Protein AF-B0LU55-F1 (afdb_monomer)

Foldseek 3Di:
DDDDDDDDDDDDDDDDDDDDDDDDDDDDDDDDDDDDDDDDDDDDDDDDDDDDDDDDDDDDDDDDDDDDDDDDDDDDDDDDDDDDDDDDDDDDDDDDDDDDDPDPPPPPPPPDAALLQVCLLVLAAAEEEAAAQDFQVLQQVLQVVVLQVLCLVVFDVSGFAKFFAPFWHDPVSLVCVQQQNGTFHPDDDTGAGSEHEDDPPVDDHDNSYHYFVDRGNLRRSVVSQEAEEEEDADQCCAVPDPSVCPNVVSGPYYDDDPCLYQVHLCNLVVSLVVQLVVLVVPPPGHYHYYYYRHNLPPPQLVLVPDPADDSVSSSSSSSSNSVSVSVNLVSVLVVDKYWYKYKHSWHFDRCVVHDTGIRDPDSRTGTMTIGIDIRD

Sequence (376 aa):
MIRRTEPNRHLRRPPVQGSHQRPALRLRGHHDGRPNRGGVPRRAARGAGGRGVAVRRRRARPHPAPRPRQRSPPGGWPRDHPRHDQQRPGAHPRQRPREGHNQALAAEEEPSVINAAEIISQGHGILFVTLDSLRYDVAQDAVDAGLTPQLAAHLPGGRWERRHTPGTFTLPAHMAFFSGFLPKLPQPVQPTRLWECRPPAFKTVPAETFLFDAPNLLAGLKQHGYGTLCVGGVTYFSRETPLGSVLPDMFDMDRWRPEFCSPHSDSTRHQVDEALTLAGAYNKQPPFLFVNVSATHVPHGHYLGSSTDTAASQRAALAYADTHLGRLLDGLKQHGTWLVIMCADHGDAYGDDGFHGRGIAHPAVFNVPYAAWVHR

Solvent-accessible surface area (backbone atoms only — not comparable to full-atom values): 22671 Å² total; per-residue (Å²): 135,90,80,91,82,86,86,89,84,91,84,86,88,89,91,86,91,85,89,88,82,86,89,78,91,81,88,80,88,88,84,90,86,86,87,84,86,85,78,87,80,88,78,89,81,82,86,87,88,82,81,89,78,87,80,81,77,79,81,80,82,84,81,85,82,86,80,86,81,88,77,83,84,83,80,82,83,87,87,84,79,85,87,82,80,86,85,86,88,86,88,81,83,92,79,81,88,81,84,88,78,92,69,81,74,72,76,76,74,71,79,76,80,70,46,34,26,59,42,58,73,70,50,43,29,33,38,40,37,30,39,29,35,30,28,27,69,42,56,47,50,31,43,77,69,61,49,22,58,44,48,33,74,69,34,72,93,44,49,67,42,72,19,35,35,86,16,29,36,67,67,57,15,49,54,37,41,46,48,45,44,66,62,37,53,90,54,92,77,66,80,84,53,56,39,40,47,68,66,66,90,87,61,88,75,60,84,37,31,28,75,26,95,32,95,25,45,55,61,24,42,44,78,70,55,31,48,39,37,36,38,34,13,52,68,57,34,54,54,82,42,82,70,10,30,59,60,39,70,66,39,82,39,68,43,60,56,78,60,20,21,23,83,32,90,58,6,39,52,52,45,35,57,47,51,53,52,54,58,73,68,46,85,86,38,31,41,36,42,36,36,38,37,14,36,37,22,81,56,21,7,61,67,68,78,35,95,60,63,37,68,68,17,33,34,43,21,45,37,60,38,18,63,36,52,32,53,43,54,62,56,50,42,78,76,42,48,28,43,40,38,42,29,26,34,11,6,46,26,69,48,59,98,74,38,67,50,57,68,47,101,41,71,50,8,29,30,10,32,33,48,70,52,78,44,110

Mean predicted aligned error: 15.24 Å

Organism: NCBI:txid405041

pLDDT: mean 78.7, std 27.49, range [27.75, 98.94]

InterPro domains:
  IPR000917 Sulfatase, N-terminal [PF00884] (126-373)
  IPR017850 Alkaline-phosphatase-like, core domain superfamily [G3DSA:3.40.720.10] (115-376)
  IPR017850 Alkaline-phosphatase-like, core domain superfamily [SSF53649] (125-373)
  IPR047838 STM4013-like hydrolase [NF038075] (118-374)

Secondary structure (DSSP, 8-state):
--------------------PPP----------------------------------PPPPPPPPPPPPP-PPPP-----------------PPPPPPP----------------HHHHHHTT-EEEEEEETT--HHHHHHHHHTTS-HHHHHHSGGGSPEEEE-S-SSHHHHHHHHHTT---B-SSS--PPPSEEE---TT----TTSEEESSSSHHHHHHHTT-EEEEE--SGGGS-SSTGGGTTGGGSSEEE--GGGSTTSTTHHHHHHHHHHHHHHH-SSS-EEEEEEE-TTSSP-GGGGT-SS--HHHHHHHHHHHHHHHHHHHHHHHTT--EEEEEE-S---EESGGG-EESSS--HHHHEEEEEEEEE-

Nearest PDB structures (foldseek):
  4tn0-assembly2_B  TM=6.572E-01  e=5.290E-09  Campylobacter jejuni subsp. jejuni HB93-13
  6hr5-assembly1_A  TM=6.172E-01  e=7.917E-08  Formosa agariphila KMM 3901
  6f30-assembly1_A  TM=5.920E-01  e=1.773E-05  Rattus norvegicus
  6f2t-assembly1_A  TM=5.831E-01  e=6.268E-05  Rattus norvegicus

Structure (mmCIF, N/CA/C/O backbone):
data_AF-B0LU55-F1
#
_entry.id   AF-B0LU55-F1
#
loop_
_atom_site.group_PDB
_atom_site.id
_atom_site.type_symbol
_atom_site.label_atom_id
_atom_site.label_alt_id
_atom_site.label_comp_id
_atom_site.label_asym_id
_atom_site.label_entity_id
_atom_site.label_seq_id
_atom_site.pdbx_PDB_ins_code
_atom_site.Cartn_x
_atom_site.Cartn_y
_atom_site.Cartn_z
_atom_site.occupancy
_atom_site.B_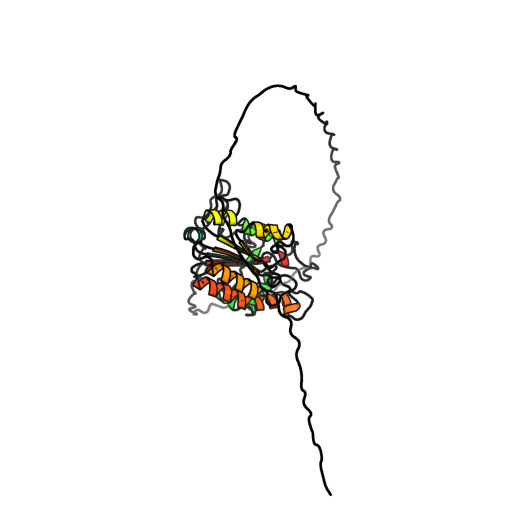iso_or_equiv
_atom_site.auth_seq_id
_atom_site.auth_comp_id
_atom_site.auth_asym_id
_atom_site.auth_atom_id
_atom_site.pdbx_PDB_model_num
ATOM 1 N N . MET A 1 1 ? 66.402 -50.126 -16.354 1.00 38.22 1 MET A N 1
ATOM 2 C CA . MET A 1 1 ? 67.212 -49.193 -15.534 1.00 38.22 1 MET A CA 1
ATOM 3 C C . MET A 1 1 ? 66.314 -48.006 -15.191 1.00 38.22 1 MET A C 1
ATOM 5 O O . MET A 1 1 ? 65.857 -47.366 -16.119 1.00 38.22 1 MET A O 1
ATOM 9 N N . ILE A 1 2 ? 65.679 -47.984 -14.007 1.00 34.25 2 ILE A N 1
ATOM 10 C CA . ILE A 1 2 ? 66.086 -47.253 -12.771 1.00 34.25 2 ILE A CA 1
ATOM 11 C C . ILE A 1 2 ? 66.075 -45.724 -12.991 1.00 34.25 2 ILE A C 1
ATOM 13 O O . ILE A 1 2 ? 66.757 -45.284 -13.898 1.00 34.25 2 ILE A O 1
ATOM 17 N N . ARG A 1 3 ? 65.442 -44.829 -12.214 1.00 32.19 3 ARG A N 1
ATOM 18 C CA . ARG A 1 3 ? 64.477 -44.805 -11.086 1.00 32.19 3 ARG A CA 1
ATOM 19 C C . ARG A 1 3 ? 64.057 -43.323 -10.909 1.00 32.19 3 ARG A C 1
ATOM 21 O O . ARG A 1 3 ? 64.795 -42.427 -11.297 1.00 32.19 3 ARG A O 1
ATOM 28 N N . ARG A 1 4 ? 62.911 -43.108 -10.251 1.00 44.59 4 ARG A N 1
ATOM 29 C CA . ARG A 1 4 ? 62.450 -41.858 -9.602 1.00 44.59 4 ARG A CA 1
ATOM 30 C C . ARG A 1 4 ? 63.509 -41.199 -8.703 1.00 44.59 4 ARG A C 1
ATOM 32 O O . ARG A 1 4 ? 64.214 -41.953 -8.042 1.00 44.59 4 ARG A O 1
ATOM 39 N N . THR A 1 5 ? 63.408 -39.878 -8.494 1.00 35.62 5 THR A N 1
ATOM 40 C CA . THR A 1 5 ? 63.634 -39.213 -7.184 1.00 35.62 5 THR A CA 1
ATOM 41 C C . THR A 1 5 ? 63.039 -37.791 -7.132 1.00 35.62 5 THR A C 1
ATOM 43 O O . THR A 1 5 ? 63.531 -36.900 -7.812 1.00 35.62 5 THR A O 1
ATOM 46 N N . GLU A 1 6 ? 62.050 -37.569 -6.261 1.00 38.44 6 GLU A N 1
ATOM 47 C CA . GLU A 1 6 ? 62.028 -36.410 -5.337 1.00 38.44 6 GLU A CA 1
ATOM 48 C C . GLU A 1 6 ? 62.606 -36.907 -3.987 1.00 38.44 6 GLU A C 1
ATOM 50 O O . GLU A 1 6 ? 62.550 -38.127 -3.765 1.00 38.44 6 GLU A O 1
ATOM 55 N N . PRO A 1 7 ? 63.176 -36.063 -3.087 1.00 50.91 7 PRO A N 1
ATOM 56 C CA . PRO A 1 7 ? 62.345 -35.426 -2.041 1.00 50.91 7 PRO A CA 1
ATOM 57 C C . PRO A 1 7 ? 62.848 -34.091 -1.410 1.00 50.91 7 PRO A C 1
ATOM 59 O O . PRO A 1 7 ? 64.032 -33.851 -1.206 1.00 50.91 7 PRO A O 1
ATOM 62 N N . ASN A 1 8 ? 61.868 -33.271 -1.017 1.00 38.16 8 ASN A N 1
ATOM 63 C CA . ASN A 1 8 ? 61.665 -32.485 0.222 1.00 38.16 8 ASN A CA 1
ATOM 64 C C . ASN A 1 8 ? 62.779 -32.393 1.315 1.00 38.16 8 ASN A C 1
ATOM 66 O O . ASN A 1 8 ? 63.243 -33.436 1.777 1.00 38.16 8 ASN A O 1
ATOM 70 N N . ARG A 1 9 ? 63.044 -31.184 1.880 1.00 36.66 9 ARG A N 1
ATOM 71 C CA . ARG A 1 9 ? 63.173 -30.932 3.353 1.00 36.66 9 ARG A CA 1
ATOM 72 C C . ARG A 1 9 ? 63.394 -29.459 3.803 1.00 36.66 9 ARG A C 1
ATOM 74 O O . ARG A 1 9 ? 64.366 -28.816 3.441 1.00 36.66 9 ARG A O 1
ATOM 81 N N . HIS A 1 10 ? 62.480 -29.028 4.684 1.00 35.16 10 HIS A N 1
ATOM 82 C CA . HIS A 1 10 ? 62.523 -28.153 5.883 1.00 35.16 10 HIS A CA 1
ATOM 83 C C . HIS A 1 10 ? 63.769 -27.347 6.317 1.00 35.16 10 HIS A C 1
ATOM 85 O O . HIS A 1 10 ? 64.859 -27.899 6.366 1.00 35.16 10 HIS A O 1
ATOM 91 N N . LEU A 1 11 ? 63.508 -26.156 6.906 1.00 34.44 11 LEU A N 1
ATOM 92 C CA . LEU A 1 11 ? 64.053 -25.613 8.187 1.00 34.44 11 LEU A CA 1
ATOM 93 C C . LEU A 1 11 ? 63.270 -24.321 8.577 1.00 34.44 11 LEU A C 1
ATOM 95 O O . LEU A 1 11 ? 63.290 -23.346 7.841 1.00 34.44 11 LEU A O 1
ATOM 99 N N . ARG A 1 12 ? 62.282 -24.360 9.491 1.00 32.38 12 ARG A N 1
ATOM 100 C CA . ARG A 1 12 ? 62.290 -24.019 10.945 1.00 32.38 12 ARG A CA 1
ATOM 101 C C . ARG A 1 12 ? 62.894 -22.648 11.359 1.00 32.38 12 ARG A C 1
ATOM 103 O O . ARG A 1 12 ? 64.091 -22.435 11.246 1.00 32.38 12 ARG A O 1
ATOM 110 N N . ARG A 1 13 ? 62.025 -21.788 11.938 1.00 37.12 13 ARG A N 1
ATOM 111 C CA . ARG A 1 13 ? 62.281 -20.592 12.801 1.00 37.12 13 ARG A CA 1
ATOM 112 C C . ARG A 1 13 ? 62.937 -20.988 14.152 1.00 37.12 13 ARG A C 1
ATOM 114 O O . ARG A 1 13 ? 62.833 -22.179 14.465 1.00 37.12 13 ARG A O 1
ATOM 121 N N . PRO A 1 14 ? 63.524 -20.084 14.993 1.00 42.94 14 PRO A N 1
ATOM 122 C CA . PRO A 1 14 ? 62.786 -19.184 15.936 1.00 42.94 14 PRO A CA 1
ATOM 123 C C . PRO A 1 14 ? 63.569 -17.868 16.333 1.00 42.94 14 PRO A C 1
ATOM 125 O O . PRO A 1 14 ? 64.364 -17.430 15.511 1.00 42.94 14 PRO A O 1
ATOM 128 N N . PRO A 1 15 ? 63.355 -17.182 17.495 1.00 52.19 15 PRO A N 1
ATOM 129 C CA . PRO A 1 15 ? 62.390 -16.078 17.723 1.00 52.19 15 PRO A CA 1
ATOM 130 C C . PRO A 1 15 ? 62.985 -14.810 18.431 1.00 52.19 15 PRO A C 1
ATOM 132 O O . PRO A 1 15 ? 64.184 -14.756 18.665 1.00 52.19 15 PRO A O 1
ATOM 135 N N . VAL A 1 16 ? 62.143 -13.817 18.807 1.00 35.19 16 VAL A N 1
ATOM 136 C CA . VAL A 1 16 ? 62.008 -13.175 20.161 1.00 35.19 16 VAL A CA 1
ATOM 137 C C . VAL A 1 16 ? 61.452 -11.720 20.124 1.00 35.19 16 VAL A C 1
ATOM 139 O O . VAL A 1 16 ? 62.048 -10.822 19.549 1.00 35.19 16 VAL A O 1
ATOM 142 N N . GLN A 1 17 ? 60.286 -11.569 20.781 1.00 33.22 17 GLN A N 1
ATOM 143 C CA . GLN A 1 17 ? 59.729 -10.541 21.703 1.00 33.22 17 GLN A CA 1
ATOM 144 C C . GLN A 1 17 ? 59.952 -9.017 21.553 1.00 33.22 17 GLN A C 1
ATOM 146 O O . GLN A 1 17 ? 61.064 -8.521 21.447 1.00 33.22 17 GLN A O 1
ATOM 151 N N . GLY A 1 18 ? 58.854 -8.279 21.796 1.00 29.41 18 GLY A N 1
ATOM 152 C CA . GLY A 1 18 ? 58.843 -6.873 22.223 1.00 29.41 18 GLY A CA 1
ATOM 153 C C . GLY A 1 18 ? 57.425 -6.286 22.299 1.00 29.41 18 GLY A C 1
ATOM 154 O O . GLY A 1 18 ? 56.837 -5.937 21.287 1.00 29.41 18 GLY A O 1
ATOM 155 N N . SER A 1 19 ? 56.864 -6.232 23.505 1.00 33.50 19 SER A N 1
ATOM 156 C CA . SER A 1 19 ? 55.515 -5.791 23.901 1.00 33.50 19 SER A CA 1
ATOM 157 C C . SER A 1 19 ? 55.252 -4.281 23.797 1.00 33.50 19 SER A C 1
ATOM 159 O O . SER A 1 19 ? 56.135 -3.523 24.172 1.00 33.50 19 SER A O 1
ATOM 161 N N . HIS A 1 20 ? 54.007 -3.852 23.518 1.00 35.28 20 HIS A N 1
ATOM 162 C CA . HIS A 1 20 ? 53.376 -2.724 24.233 1.00 35.28 20 HIS A CA 1
ATOM 163 C C . HIS A 1 20 ? 51.836 -2.761 24.207 1.00 35.28 20 HIS A C 1
ATOM 165 O O . HIS A 1 20 ? 51.202 -3.192 23.248 1.00 35.28 20 HIS A O 1
ATOM 171 N N . GLN A 1 21 ? 51.270 -2.359 25.347 1.00 33.91 21 GLN A N 1
ATOM 172 C CA . GLN A 1 21 ? 49.893 -2.525 25.805 1.00 33.91 21 GLN A CA 1
ATOM 173 C C . GLN A 1 21 ? 48.988 -1.323 25.473 1.00 33.91 21 GLN A C 1
ATOM 175 O O . GLN A 1 21 ? 49.448 -0.195 25.318 1.00 33.91 21 GLN A O 1
ATOM 180 N N . ARG A 1 22 ? 47.676 -1.594 25.460 1.00 39.53 22 ARG A N 1
ATOM 181 C CA . ARG A 1 22 ? 46.549 -0.641 25.500 1.00 39.53 22 ARG A CA 1
ATOM 182 C C . ARG A 1 22 ? 46.516 0.169 26.809 1.00 39.53 22 ARG A C 1
ATOM 184 O O . ARG A 1 22 ? 46.894 -0.387 27.839 1.00 39.53 22 ARG A O 1
ATOM 191 N N . PRO A 1 23 ? 45.877 1.353 26.844 1.00 39.25 23 PRO A N 1
ATOM 192 C CA . PRO A 1 23 ? 45.345 1.898 28.084 1.00 39.25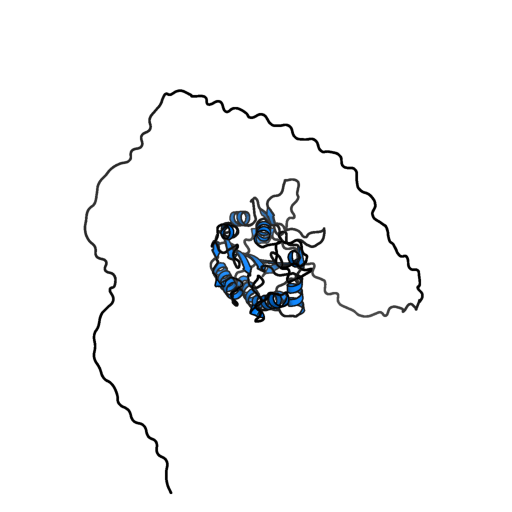 23 PRO A CA 1
ATOM 193 C C . PRO A 1 23 ? 43.822 1.714 28.188 1.00 39.25 23 PRO A C 1
ATOM 195 O O . PRO A 1 23 ? 43.066 1.958 27.248 1.00 39.25 23 PRO A O 1
ATOM 198 N N . ALA A 1 24 ? 43.399 1.288 29.378 1.00 31.77 24 ALA 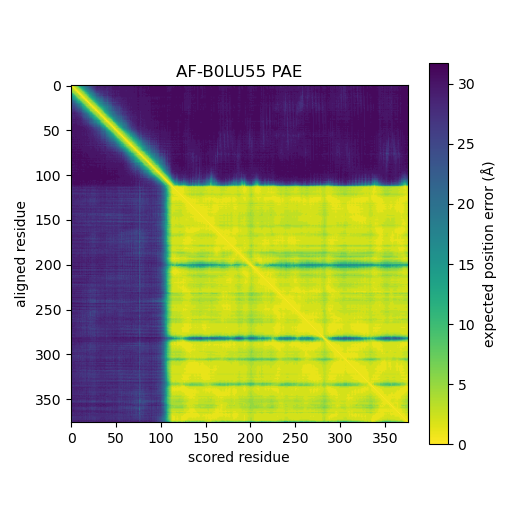A N 1
ATOM 199 C CA . ALA A 1 24 ? 42.027 1.267 29.862 1.00 31.77 24 ALA A CA 1
ATOM 200 C C . ALA A 1 24 ? 41.804 2.399 30.882 1.00 31.77 24 ALA A C 1
ATOM 202 O O . ALA A 1 24 ? 42.746 2.879 31.515 1.00 31.77 24 ALA A O 1
ATOM 203 N N . LEU A 1 25 ? 40.531 2.769 31.035 1.00 33.38 25 LEU A N 1
ATOM 204 C CA . LEU A 1 25 ? 39.937 3.646 32.048 1.00 33.38 25 LEU A CA 1
ATOM 205 C C . LEU A 1 25 ? 40.591 3.576 33.444 1.00 33.38 25 LEU A C 1
ATOM 207 O O . LEU A 1 25 ? 40.799 2.493 33.993 1.00 33.38 25 LEU A O 1
ATOM 211 N N . ARG A 1 26 ? 40.708 4.740 34.099 1.00 29.72 26 ARG A N 1
ATOM 212 C CA . ARG A 1 26 ? 40.682 4.852 35.566 1.00 29.72 26 ARG A CA 1
ATOM 213 C C . ARG A 1 26 ? 39.805 6.015 36.034 1.00 29.72 26 ARG A C 1
ATOM 215 O O . ARG A 1 26 ? 40.077 7.172 35.744 1.00 29.72 26 ARG A O 1
ATOM 222 N N . LEU A 1 27 ? 38.798 5.649 36.824 1.00 34.03 27 LEU A N 1
ATOM 223 C CA . LEU A 1 27 ? 38.133 6.447 37.856 1.00 34.03 27 LEU A CA 1
ATOM 224 C C . LEU A 1 27 ? 39.040 6.567 39.095 1.00 34.03 27 LEU A C 1
ATOM 226 O O . LEU A 1 27 ? 39.676 5.573 39.450 1.00 34.03 27 LEU A O 1
ATOM 230 N N . ARG A 1 28 ? 39.003 7.708 39.807 1.00 32.34 28 ARG A N 1
ATOM 231 C CA . ARG A 1 28 ? 39.179 7.815 41.278 1.00 32.34 28 ARG A CA 1
ATOM 232 C C . ARG A 1 28 ? 38.470 9.066 41.843 1.00 32.34 28 ARG A C 1
ATOM 234 O O . ARG A 1 28 ? 38.598 10.137 41.261 1.00 32.34 28 ARG A O 1
ATOM 241 N N . GLY A 1 29 ? 37.753 8.897 42.970 1.00 27.75 29 GLY A N 1
ATOM 242 C CA . GLY A 1 29 ? 37.314 9.948 43.926 1.00 27.75 29 GLY A CA 1
ATOM 243 C C . GLY A 1 29 ? 38.488 10.457 44.789 1.00 27.75 29 GLY A C 1
ATOM 244 O O . GLY A 1 29 ? 39.611 10.023 44.548 1.00 27.75 29 GLY A O 1
ATOM 245 N N . HIS A 1 30 ? 38.407 11.359 45.777 1.00 31.52 30 HIS A N 1
ATOM 246 C CA . HIS A 1 30 ? 37.418 11.903 46.743 1.00 31.52 30 HIS A CA 1
ATOM 247 C C . HIS A 1 30 ? 37.803 13.401 46.999 1.00 31.52 30 HIS A C 1
ATOM 249 O O . HIS A 1 30 ? 38.904 13.781 46.617 1.00 31.52 30 HIS A O 1
ATOM 255 N N . HIS A 1 31 ? 37.013 14.336 47.557 1.00 30.52 31 HIS A N 1
ATOM 256 C CA . HIS A 1 31 ? 36.540 14.447 48.954 1.00 30.52 31 HIS A CA 1
ATOM 257 C C . HIS A 1 31 ? 35.622 15.691 49.138 1.00 30.52 31 HIS A C 1
ATOM 259 O O . HIS A 1 31 ? 35.828 16.707 48.482 1.00 30.52 31 HIS A O 1
ATOM 265 N N . ASP A 1 32 ? 34.661 15.559 50.062 1.00 32.97 32 ASP A N 1
ATOM 266 C CA . ASP A 1 32 ? 34.058 16.495 51.041 1.00 32.97 32 ASP A CA 1
ATOM 267 C C . ASP A 1 32 ? 33.611 17.937 50.712 1.00 32.97 32 ASP A C 1
ATOM 269 O O . ASP A 1 32 ? 34.373 18.784 50.262 1.00 32.97 32 ASP A O 1
ATOM 273 N N . GLY A 1 33 ? 32.376 18.251 51.150 1.00 28.02 33 GLY A N 1
ATOM 274 C CA . GLY A 1 33 ? 31.941 19.613 51.499 1.00 28.02 33 GLY A CA 1
ATOM 275 C C . GLY A 1 33 ? 30.484 19.968 51.153 1.00 28.02 33 GLY A C 1
ATOM 276 O O . GLY A 1 33 ? 30.193 20.437 50.059 1.00 28.02 33 GLY A O 1
ATOM 277 N N . ARG A 1 34 ? 29.553 19.825 52.107 1.00 32.03 34 ARG A N 1
ATOM 278 C CA . ARG A 1 34 ? 28.268 20.573 52.172 1.00 32.03 34 ARG A CA 1
ATOM 279 C C . ARG A 1 34 ? 28.435 21.735 53.179 1.00 32.03 34 ARG A C 1
ATOM 281 O O . ARG A 1 34 ? 29.343 21.644 54.000 1.00 32.03 34 ARG A O 1
ATOM 288 N N . PRO A 1 35 ? 27.474 22.672 53.343 1.00 55.06 35 PRO A N 1
ATOM 289 C CA . PRO A 1 35 ? 26.557 23.327 52.389 1.00 55.06 35 PRO A CA 1
ATOM 290 C C . PRO A 1 35 ? 26.495 24.869 52.609 1.00 55.06 35 PRO A C 1
ATOM 292 O O . PRO A 1 35 ? 26.809 25.328 53.701 1.00 55.06 35 PRO A O 1
ATOM 295 N N . ASN A 1 36 ? 25.973 25.677 51.667 1.00 30.48 36 ASN A N 1
ATOM 296 C CA . ASN A 1 36 ? 25.046 26.782 52.012 1.00 30.48 36 ASN A CA 1
ATOM 297 C C . ASN A 1 36 ? 24.475 27.583 50.823 1.00 30.48 36 ASN A C 1
ATOM 299 O O . ASN A 1 36 ? 25.208 28.030 49.954 1.00 30.48 36 ASN A O 1
ATOM 303 N N . ARG A 1 37 ? 23.163 27.844 50.943 1.00 30.98 37 ARG A N 1
ATOM 304 C CA . ARG A 1 37 ? 22.413 29.110 50.759 1.00 30.98 37 ARG A CA 1
ATOM 305 C C . ARG A 1 37 ? 22.581 29.989 49.510 1.00 30.98 37 ARG A C 1
ATOM 307 O O . ARG A 1 37 ? 23.634 30.544 49.240 1.00 30.98 37 ARG A O 1
ATOM 314 N N . GLY A 1 38 ? 21.400 30.365 49.007 1.00 29.05 38 GLY A N 1
ATOM 315 C CA . GLY A 1 38 ? 21.107 31.664 48.392 1.00 29.05 38 GLY A CA 1
ATOM 316 C C . GLY A 1 38 ? 21.050 31.586 46.869 1.00 29.05 38 GLY A C 1
ATOM 317 O O . GLY A 1 38 ? 21.921 31.014 46.246 1.00 29.05 38 GLY A O 1
ATOM 318 N N . GLY A 1 39 ? 20.053 32.105 46.172 1.00 29.81 39 GLY A N 1
ATOM 319 C CA . GLY A 1 39 ? 18.894 32.883 46.559 1.00 29.81 39 GLY A CA 1
ATOM 320 C C . GLY A 1 39 ? 18.109 33.151 45.278 1.00 29.81 39 GLY A C 1
ATOM 321 O O . GLY A 1 39 ? 18.679 33.438 44.229 1.00 29.81 39 GLY A O 1
ATOM 322 N N . VAL A 1 40 ? 16.793 33.021 45.363 1.00 39.97 40 VAL A N 1
ATOM 323 C CA . VAL A 1 40 ? 15.865 33.557 44.367 1.00 39.97 40 VAL A CA 1
ATOM 324 C C . VAL A 1 40 ? 15.941 35.087 44.431 1.00 39.97 40 VAL A C 1
ATOM 326 O O . VAL A 1 40 ? 16.031 35.634 45.533 1.00 39.97 40 VAL A O 1
ATOM 329 N N . PRO A 1 41 ? 15.766 35.790 43.303 1.00 38.91 41 PRO A N 1
ATOM 330 C CA . PRO A 1 41 ? 14.882 36.940 43.389 1.00 38.91 41 PRO A CA 1
ATOM 331 C C . PRO A 1 41 ? 13.855 36.948 42.256 1.00 38.91 41 PRO A C 1
ATOM 333 O O . PRO A 1 41 ? 14.152 37.164 41.086 1.00 38.91 41 PRO A O 1
ATOM 336 N N . ARG A 1 42 ? 12.592 36.811 42.662 1.00 40.28 42 ARG A N 1
ATOM 337 C CA . ARG A 1 42 ? 11.487 37.548 42.056 1.00 40.28 42 ARG A CA 1
ATOM 338 C C . ARG A 1 42 ? 11.613 38.998 42.513 1.00 40.28 42 ARG A C 1
ATOM 340 O O . ARG A 1 42 ? 11.688 39.230 43.717 1.00 40.28 42 ARG A O 1
ATOM 347 N N . ARG A 1 43 ? 11.478 39.959 41.600 1.00 31.02 43 ARG A N 1
ATOM 348 C CA . ARG A 1 43 ? 10.759 41.205 41.898 1.00 31.02 43 ARG A CA 1
ATOM 349 C C . ARG A 1 43 ? 10.269 41.890 40.629 1.00 31.02 43 ARG A C 1
ATOM 351 O O . ARG A 1 43 ? 11.032 42.213 39.730 1.00 31.02 43 ARG A O 1
ATOM 358 N N . ALA A 1 44 ? 8.961 42.104 40.622 1.00 34.62 44 ALA A N 1
ATOM 359 C CA . ALA A 1 44 ? 8.270 43.095 39.825 1.00 34.62 44 ALA A CA 1
ATOM 360 C C . ALA A 1 44 ? 8.635 44.513 40.293 1.00 34.62 44 ALA A C 1
ATOM 362 O O . ALA A 1 44 ? 8.887 44.698 41.484 1.00 34.62 44 ALA A O 1
ATOM 363 N N . ALA A 1 45 ? 8.540 45.502 39.397 1.00 32.91 45 ALA A N 1
ATOM 364 C CA . ALA A 1 45 ? 7.765 46.728 39.623 1.00 32.91 45 ALA A CA 1
ATOM 365 C C . ALA A 1 45 ? 7.855 47.714 38.439 1.00 32.91 45 ALA A C 1
ATOM 367 O O . ALA A 1 45 ? 8.935 48.145 38.065 1.00 32.91 45 ALA A O 1
ATOM 368 N N . ARG A 1 46 ? 6.662 48.127 37.983 1.00 31.55 46 ARG A N 1
ATOM 369 C CA . ARG A 1 46 ? 6.228 49.511 37.694 1.00 31.55 46 ARG A CA 1
ATOM 370 C C . ARG A 1 46 ? 6.937 50.313 36.583 1.00 31.55 46 ARG A C 1
ATOM 372 O O . ARG A 1 46 ? 8.015 50.842 36.774 1.00 31.55 46 ARG A O 1
ATOM 379 N N . GLY A 1 47 ? 6.173 50.581 35.520 1.00 29.22 47 GLY A N 1
ATOM 380 C CA . GLY A 1 47 ? 5.422 51.841 35.421 1.00 29.22 47 GLY A CA 1
ATOM 381 C C . GLY A 1 47 ? 6.098 53.061 34.773 1.00 29.22 47 GLY A C 1
ATOM 382 O O . GLY A 1 47 ? 7.006 53.646 35.343 1.00 29.22 47 GLY A O 1
ATOM 383 N N . ALA A 1 48 ? 5.435 53.520 33.702 1.00 31.47 48 ALA A N 1
ATOM 384 C CA . ALA A 1 48 ? 5.312 54.894 33.193 1.00 31.47 48 ALA A CA 1
ATOM 385 C C . ALA A 1 48 ? 6.307 55.421 32.136 1.00 31.47 48 ALA A C 1
ATOM 387 O O . ALA A 1 48 ? 7.481 55.649 32.395 1.00 31.47 48 ALA A O 1
ATOM 388 N N . GLY A 1 49 ? 5.718 55.803 30.992 1.00 28.48 49 GLY A N 1
ATOM 389 C CA . GLY A 1 49 ? 6.034 57.051 30.291 1.00 28.48 49 GLY A CA 1
ATOM 390 C C . GLY A 1 49 ? 6.811 56.923 28.980 1.00 28.48 49 GLY A C 1
ATOM 391 O O . GLY A 1 49 ? 7.974 56.549 28.988 1.00 28.48 49 GLY A O 1
ATOM 392 N N . GLY A 1 50 ? 6.212 57.355 27.860 1.00 29.84 50 GLY A N 1
ATOM 393 C CA . GLY A 1 50 ? 7.017 57.766 26.701 1.00 29.84 50 GLY A CA 1
ATOM 394 C C . GLY A 1 50 ? 6.405 57.611 25.311 1.00 29.84 50 GLY A C 1
ATOM 395 O O . GLY A 1 50 ? 6.768 56.699 24.590 1.00 29.84 50 GLY A O 1
ATOM 396 N N . ARG A 1 51 ? 5.560 58.578 24.932 1.00 35.41 51 ARG A N 1
ATOM 397 C CA . ARG A 1 51 ? 5.460 59.215 23.598 1.00 35.41 51 ARG A CA 1
ATOM 398 C C . ARG A 1 51 ? 5.332 58.307 22.362 1.00 35.41 51 ARG A C 1
ATOM 400 O O . ARG A 1 51 ? 6.295 57.758 21.842 1.00 35.41 51 ARG A O 1
ATOM 407 N N . GLY A 1 52 ? 4.118 58.302 21.811 1.00 32.03 52 GLY A N 1
ATOM 408 C CA . GLY A 1 52 ? 3.830 57.793 20.477 1.00 32.03 52 GLY A CA 1
ATOM 409 C C . GLY A 1 52 ? 4.489 58.618 19.368 1.00 32.03 52 GLY A C 1
ATOM 410 O O . GLY A 1 52 ? 4.446 59.847 19.371 1.00 32.03 52 GLY A O 1
ATOM 411 N N . VAL A 1 53 ? 5.037 57.907 18.385 1.00 34.25 53 VAL A N 1
ATOM 412 C CA . VAL A 1 53 ? 5.361 58.422 17.054 1.00 34.25 53 VAL A CA 1
ATOM 413 C C . VAL A 1 53 ? 4.534 57.610 16.063 1.00 34.25 53 VAL A C 1
ATOM 415 O O . VAL A 1 53 ? 4.748 56.415 15.869 1.00 34.25 53 VAL A O 1
ATOM 418 N N . ALA A 1 54 ? 3.534 58.259 15.471 1.00 33.56 54 ALA A N 1
ATOM 419 C CA . ALA A 1 54 ? 2.672 57.677 14.455 1.00 33.56 54 ALA A CA 1
ATOM 420 C C . ALA A 1 54 ? 3.404 57.644 13.104 1.00 33.56 54 ALA A C 1
ATOM 422 O O . ALA A 1 54 ? 3.553 58.670 12.442 1.00 33.56 54 ALA A O 1
ATOM 423 N N . VAL A 1 55 ? 3.824 56.458 12.658 1.00 35.44 55 VAL A N 1
ATOM 424 C CA . VAL A 1 55 ? 4.285 56.250 11.278 1.00 35.44 55 VAL A CA 1
ATOM 425 C C . VAL A 1 55 ? 3.069 55.948 10.401 1.00 35.44 55 VAL A C 1
ATOM 427 O O . VAL A 1 55 ? 2.530 54.841 10.390 1.00 35.44 55 VAL A O 1
ATOM 430 N N . ARG A 1 56 ? 2.620 56.959 9.649 1.00 34.69 56 ARG A N 1
ATOM 431 C CA . ARG A 1 56 ? 1.625 56.824 8.575 1.00 34.69 56 ARG A CA 1
ATOM 432 C C . ARG A 1 56 ? 2.163 55.892 7.480 1.00 34.69 56 ARG A C 1
ATOM 434 O O . ARG A 1 56 ? 2.979 56.308 6.661 1.00 34.69 56 ARG A O 1
ATOM 441 N N . ARG A 1 57 ? 1.658 54.658 7.394 1.00 36.78 57 ARG A N 1
ATOM 442 C CA . ARG A 1 57 ? 1.799 53.832 6.182 1.00 36.78 57 ARG A CA 1
ATOM 443 C C . ARG A 1 57 ? 0.853 54.363 5.099 1.00 36.78 57 ARG A C 1
ATOM 445 O O . ARG A 1 57 ? -0.367 54.321 5.250 1.00 36.78 57 ARG A O 1
ATOM 452 N N . ARG A 1 58 ? 1.423 54.890 4.011 1.00 37.22 58 ARG A N 1
ATOM 453 C CA . ARG A 1 58 ? 0.696 55.276 2.792 1.00 37.22 58 ARG A CA 1
ATOM 454 C C . ARG A 1 58 ? 0.044 54.032 2.173 1.00 37.22 58 ARG A C 1
ATOM 456 O O . ARG A 1 58 ? 0.736 53.069 1.862 1.00 37.22 58 ARG A O 1
ATOM 463 N N . ARG A 1 59 ? -1.278 54.066 1.975 1.00 36.56 59 ARG A N 1
ATOM 464 C CA . ARG A 1 59 ? -2.006 53.098 1.139 1.00 36.56 59 ARG A CA 1
ATOM 465 C C . ARG A 1 59 ? -1.666 53.361 -0.331 1.00 36.56 59 ARG A C 1
ATOM 467 O O . ARG A 1 59 ? -1.902 54.464 -0.821 1.00 36.56 59 ARG A O 1
ATOM 474 N N . ALA A 1 60 ? -1.122 52.360 -1.017 1.00 40.78 60 ALA A N 1
ATOM 475 C CA . ALA A 1 60 ? -0.997 52.360 -2.471 1.00 40.78 60 ALA A CA 1
ATOM 476 C C . ALA A 1 60 ? -2.388 52.191 -3.110 1.00 40.78 60 ALA A C 1
ATOM 478 O O . ALA A 1 60 ? -3.202 51.398 -2.635 1.00 40.78 60 ALA A O 1
ATOM 479 N N . ARG A 1 61 ? -2.675 52.972 -4.158 1.00 46.38 61 ARG A N 1
ATOM 480 C CA . ARG A 1 61 ? -3.891 52.848 -4.979 1.00 46.38 61 ARG A CA 1
ATOM 481 C C . ARG A 1 61 ? -3.744 51.652 -5.935 1.00 46.38 61 ARG A C 1
ATOM 483 O O . ARG A 1 61 ? -2.649 51.476 -6.465 1.00 46.38 61 ARG A O 1
ATOM 490 N N . PRO A 1 62 ? -4.799 50.865 -6.205 1.00 43.78 62 PRO A N 1
ATOM 491 C CA . PRO A 1 62 ? -4.734 49.809 -7.210 1.00 43.78 62 PRO A CA 1
ATOM 492 C C . PRO A 1 62 ? -4.827 50.388 -8.634 1.00 43.78 62 PRO A C 1
ATOM 494 O O . PRO A 1 62 ? -5.620 51.294 -8.897 1.00 43.78 62 PRO A O 1
ATOM 497 N N . HIS A 1 63 ? -4.010 49.856 -9.546 1.00 46.31 63 HIS A N 1
ATOM 498 C CA . HIS A 1 63 ? -4.101 50.093 -10.991 1.00 46.31 63 HIS A CA 1
ATOM 499 C C . HIS A 1 63 ? -5.335 49.385 -11.589 1.00 46.31 63 HIS A C 1
ATOM 501 O O . HIS A 1 63 ? -5.694 48.304 -11.118 1.00 46.31 63 HIS A O 1
ATOM 507 N N . PRO A 1 64 ? -5.979 49.941 -12.633 1.00 46.56 64 PRO A N 1
ATOM 508 C CA . PRO A 1 64 ? -7.116 49.298 -13.284 1.00 46.56 64 PRO A CA 1
ATOM 509 C C . PRO A 1 64 ? -6.669 48.149 -14.205 1.00 46.56 64 PRO A C 1
ATOM 511 O O . PRO A 1 64 ? -5.687 48.266 -14.936 1.00 46.56 64 PRO A O 1
ATOM 514 N N . ALA A 1 65 ? -7.421 47.046 -14.179 1.00 47.31 65 ALA A N 1
ATOM 515 C CA . ALA A 1 65 ? -7.222 45.883 -15.042 1.00 47.31 65 ALA A CA 1
ATOM 516 C C . ALA A 1 65 ? -7.604 46.177 -16.512 1.00 47.31 65 ALA A C 1
ATOM 518 O O . ALA A 1 65 ? -8.575 46.902 -16.756 1.00 47.31 65 ALA A O 1
ATOM 519 N N . PRO A 1 66 ? -6.904 45.599 -17.508 1.00 42.62 66 PRO A N 1
ATOM 520 C CA . PRO A 1 66 ? -7.286 45.731 -18.909 1.00 42.62 66 PRO A CA 1
ATOM 521 C C . PRO A 1 66 ? -8.460 44.799 -19.266 1.00 42.62 66 PRO A C 1
ATOM 523 O O . PRO A 1 66 ? -8.530 43.653 -18.826 1.00 42.62 66 PRO A O 1
ATOM 526 N N . ARG A 1 67 ? -9.390 45.306 -20.086 1.00 47.66 67 ARG A N 1
ATOM 527 C CA . ARG A 1 67 ? -10.568 44.579 -20.599 1.00 47.66 67 ARG A CA 1
ATOM 528 C C . ARG A 1 67 ? -10.169 43.456 -21.575 1.00 47.66 67 ARG A C 1
ATOM 530 O O . ARG A 1 67 ? -9.252 43.668 -22.372 1.00 47.66 67 ARG A O 1
ATOM 537 N N . PRO A 1 68 ? -10.891 42.320 -21.619 1.00 41.38 68 PRO A N 1
ATOM 538 C CA . PRO A 1 68 ? -10.648 41.291 -22.622 1.00 41.38 68 PRO A CA 1
ATOM 539 C C . PRO A 1 68 ? -11.192 41.718 -23.995 1.00 41.38 68 PRO A C 1
ATOM 541 O O . PRO A 1 68 ? -12.322 42.192 -24.122 1.00 41.38 68 PRO A O 1
ATOM 544 N N . ARG A 1 69 ? -10.371 41.540 -25.036 1.00 39.53 69 ARG A N 1
ATOM 545 C CA . ARG A 1 69 ? -10.776 41.666 -26.442 1.00 39.53 69 ARG A CA 1
ATOM 546 C C . ARG A 1 69 ? -11.523 40.401 -26.868 1.00 39.53 69 ARG A C 1
ATOM 548 O O . ARG A 1 69 ? -10.999 39.301 -26.719 1.00 39.53 69 ARG A O 1
ATOM 555 N N . GLN A 1 70 ? -12.718 40.580 -27.427 1.00 42.16 70 GLN A N 1
ATOM 556 C CA . GLN A 1 70 ? -13.463 39.538 -28.132 1.00 42.16 70 GLN A CA 1
ATOM 557 C C . GLN A 1 70 ? -12.626 39.010 -29.307 1.00 42.16 70 GLN A C 1
ATOM 559 O O . GLN A 1 70 ? -12.131 39.790 -30.121 1.00 42.16 70 GLN A O 1
ATOM 564 N N . ARG A 1 71 ? -12.472 37.687 -29.393 1.00 39.31 71 ARG A N 1
ATOM 565 C CA . ARG A 1 71 ? -12.017 36.992 -30.599 1.00 39.31 71 ARG A CA 1
ATOM 566 C C . ARG A 1 71 ? -13.155 36.105 -31.092 1.00 39.31 71 ARG A C 1
ATOM 568 O O . ARG A 1 71 ? -13.642 35.261 -30.347 1.00 39.31 71 ARG A O 1
ATOM 575 N N . SER A 1 72 ? -13.564 36.336 -32.333 1.00 43.66 72 SER A N 1
ATOM 576 C CA . SER A 1 72 ? -14.467 35.482 -33.107 1.00 43.66 72 SER A CA 1
ATOM 577 C C . SER A 1 72 ? -13.848 34.091 -33.337 1.00 43.66 72 SER A C 1
ATOM 579 O O . SER A 1 72 ? -12.617 33.982 -33.373 1.00 43.66 72 SER A O 1
ATOM 581 N N . PRO A 1 73 ? -14.660 33.030 -33.500 1.00 43.03 73 PRO A N 1
ATOM 582 C CA . PRO A 1 73 ? -14.160 31.666 -33.649 1.00 43.03 73 PRO A CA 1
ATOM 583 C C . PRO A 1 73 ? -13.627 31.423 -35.073 1.00 43.03 73 PRO A C 1
ATOM 585 O O . PRO A 1 73 ? -14.244 31.895 -36.031 1.00 43.03 73 PRO A O 1
ATOM 588 N N . PRO A 1 74 ? -12.523 30.677 -35.259 1.00 43.19 74 PRO A N 1
ATOM 589 C CA . PRO A 1 74 ? -12.175 30.147 -36.568 1.00 43.19 74 PRO A CA 1
ATOM 590 C C . PRO A 1 74 ? -12.995 28.885 -36.879 1.00 43.19 74 PRO A C 1
ATOM 592 O O . PRO A 1 74 ? -13.386 28.128 -35.990 1.00 43.19 74 PRO A O 1
ATOM 595 N N . GLY A 1 75 ? -13.294 28.734 -38.168 1.00 33.84 75 GLY A N 1
ATOM 596 C CA . GLY A 1 75 ? -14.271 27.811 -38.728 1.00 33.84 75 GLY A CA 1
ATOM 597 C C . GLY A 1 75 ? -13.899 26.326 -38.695 1.00 33.84 75 GLY A C 1
ATOM 598 O O . GLY A 1 75 ? -12.734 25.953 -38.656 1.00 33.84 75 GLY A O 1
ATOM 599 N N . GLY A 1 76 ? -14.954 25.512 -38.792 1.00 33.41 76 GLY A N 1
ATOM 600 C CA . GLY A 1 76 ? -15.060 24.402 -39.744 1.00 33.41 76 GLY A CA 1
ATOM 601 C C . GLY A 1 76 ? -14.114 23.216 -39.570 1.00 33.41 76 GLY A C 1
ATOM 602 O O . GLY A 1 76 ? -13.029 23.192 -40.137 1.00 33.41 76 GLY A O 1
ATOM 603 N N . TRP A 1 77 ? -14.600 22.168 -38.907 1.00 36.62 77 TRP A N 1
ATOM 604 C CA . TRP A 1 77 ? -14.066 20.813 -39.058 1.00 36.62 77 TRP A CA 1
ATOM 605 C C . TRP A 1 77 ? -14.602 20.191 -40.360 1.00 36.62 77 TRP A C 1
ATOM 607 O O . TRP A 1 77 ? -15.824 20.205 -40.551 1.00 36.62 77 TRP A O 1
ATOM 617 N N . PRO A 1 78 ? -13.763 19.619 -41.243 1.00 40.47 78 PRO A N 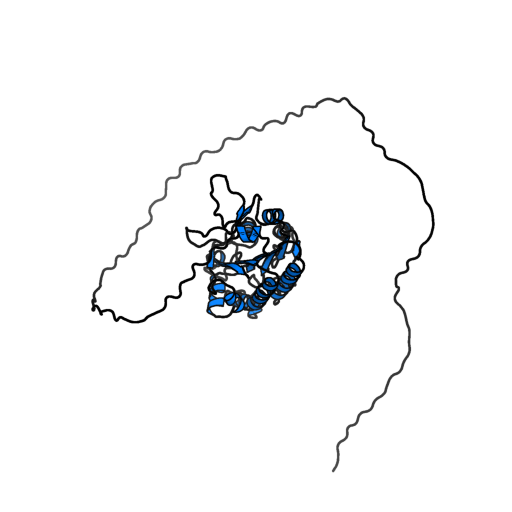1
ATOM 618 C CA . PRO A 1 78 ? -14.254 18.820 -42.358 1.00 40.47 78 PRO A CA 1
ATOM 619 C C . PRO A 1 78 ? -14.831 17.501 -41.828 1.00 40.47 78 PRO A C 1
ATOM 621 O O . PRO A 1 78 ? -14.192 16.790 -41.053 1.00 40.47 78 PRO A O 1
ATOM 624 N N . ARG A 1 79 ? -16.061 17.187 -42.243 1.00 39.69 79 ARG A N 1
ATOM 625 C CA . ARG A 1 79 ? -16.660 15.859 -42.098 1.00 39.69 79 ARG A CA 1
ATOM 626 C C . ARG A 1 79 ? -16.228 15.020 -43.293 1.00 39.69 79 ARG A C 1
ATOM 628 O O . ARG A 1 79 ? -16.749 15.254 -44.376 1.00 39.69 79 ARG A O 1
ATOM 635 N N . ASP A 1 80 ? -15.388 14.019 -43.066 1.00 35.44 80 ASP A N 1
ATOM 636 C CA . ASP A 1 80 ? -15.189 12.928 -44.019 1.00 35.44 80 ASP A CA 1
ATOM 637 C C . ASP A 1 80 ? -15.683 11.615 -43.405 1.00 35.44 80 ASP A C 1
ATOM 639 O O . ASP A 1 80 ? -15.108 11.063 -42.469 1.00 35.44 80 ASP A O 1
ATOM 643 N N . HIS A 1 81 ? -16.801 11.134 -43.947 1.00 38.62 81 HIS A N 1
ATOM 644 C CA . HIS A 1 81 ? -17.274 9.761 -43.826 1.00 38.62 81 HIS A CA 1
ATOM 645 C C . HIS A 1 81 ? -17.094 9.088 -45.186 1.00 38.62 81 HIS A C 1
ATOM 647 O O . HIS A 1 81 ? -17.643 9.593 -46.166 1.00 38.62 81 HIS A O 1
ATOM 653 N N . PRO A 1 82 ? -16.522 7.879 -45.244 1.00 40.53 82 PRO A N 1
ATOM 654 C CA . PRO A 1 82 ? -16.894 6.919 -46.264 1.00 40.53 82 PRO A CA 1
ATOM 655 C C . PRO A 1 82 ? -17.961 5.982 -45.694 1.00 40.53 82 PRO A C 1
ATOM 657 O O . PRO A 1 82 ? -17.744 5.266 -44.716 1.00 40.53 82 PRO A O 1
ATOM 660 N N . ARG A 1 83 ? -19.137 6.000 -46.325 1.00 34.22 83 ARG A N 1
ATOM 661 C CA . ARG A 1 83 ? -20.114 4.911 -46.254 1.00 34.22 83 ARG A CA 1
ATOM 662 C C . ARG A 1 83 ? -19.571 3.743 -47.073 1.00 34.22 83 ARG A C 1
ATOM 664 O O . ARG A 1 83 ? -19.202 3.954 -48.223 1.00 34.22 83 ARG A O 1
ATOM 671 N N . HIS A 1 84 ? -19.616 2.531 -46.529 1.00 35.47 84 HIS A N 1
ATOM 672 C CA . HIS A 1 84 ? -19.709 1.331 -47.352 1.00 35.47 84 HIS A CA 1
ATOM 673 C C . HIS A 1 84 ? -20.797 0.396 -46.829 1.00 35.47 84 HIS A C 1
ATOM 675 O O . HIS A 1 84 ? -20.960 0.183 -45.628 1.00 35.47 84 HIS A O 1
ATOM 681 N N . ASP A 1 85 ? -21.572 -0.050 -47.807 1.00 32.94 85 ASP A N 1
ATOM 682 C CA . ASP A 1 85 ? -22.800 -0.822 -47.766 1.00 32.94 85 ASP A CA 1
ATOM 683 C C . ASP A 1 85 ? -22.635 -2.258 -47.247 1.00 32.94 85 ASP A C 1
ATOM 685 O O . ASP A 1 85 ? -21.623 -2.914 -47.471 1.00 32.94 85 ASP A O 1
ATOM 689 N N . GLN A 1 86 ? -23.715 -2.712 -46.605 1.00 32.91 86 GLN A N 1
ATOM 690 C CA . GLN A 1 86 ? -24.403 -4.002 -46.754 1.00 32.91 86 GLN A CA 1
ATOM 691 C C . GLN A 1 86 ? -23.584 -5.267 -47.085 1.00 32.91 86 GLN A C 1
ATOM 693 O O . GLN A 1 86 ? -23.048 -5.404 -48.177 1.00 32.91 86 GLN A O 1
ATOM 698 N N . GLN A 1 87 ? -23.720 -6.298 -46.238 1.00 31.92 87 GLN A N 1
ATOM 699 C CA . GLN A 1 87 ? -24.559 -7.483 -46.525 1.00 31.92 87 GLN A CA 1
ATOM 700 C C . GLN A 1 87 ? -24.478 -8.525 -45.386 1.00 31.92 87 GLN A C 1
ATOM 702 O O . GLN A 1 87 ? -23.408 -8.971 -44.988 1.00 31.92 87 GLN A O 1
ATOM 707 N N . ARG A 1 88 ? -25.650 -8.936 -44.880 1.00 36.62 88 ARG A N 1
ATOM 708 C CA . ARG A 1 88 ? -25.905 -10.250 -44.250 1.00 36.62 88 ARG A CA 1
ATOM 709 C C . ARG A 1 88 ? -26.473 -11.168 -45.344 1.00 36.62 88 ARG A C 1
ATOM 711 O O . ARG A 1 88 ? -27.176 -10.647 -46.211 1.00 36.62 88 ARG A O 1
ATOM 718 N N . PRO A 1 89 ? -26.270 -12.497 -45.290 1.00 40.56 89 PRO A N 1
ATOM 719 C CA . PRO A 1 89 ? -27.309 -13.356 -44.691 1.00 40.56 89 PRO A CA 1
ATOM 720 C C . PRO A 1 89 ? -26.776 -14.657 -44.050 1.00 40.56 89 PRO A C 1
ATOM 722 O O . PRO A 1 89 ? -25.652 -15.076 -44.297 1.00 40.56 89 PRO A O 1
ATOM 725 N N . GLY A 1 90 ? -27.618 -15.337 -43.261 1.00 30.75 90 GLY A N 1
ATOM 726 C CA . GLY A 1 90 ? -27.380 -16.737 -42.885 1.00 30.75 90 GLY A CA 1
ATOM 727 C C . GLY A 1 90 ? -28.021 -17.153 -41.566 1.00 30.75 90 GLY A C 1
ATOM 728 O O . GLY A 1 90 ? -27.387 -17.096 -40.519 1.00 30.75 90 GLY A O 1
ATOM 729 N N . ALA A 1 91 ? -29.285 -17.569 -41.621 1.00 33.03 91 ALA A N 1
ATOM 730 C CA . ALA A 1 91 ? -30.007 -18.201 -40.522 1.00 33.03 91 ALA A CA 1
ATOM 731 C C . ALA A 1 91 ? -29.746 -19.717 -40.503 1.00 33.03 91 ALA A C 1
ATOM 733 O O . ALA A 1 91 ? -29.847 -20.356 -41.546 1.00 33.03 91 ALA A O 1
ATOM 734 N N . HIS A 1 92 ? -29.511 -20.301 -39.324 1.00 36.34 92 HIS A N 1
ATOM 735 C CA . HIS A 1 92 ? -29.635 -21.744 -39.086 1.00 36.34 92 HIS A CA 1
ATOM 736 C C . HIS A 1 92 ? -30.034 -22.049 -37.624 1.00 36.34 92 HIS A C 1
ATOM 738 O O . HIS A 1 92 ? -29.971 -21.160 -36.776 1.00 36.34 92 HIS A O 1
ATOM 744 N N . PRO A 1 93 ? -30.613 -23.236 -37.355 1.00 38.22 93 PRO A N 1
ATOM 745 C CA . PRO A 1 93 ? -31.860 -23.347 -36.607 1.00 38.22 93 PRO A CA 1
ATOM 746 C C . PRO A 1 93 ? -31.700 -23.654 -35.113 1.00 38.22 93 PRO A C 1
ATOM 748 O O . PRO A 1 93 ? -30.697 -24.180 -34.640 1.00 38.22 93 PRO A O 1
ATOM 751 N N . ARG A 1 94 ? -32.789 -23.358 -34.396 1.00 37.00 94 ARG A N 1
ATOM 752 C CA . ARG A 1 94 ? -33.045 -23.611 -32.973 1.00 37.00 94 ARG A CA 1
ATOM 753 C C . ARG A 1 94 ? -32.807 -25.080 -32.593 1.00 37.00 94 ARG A C 1
ATOM 755 O O . ARG A 1 94 ? -33.503 -25.960 -33.095 1.00 37.00 94 ARG A O 1
ATOM 762 N N . GLN A 1 95 ? -31.916 -25.319 -31.631 1.00 35.44 95 GLN A N 1
ATOM 763 C CA . GLN A 1 95 ? -31.849 -26.573 -30.875 1.00 35.44 95 GLN A CA 1
ATOM 764 C C . GLN A 1 95 ? -32.543 -26.405 -29.514 1.00 35.44 95 GLN A C 1
ATOM 766 O O . GLN A 1 95 ? -32.439 -25.363 -28.869 1.00 35.44 95 GLN A O 1
ATOM 771 N N . ARG A 1 96 ? -33.315 -27.428 -29.130 1.00 38.19 96 ARG A N 1
ATOM 772 C CA . ARG A 1 96 ? -34.079 -27.536 -27.876 1.00 38.19 96 ARG A CA 1
ATOM 773 C C . ARG A 1 96 ? -33.144 -27.765 -26.674 1.00 38.19 96 ARG A C 1
ATOM 775 O O . ARG A 1 96 ? -32.078 -28.347 -26.868 1.00 38.19 96 ARG A O 1
ATOM 782 N N . PRO A 1 97 ? -33.538 -27.373 -25.448 1.00 34.53 97 PRO A N 1
ATOM 783 C CA . PRO A 1 97 ? -32.691 -27.527 -24.272 1.00 34.53 97 PRO A CA 1
ATOM 784 C C . PRO A 1 97 ? -32.640 -28.992 -23.821 1.00 34.53 97 PRO A C 1
ATOM 786 O O . PRO A 1 97 ? -33.657 -29.686 -23.829 1.00 34.53 97 PRO A O 1
ATOM 789 N N . ARG A 1 98 ? -31.450 -29.456 -23.423 1.00 34.44 98 ARG A N 1
ATOM 790 C CA . ARG A 1 98 ? -31.274 -30.685 -22.642 1.00 34.44 98 ARG A CA 1
ATOM 791 C C . ARG A 1 98 ? -31.196 -30.311 -21.167 1.00 34.44 98 ARG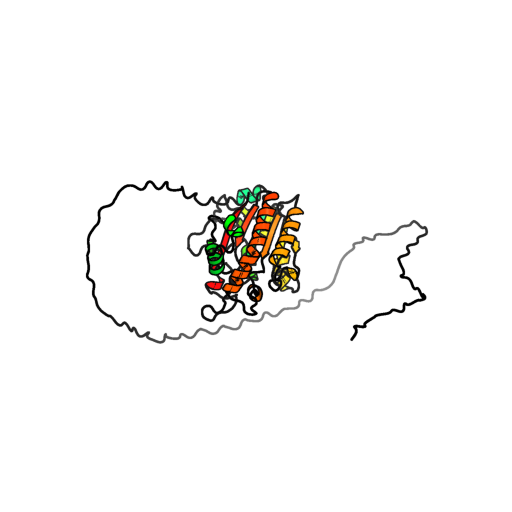 A C 1
ATOM 793 O O . ARG A 1 98 ? -30.363 -29.500 -20.774 1.00 34.44 98 ARG A O 1
ATOM 800 N N . GLU A 1 99 ? -32.098 -30.898 -20.396 1.00 36.16 99 GLU A N 1
ATOM 801 C CA . GLU A 1 99 ? -32.122 -30.884 -18.939 1.00 36.16 99 GLU A CA 1
ATOM 802 C C . GLU A 1 99 ? -30.941 -31.674 -18.359 1.00 36.16 99 GLU A C 1
ATOM 804 O O . GLU A 1 99 ? -30.484 -32.651 -18.953 1.00 36.16 99 GLU A O 1
ATOM 809 N N . GLY A 1 100 ? -30.522 -31.284 -17.151 1.00 37.97 100 GLY A N 1
ATOM 810 C CA . GLY A 1 100 ? -29.872 -32.196 -16.213 1.00 37.97 100 GLY A CA 1
ATOM 811 C C . GLY A 1 100 ? -28.366 -32.035 -16.037 1.00 37.97 100 GLY A C 1
ATOM 812 O O . GLY A 1 100 ? -27.623 -32.965 -16.319 1.00 37.97 100 GLY A O 1
ATOM 813 N N . HIS A 1 101 ? -27.919 -30.924 -15.449 1.00 35.31 101 HIS A N 1
ATOM 814 C CA . HIS A 1 101 ? -26.732 -30.957 -14.594 1.00 35.31 101 HIS A CA 1
ATOM 815 C C . HIS A 1 101 ? -26.991 -30.157 -13.323 1.00 35.31 101 HIS A C 1
ATOM 817 O O . HIS A 1 101 ? -27.082 -28.934 -13.326 1.00 35.31 101 HIS A O 1
ATOM 823 N N . ASN A 1 102 ? -27.139 -30.908 -12.235 1.00 38.72 102 ASN A N 1
ATOM 824 C CA . ASN A 1 102 ? -27.241 -30.431 -10.870 1.00 38.72 102 ASN A CA 1
ATOM 825 C C . ASN A 1 102 ? -25.863 -29.873 -10.468 1.00 38.72 102 ASN A C 1
ATOM 827 O O . ASN A 1 102 ? -25.031 -30.588 -9.914 1.00 38.72 102 ASN A O 1
ATOM 831 N N . GLN A 1 103 ? -25.572 -28.624 -10.835 1.00 36.56 103 GLN A N 1
ATOM 832 C CA . GLN A 1 103 ? -24.492 -27.869 -10.211 1.00 36.56 103 GLN A CA 1
ATOM 833 C C . GLN A 1 103 ? -25.066 -27.275 -8.934 1.00 36.56 103 GLN A C 1
ATOM 835 O O . GLN A 1 103 ? -25.913 -26.385 -8.975 1.00 36.56 103 GLN A O 1
ATOM 840 N N . ALA A 1 104 ? -24.625 -27.812 -7.798 1.00 35.31 104 ALA A N 1
ATOM 841 C CA . ALA A 1 104 ? -24.717 -27.105 -6.539 1.00 35.31 104 ALA A CA 1
ATOM 842 C C . ALA A 1 104 ? -24.045 -25.745 -6.756 1.00 35.31 104 ALA A C 1
ATOM 844 O O . ALA A 1 104 ? -22.826 -25.668 -6.909 1.00 35.31 104 ALA A O 1
ATOM 845 N N . LEU A 1 105 ? -24.864 -24.700 -6.860 1.00 37.25 105 LEU A N 1
ATOM 846 C CA . LEU A 1 105 ? -24.420 -23.323 -6.760 1.00 37.25 105 LEU A CA 1
ATOM 847 C C . LEU A 1 105 ? -23.726 -23.233 -5.404 1.00 37.25 105 LEU A C 1
ATOM 849 O O . LEU A 1 105 ? -24.384 -23.276 -4.364 1.00 37.25 105 LEU A O 1
ATOM 853 N N . ALA A 1 106 ? -22.393 -23.200 -5.418 1.00 39.09 106 ALA A N 1
ATOM 854 C CA . ALA A 1 106 ? -21.653 -22.659 -4.298 1.00 39.09 106 ALA A CA 1
ATOM 855 C C . ALA A 1 106 ? -22.278 -21.287 -4.058 1.00 39.09 106 ALA A C 1
ATOM 857 O O . ALA A 1 106 ? -22.302 -20.461 -4.971 1.00 39.09 106 ALA A O 1
ATOM 858 N N . ALA A 1 107 ? -22.901 -21.105 -2.895 1.00 35.72 107 ALA A N 1
ATOM 859 C CA . ALA A 1 107 ? -23.335 -19.789 -2.483 1.00 35.72 107 ALA A CA 1
ATOM 860 C C . ALA A 1 107 ? -22.084 -18.915 -2.559 1.00 35.72 107 ALA A C 1
ATOM 862 O O . ALA A 1 107 ? -21.120 -19.170 -1.835 1.00 35.72 107 ALA A O 1
ATOM 863 N N . GLU A 1 108 ? -22.053 -17.980 -3.507 1.00 37.03 108 GLU A N 1
ATOM 864 C CA . GLU A 1 108 ? -21.069 -16.914 -3.475 1.00 37.03 108 GLU A CA 1
ATOM 865 C C . GLU A 1 108 ? -21.308 -16.221 -2.135 1.00 37.03 108 GLU A C 1
ATOM 867 O O . GLU A 1 108 ? -22.353 -15.603 -1.924 1.00 37.03 108 GLU A O 1
ATOM 872 N N . GLU A 1 109 ? -20.419 -16.458 -1.168 1.00 41.03 109 GLU A N 1
ATOM 873 C CA . GLU A 1 109 ? -20.415 -15.684 0.061 1.00 41.03 109 GLU A CA 1
ATOM 874 C C . GLU A 1 109 ? -20.210 -14.236 -0.373 1.00 41.03 109 GLU A C 1
ATOM 876 O O . GLU A 1 109 ? -19.127 -13.861 -0.827 1.00 41.03 109 GLU A O 1
ATOM 881 N N . GLU A 1 110 ? -21.286 -13.449 -0.303 1.00 45.94 110 GLU A N 1
ATOM 882 C CA . GLU A 1 110 ? -21.231 -12.001 -0.449 1.00 45.94 110 GLU A CA 1
ATOM 883 C C . GLU A 1 110 ? -20.035 -11.499 0.367 1.00 45.94 110 GLU A C 1
ATOM 885 O O . GLU A 1 110 ? -19.941 -11.831 1.558 1.00 45.94 110 GLU A O 1
ATOM 890 N N . PRO A 1 111 ? -19.091 -10.759 -0.243 1.00 55.75 111 PRO A N 1
ATOM 891 C CA . PRO A 1 111 ? -17.874 -10.361 0.439 1.00 55.75 111 PRO A CA 1
ATOM 892 C C . PRO A 1 111 ? -18.253 -9.622 1.720 1.00 55.75 111 PRO A C 1
ATOM 894 O O . PRO A 1 111 ? -18.894 -8.570 1.686 1.00 55.75 111 PRO A O 1
ATOM 897 N N . SER A 1 112 ? -17.894 -10.208 2.865 1.00 67.19 112 SER A N 1
ATOM 898 C CA . SER A 1 112 ? -18.298 -9.691 4.167 1.00 67.19 112 SER A CA 1
ATOM 899 C C . SER A 1 112 ? -17.821 -8.247 4.310 1.00 67.19 112 SER A C 1
ATOM 901 O O . SER A 1 112 ? -16.616 -7.982 4.255 1.00 67.19 112 SER A O 1
ATOM 903 N N . VAL A 1 113 ? -18.754 -7.313 4.494 1.00 87.88 113 VAL A N 1
ATOM 904 C CA . VAL A 1 113 ? -18.431 -5.897 4.697 1.00 87.88 113 VAL A CA 1
ATOM 905 C C . VAL A 1 113 ? -17.535 -5.761 5.930 1.00 87.88 113 VAL A C 1
ATOM 907 O O . VAL A 1 113 ? -17.864 -6.250 7.012 1.00 87.88 113 VAL A O 1
ATOM 910 N N . ILE A 1 114 ? -16.387 -5.099 5.775 1.00 95.62 114 ILE A N 1
ATOM 911 C CA . ILE A 1 114 ? -15.444 -4.884 6.876 1.00 95.62 114 ILE A CA 1
ATOM 912 C C . ILE A 1 114 ? -16.032 -3.858 7.846 1.00 95.62 114 ILE A C 1
ATOM 914 O O . ILE A 1 114 ? -16.158 -2.681 7.512 1.00 95.62 114 ILE A O 1
ATOM 918 N N . ASN A 1 115 ? -16.321 -4.291 9.074 1.00 96.94 115 ASN A N 1
ATOM 919 C CA . ASN A 1 115 ? -16.734 -3.407 10.162 1.00 96.94 115 ASN A CA 1
ATOM 920 C C . ASN A 1 115 ? -15.522 -2.747 10.834 1.00 96.94 115 ASN A C 1
ATOM 922 O O . ASN A 1 115 ? -15.095 -3.129 11.924 1.00 96.94 115 ASN A O 1
ATOM 926 N N . ALA A 1 116 ? -14.939 -1.756 10.165 1.00 97.25 116 ALA A N 1
ATOM 927 C CA . ALA A 1 116 ? -13.794 -1.017 10.685 1.00 97.25 116 ALA A CA 1
ATOM 928 C C . ALA A 1 116 ? -14.136 -0.233 11.964 1.00 97.25 116 ALA A C 1
ATOM 930 O O . ALA A 1 116 ? -13.270 -0.074 12.826 1.00 97.25 116 ALA A O 1
ATOM 931 N N . ALA A 1 117 ? -15.397 0.188 12.125 1.00 97.38 117 ALA A N 1
ATOM 932 C CA . ALA A 1 117 ? -15.881 0.821 13.345 1.00 97.38 117 ALA A CA 1
ATOM 933 C C . ALA A 1 117 ? -15.687 -0.083 14.576 1.00 97.38 117 ALA A C 1
ATOM 935 O O . ALA A 1 117 ? -15.117 0.332 15.589 1.00 97.38 117 ALA A O 1
ATOM 936 N N . GLU A 1 118 ? -16.114 -1.339 14.468 1.00 97.06 118 GLU A N 1
ATOM 937 C CA . GLU A 1 118 ? -15.946 -2.350 15.511 1.00 97.06 118 GLU A CA 1
ATOM 938 C C . GLU A 1 118 ? -14.474 -2.707 15.730 1.00 97.06 118 GLU A C 1
ATOM 940 O O . GLU A 1 118 ? -14.016 -2.712 16.871 1.00 97.06 118 GLU A O 1
ATOM 945 N N . ILE A 1 119 ? -13.720 -2.934 14.648 1.00 96.62 119 ILE A N 1
ATOM 946 C CA . ILE A 1 119 ? -12.300 -3.306 14.716 1.00 96.62 119 ILE A CA 1
ATOM 947 C C . ILE A 1 119 ? -11.500 -2.270 15.500 1.00 96.62 119 ILE A C 1
ATOM 949 O O . ILE A 1 119 ? -10.748 -2.618 16.413 1.00 96.62 119 ILE A O 1
ATOM 953 N N . ILE A 1 120 ? -11.684 -0.992 15.157 1.00 96.94 120 ILE A N 1
ATOM 954 C CA . ILE A 1 120 ? -10.936 0.088 15.792 1.00 96.94 120 ILE A CA 1
ATOM 955 C C . ILE A 1 120 ? -11.369 0.257 17.249 1.00 96.94 120 ILE A C 1
ATOM 957 O O . ILE A 1 120 ? -10.510 0.401 18.120 1.00 96.94 120 ILE A O 1
ATOM 961 N N . SER A 1 121 ? -12.676 0.169 17.526 1.00 96.38 121 SER A N 1
ATOM 962 C CA . SER A 1 121 ? -13.236 0.286 18.881 1.00 96.38 121 SER A CA 1
ATOM 963 C C . SER A 1 121 ? -12.796 -0.845 19.818 1.00 96.38 121 SER A C 1
ATOM 965 O O . SER A 1 121 ? -12.666 -0.622 21.019 1.00 96.38 121 SER A O 1
ATOM 967 N N . GLN A 1 122 ? -12.560 -2.047 19.286 1.00 95.50 122 GLN A N 1
ATOM 968 C CA . GLN A 1 122 ? -12.062 -3.202 20.041 1.00 95.50 122 GLN A CA 1
ATOM 969 C C . GLN A 1 122 ? -10.537 -3.196 20.219 1.00 95.50 122 GLN A C 1
ATOM 971 O O . GLN A 1 122 ? -10.017 -4.007 20.983 1.00 95.50 122 GLN A O 1
ATOM 976 N N . GLY A 1 123 ? -9.819 -2.283 19.558 1.00 94.69 123 GLY A N 1
ATOM 977 C CA . GLY A 1 123 ? -8.363 -2.204 19.655 1.00 94.69 123 GLY A CA 1
ATOM 978 C C . GLY A 1 123 ? -7.653 -3.358 18.944 1.00 94.69 123 GLY A C 1
ATOM 979 O O . GLY A 1 123 ? -6.668 -3.878 19.463 1.00 94.69 123 GLY A O 1
ATOM 980 N N . HIS A 1 124 ? -8.147 -3.782 17.778 1.00 95.44 124 HIS A N 1
ATOM 981 C CA . HIS A 1 124 ? -7.425 -4.735 16.928 1.00 95.44 124 HIS A CA 1
ATOM 982 C C . HIS A 1 124 ? -6.295 -4.044 16.158 1.00 95.44 124 HIS A C 1
ATOM 984 O O . HIS A 1 124 ? -6.344 -2.842 15.906 1.00 95.44 124 HIS A O 1
ATOM 990 N N . GLY A 1 125 ? -5.270 -4.800 15.765 1.00 96.00 125 GLY A N 1
ATOM 991 C CA . GLY A 1 125 ? -4.153 -4.252 14.993 1.00 96.00 125 GLY A CA 1
ATOM 992 C C . GLY A 1 125 ? -4.589 -3.787 13.602 1.00 96.00 125 GLY A C 1
ATOM 993 O O . GLY A 1 125 ? -5.532 -4.322 13.017 1.00 96.00 125 GLY A O 1
ATOM 994 N N . ILE A 1 126 ? -3.885 -2.806 13.039 1.00 98.19 126 ILE A N 1
ATOM 995 C CA . ILE A 1 126 ? -4.064 -2.382 11.647 1.00 98.19 126 ILE A CA 1
ATOM 996 C C . ILE A 1 126 ? -2.726 -2.516 10.935 1.00 98.19 126 ILE A C 1
ATOM 998 O O . ILE A 1 126 ? -1.747 -1.881 11.321 1.00 98.19 126 ILE A O 1
ATOM 1002 N N . LEU A 1 127 ? -2.695 -3.320 9.878 1.00 98.62 127 LEU A N 1
ATOM 1003 C CA . LEU A 1 127 ? -1.573 -3.408 8.958 1.00 98.62 127 LEU A CA 1
ATOM 1004 C C . LEU A 1 127 ? -1.947 -2.669 7.677 1.00 98.62 127 LEU A C 1
ATOM 1006 O O . LEU A 1 127 ? -2.931 -3.015 7.026 1.00 98.62 127 LEU A O 1
ATOM 1010 N N . PHE A 1 128 ? -1.139 -1.692 7.282 1.00 98.88 128 PHE A N 1
ATOM 1011 C CA . PHE A 1 128 ? -1.270 -1.033 5.990 1.00 98.88 128 PHE A CA 1
ATOM 1012 C C . PHE A 1 128 ? 0.029 -1.183 5.196 1.00 98.88 128 PHE A C 1
ATOM 1014 O O . PHE A 1 128 ? 1.040 -0.556 5.498 1.00 98.88 128 PHE A O 1
ATOM 1021 N N . VAL A 1 129 ? -0.009 -2.018 4.162 1.00 98.94 129 VAL A N 1
ATOM 1022 C CA . VAL A 1 129 ? 1.100 -2.226 3.232 1.00 98.94 129 VAL A CA 1
ATOM 1023 C C . VAL A 1 129 ? 0.869 -1.438 1.945 1.00 98.94 129 VAL A C 1
ATOM 1025 O O . VAL A 1 129 ? -0.174 -1.593 1.303 1.00 98.94 129 VAL A O 1
ATOM 1028 N N . THR A 1 130 ? 1.860 -0.643 1.537 1.00 98.88 130 THR A N 1
ATOM 1029 C CA . THR A 1 130 ? 1.955 -0.143 0.161 1.00 98.88 130 THR A CA 1
ATOM 1030 C C . THR A 1 130 ? 3.032 -0.893 -0.613 1.00 98.88 130 THR A C 1
ATOM 1032 O O . THR A 1 130 ? 4.170 -0.983 -0.166 1.00 98.88 130 THR A O 1
ATOM 1035 N N . LEU A 1 131 ? 2.672 -1.452 -1.767 1.00 98.88 131 LEU A N 1
ATOM 1036 C CA . LEU A 1 131 ? 3.596 -2.037 -2.741 1.00 98.88 131 LEU A CA 1
ATOM 1037 C C . LEU A 1 131 ? 4.025 -0.909 -3.680 1.00 98.88 131 LEU A C 1
ATOM 1039 O O . LEU A 1 131 ? 3.284 -0.561 -4.600 1.00 98.88 131 LEU A O 1
ATOM 1043 N N . ASP A 1 132 ? 5.154 -0.268 -3.380 1.00 98.62 132 ASP A N 1
ATOM 1044 C CA . ASP A 1 132 ? 5.524 1.001 -4.008 1.00 98.62 132 ASP A CA 1
ATOM 1045 C C . ASP A 1 132 ? 5.669 0.837 -5.525 1.00 98.62 132 ASP A C 1
ATOM 1047 O O . ASP A 1 132 ? 6.367 -0.063 -6.004 1.00 98.62 132 ASP A O 1
ATOM 1051 N N . SER A 1 133 ? 4.984 1.696 -6.279 1.00 98.19 133 SER A N 1
ATOM 1052 C CA . SER A 1 133 ? 4.997 1.725 -7.746 1.00 98.19 133 SER A CA 1
ATOM 1053 C C . SER A 1 133 ? 4.441 0.478 -8.456 1.00 98.19 133 SER A C 1
ATOM 1055 O O . SER A 1 133 ? 4.594 0.363 -9.676 1.00 98.19 133 SER A O 1
ATOM 1057 N N . LEU A 1 134 ? 3.802 -0.468 -7.753 1.00 98.81 134 LEU A N 1
ATOM 1058 C CA . LEU A 1 134 ? 3.290 -1.698 -8.365 1.00 98.81 134 LEU A CA 1
ATOM 1059 C C . LEU A 1 134 ? 2.065 -1.443 -9.262 1.00 98.81 134 LEU A C 1
ATOM 1061 O O . LEU A 1 134 ? 1.001 -1.019 -8.806 1.00 98.81 134 LEU A O 1
ATOM 1065 N N . ARG A 1 135 ? 2.180 -1.798 -10.546 1.00 98.62 135 ARG A N 1
ATOM 1066 C CA . ARG A 1 135 ? 1.060 -1.723 -11.494 1.00 98.62 135 ARG A CA 1
ATOM 1067 C C . ARG A 1 135 ? 0.013 -2.806 -11.226 1.00 98.62 135 ARG A C 1
ATOM 1069 O O . ARG A 1 135 ? 0.347 -3.940 -10.877 1.00 98.62 135 ARG A O 1
ATOM 1076 N N . TYR A 1 136 ? -1.259 -2.490 -11.476 1.00 98.88 136 TYR A N 1
ATOM 1077 C CA . TYR A 1 136 ? -2.346 -3.472 -11.365 1.00 98.88 136 TYR A CA 1
ATOM 1078 C C . TYR A 1 136 ? -2.179 -4.678 -12.300 1.00 98.88 136 TYR A C 1
ATOM 1080 O O . TYR A 1 136 ? -2.372 -5.811 -11.870 1.00 98.88 136 TYR A O 1
ATOM 1088 N N . ASP A 1 137 ? -1.833 -4.446 -13.567 1.00 98.69 137 ASP A N 1
ATOM 1089 C CA . ASP A 1 137 ? -1.687 -5.511 -14.566 1.00 98.69 137 ASP A CA 1
ATOM 1090 C C . ASP A 1 137 ? -0.557 -6.483 -14.206 1.00 98.69 137 ASP A C 1
ATOM 1092 O O . ASP A 1 137 ? -0.750 -7.692 -14.283 1.00 98.69 137 ASP A O 1
ATOM 1096 N N . VAL A 1 138 ? 0.574 -5.969 -13.718 1.00 98.88 138 VAL A N 1
ATOM 1097 C CA . VAL A 1 138 ? 1.691 -6.780 -13.210 1.00 98.88 138 VAL A CA 1
ATOM 1098 C C . VAL A 1 138 ? 1.277 -7.619 -12.000 1.00 98.88 138 VAL A C 1
ATOM 1100 O O . VAL A 1 138 ? 1.607 -8.801 -11.932 1.00 98.88 138 VAL A O 1
ATOM 1103 N N . ALA A 1 139 ? 0.550 -7.029 -11.047 1.00 98.81 139 ALA A N 1
ATOM 1104 C CA . ALA A 1 139 ? 0.089 -7.735 -9.855 1.00 98.81 139 ALA A CA 1
ATOM 1105 C C . ALA A 1 139 ? -0.908 -8.856 -10.189 1.00 98.81 139 ALA A C 1
ATOM 1107 O O . ALA A 1 139 ? -0.819 -9.952 -9.637 1.00 98.81 139 ALA A O 1
ATOM 1108 N N . GLN A 1 140 ? -1.846 -8.584 -11.101 1.00 98.44 140 GLN A N 1
ATOM 1109 C CA . GLN A 1 140 ? -2.840 -9.554 -11.553 1.00 98.44 140 GLN A CA 1
ATOM 1110 C C . GLN A 1 140 ? -2.180 -10.708 -12.316 1.00 98.44 140 GLN A C 1
ATOM 1112 O O . GLN A 1 140 ? -2.435 -11.869 -12.005 1.00 98.44 140 GLN A O 1
ATOM 1117 N N . ASP A 1 141 ? -1.274 -10.396 -13.244 1.00 98.56 141 ASP A N 1
ATOM 1118 C CA . ASP A 1 141 ? -0.528 -11.397 -14.007 1.00 98.56 141 ASP A CA 1
ATOM 1119 C C . ASP A 1 141 ? 0.348 -12.285 -13.107 1.00 98.56 141 ASP A C 1
ATOM 1121 O O . ASP A 1 141 ? 0.410 -13.495 -13.306 1.00 98.56 141 ASP A O 1
ATOM 1125 N N . ALA A 1 142 ? 0.969 -11.726 -12.062 1.00 98.75 142 ALA A N 1
ATOM 1126 C CA . ALA A 1 142 ? 1.751 -12.509 -11.104 1.00 98.75 142 ALA A CA 1
ATOM 1127 C C . ALA A 1 142 ? 0.901 -13.546 -10.346 1.00 98.75 142 ALA A C 1
ATOM 1129 O O . ALA A 1 142 ? 1.343 -14.683 -10.156 1.00 98.75 142 ALA A O 1
ATOM 1130 N N . VAL A 1 143 ? -0.320 -13.170 -9.949 1.00 98.38 143 VAL A N 1
ATOM 1131 C CA . VAL A 1 143 ? -1.282 -14.076 -9.306 1.00 98.38 143 VAL A CA 1
ATOM 1132 C C . VAL A 1 143 ? -1.750 -15.147 -10.288 1.00 98.38 143 VAL A C 1
ATOM 1134 O O . VAL A 1 143 ? -1.688 -16.332 -9.966 1.00 98.38 143 VAL A O 1
ATOM 1137 N N . ASP A 1 144 ? -2.172 -14.753 -11.492 1.00 98.12 144 ASP A N 1
ATOM 1138 C CA . ASP A 1 144 ? -2.690 -15.685 -12.501 1.00 98.12 144 ASP A CA 1
ATOM 1139 C C . ASP A 1 144 ? -1.609 -16.675 -12.982 1.00 98.12 144 ASP A C 1
ATOM 1141 O O . ASP A 1 144 ? -1.911 -17.829 -13.288 1.00 98.12 144 ASP A O 1
ATOM 1145 N N . ALA A 1 145 ? -0.339 -16.260 -12.978 1.00 98.38 145 ALA A N 1
ATOM 1146 C CA . ALA A 1 145 ? 0.813 -17.112 -13.270 1.00 98.38 145 ALA A CA 1
ATOM 1147 C C . ALA A 1 145 ? 1.293 -17.960 -12.071 1.00 98.38 145 ALA A C 1
ATOM 1149 O O . ALA A 1 145 ? 2.253 -18.719 -12.212 1.00 98.38 145 ALA A O 1
ATOM 1150 N N . GLY A 1 146 ? 0.670 -17.839 -10.892 1.00 98.44 146 GLY A N 1
ATOM 1151 C CA . GLY A 1 146 ? 1.047 -18.587 -9.687 1.00 98.44 146 GLY A CA 1
ATOM 1152 C C . GLY A 1 146 ? 2.401 -18.189 -9.087 1.00 98.44 146 GLY A C 1
ATOM 1153 O O . GLY A 1 146 ? 3.000 -18.972 -8.353 1.00 98.44 146 GLY A O 1
ATOM 1154 N N . LEU A 1 147 ? 2.898 -16.988 -9.398 1.00 98.69 147 LEU A N 1
ATOM 1155 C CA . LEU A 1 147 ? 4.190 -16.479 -8.921 1.00 98.69 147 LEU A CA 1
ATOM 1156 C C . LEU A 1 147 ? 4.111 -15.865 -7.520 1.00 98.69 147 LEU A C 1
ATOM 1158 O O . LEU A 1 147 ? 5.145 -15.672 -6.886 1.00 98.69 147 LEU A O 1
ATOM 1162 N N . THR A 1 148 ? 2.902 -15.558 -7.047 1.00 98.75 148 THR A N 1
ATOM 1163 C CA . THR A 1 148 ? 2.652 -14.979 -5.720 1.00 98.75 148 THR A CA 1
ATOM 1164 C C . THR A 1 148 ? 1.717 -15.861 -4.880 1.00 98.75 148 THR A C 1
ATOM 1166 O O . THR A 1 148 ? 0.592 -15.449 -4.565 1.00 98.75 148 THR A O 1
ATOM 1169 N N . PRO A 1 149 ? 2.103 -17.118 -4.583 1.00 98.56 149 PRO A N 1
ATOM 1170 C CA . PRO A 1 149 ? 1.238 -18.058 -3.877 1.00 98.56 149 PRO A CA 1
ATOM 1171 C C . PRO A 1 149 ? 0.929 -17.633 -2.437 1.00 98.56 149 PRO A C 1
ATOM 1173 O O . PRO A 1 149 ? -0.166 -17.930 -1.960 1.00 98.56 149 PRO A O 1
ATOM 1176 N N . GLN A 1 150 ? 1.843 -16.939 -1.747 1.00 98.38 150 GLN A N 1
ATOM 1177 C CA . GLN A 1 150 ? 1.596 -16.487 -0.376 1.00 98.38 150 GLN A CA 1
ATOM 1178 C C . GLN A 1 150 ? 0.523 -15.401 -0.355 1.00 98.38 150 GLN A C 1
ATOM 1180 O O . GLN A 1 150 ? -0.456 -15.504 0.379 1.00 98.38 150 GLN A O 1
ATOM 1185 N N . LEU A 1 151 ? 0.644 -14.389 -1.217 1.00 98.06 151 LEU A N 1
ATOM 1186 C CA . LEU A 1 151 ? -0.373 -13.351 -1.357 1.00 98.06 151 LEU A CA 1
ATOM 1187 C C . LEU A 1 151 ? -1.713 -13.949 -1.788 1.00 98.06 151 LEU A C 1
ATOM 1189 O O . LEU A 1 151 ? -2.729 -13.661 -1.161 1.00 98.06 151 LEU A O 1
ATOM 1193 N N . ALA A 1 152 ? -1.729 -14.826 -2.796 1.00 97.94 152 ALA A N 1
ATOM 1194 C CA . ALA A 1 152 ? -2.959 -15.463 -3.264 1.00 97.94 152 ALA A CA 1
ATOM 1195 C C . ALA A 1 152 ? -3.690 -16.245 -2.155 1.00 97.94 152 ALA A C 1
ATOM 1197 O O . ALA A 1 152 ? -4.918 -16.259 -2.137 1.00 97.94 152 ALA A O 1
ATOM 1198 N N . ALA A 1 153 ? -2.968 -16.844 -1.202 1.00 97.19 153 ALA A N 1
ATOM 1199 C CA . ALA A 1 153 ? -3.569 -17.548 -0.068 1.00 97.19 153 ALA A CA 1
ATOM 1200 C C . ALA A 1 153 ? -4.277 -16.619 0.939 1.00 97.19 153 ALA A C 1
ATOM 1202 O O . ALA A 1 153 ? -5.159 -17.071 1.670 1.00 97.19 153 ALA A O 1
ATOM 1203 N N . HIS A 1 154 ? -3.907 -15.335 0.990 1.00 96.50 154 HIS A N 1
ATOM 1204 C CA . HIS A 1 154 ? -4.473 -14.361 1.929 1.00 96.50 154 HIS A CA 1
ATOM 1205 C C . HIS A 1 154 ? -5.439 -13.360 1.287 1.00 96.50 154 HIS A C 1
ATOM 1207 O O . HIS A 1 154 ? -6.295 -12.811 1.982 1.00 96.50 154 HIS A O 1
ATOM 1213 N N . LEU A 1 155 ? -5.306 -13.097 -0.015 1.00 97.12 155 LEU A N 1
ATOM 1214 C CA . LEU A 1 155 ? -6.175 -12.168 -0.730 1.00 97.12 155 LEU A CA 1
ATOM 1215 C C . LEU A 1 155 ? -7.630 -12.670 -0.734 1.00 97.12 155 LEU A C 1
ATOM 1217 O O . LEU A 1 155 ? -7.868 -13.854 -0.988 1.00 97.12 155 LEU A O 1
ATOM 1221 N N . PRO A 1 156 ? -8.628 -11.788 -0.535 1.00 95.75 156 PRO A N 1
ATOM 1222 C CA . PRO A 1 156 ? -10.031 -12.140 -0.733 1.00 95.75 156 PRO A CA 1
ATOM 1223 C C . PRO A 1 156 ? -10.269 -12.722 -2.132 1.00 95.75 156 PRO A C 1
ATOM 1225 O O . PRO A 1 156 ? -9.937 -12.102 -3.141 1.00 95.75 156 PRO A O 1
ATOM 1228 N N . GLY A 1 157 ? -10.798 -13.947 -2.197 1.00 95.38 157 GLY A N 1
ATOM 1229 C CA . GLY A 1 157 ? -10.996 -14.667 -3.461 1.00 95.38 157 GLY A CA 1
ATOM 1230 C C . GLY A 1 157 ? -9.703 -14.986 -4.226 1.00 95.38 157 GLY A C 1
ATOM 1231 O O . GLY A 1 157 ? -9.767 -15.311 -5.410 1.00 95.38 157 GLY A O 1
ATOM 1232 N N . GLY A 1 158 ? -8.539 -14.861 -3.579 1.00 96.75 158 GLY A N 1
ATOM 1233 C CA . GLY A 1 158 ? -7.221 -15.072 -4.172 1.00 96.75 158 GLY A CA 1
ATOM 1234 C C . GLY A 1 158 ? -6.856 -14.078 -5.273 1.00 96.75 158 GLY A C 1
ATOM 1235 O O . GLY A 1 158 ? -6.064 -14.421 -6.147 1.00 96.75 158 GLY A O 1
ATOM 1236 N N . ARG A 1 159 ? -7.458 -12.879 -5.295 1.00 97.19 159 ARG A N 1
ATOM 1237 C CA . ARG A 1 159 ? -7.315 -11.908 -6.395 1.00 97.19 159 ARG A CA 1
ATOM 1238 C C . ARG A 1 159 ? -7.143 -10.475 -5.900 1.00 97.19 159 ARG A C 1
ATOM 1240 O O . ARG A 1 159 ? -7.549 -10.120 -4.798 1.00 97.19 159 ARG A O 1
ATOM 1247 N N . TRP A 1 160 ? -6.573 -9.637 -6.763 1.00 98.38 160 TRP A N 1
ATOM 1248 C CA . TRP A 1 160 ? -6.495 -8.193 -6.557 1.00 98.38 160 TRP A CA 1
ATOM 1249 C C . TRP A 1 160 ? -7.732 -7.483 -7.100 1.00 98.38 160 TRP A C 1
ATOM 1251 O O . TRP A 1 160 ? -8.182 -7.753 -8.214 1.00 98.38 160 TRP A O 1
ATOM 1261 N N . GLU A 1 161 ? -8.224 -6.485 -6.371 1.00 98.12 161 GLU A N 1
ATOM 1262 C CA . GLU A 1 161 ? -9.225 -5.563 -6.894 1.00 98.12 161 GLU A CA 1
ATOM 1263 C C . GLU A 1 161 ? -8.544 -4.416 -7.650 1.00 98.12 161 GLU A C 1
ATOM 1265 O O . GLU A 1 161 ? -7.654 -3.743 -7.120 1.00 98.12 161 GLU A O 1
ATOM 1270 N N . ARG A 1 162 ? -8.969 -4.163 -8.896 1.00 98.56 162 ARG A N 1
ATOM 1271 C CA . ARG A 1 162 ? -8.478 -3.011 -9.661 1.00 98.56 162 ARG A CA 1
ATOM 1272 C C . ARG A 1 162 ? -9.029 -1.726 -9.071 1.00 98.56 162 ARG A C 1
ATOM 1274 O O . ARG A 1 162 ? -10.243 -1.512 -9.088 1.00 98.56 162 ARG A O 1
ATOM 1281 N N . ARG A 1 163 ? -8.147 -0.821 -8.657 1.00 98.62 163 ARG A N 1
ATOM 1282 C CA . ARG A 1 163 ? -8.529 0.511 -8.183 1.00 98.62 163 ARG A CA 1
ATOM 1283 C C . ARG A 1 163 ? -7.709 1.622 -8.823 1.00 98.62 163 ARG A C 1
ATOM 1285 O O . ARG A 1 163 ? -6.663 1.385 -9.409 1.00 98.62 163 ARG A O 1
ATOM 1292 N N . HIS A 1 164 ? -8.208 2.848 -8.714 1.00 98.62 164 HIS A N 1
ATOM 1293 C CA . HIS A 1 164 ? -7.511 4.066 -9.092 1.00 98.62 164 HIS A CA 1
ATOM 1294 C C . HIS A 1 164 ? -6.925 4.743 -7.855 1.00 98.62 164 HIS A C 1
ATOM 1296 O O . HIS A 1 164 ? -7.664 5.061 -6.915 1.00 98.62 164 HIS A O 1
ATOM 1302 N N . THR A 1 165 ? -5.614 4.978 -7.855 1.00 98.56 165 THR A N 1
ATOM 1303 C CA . THR A 1 165 ? -4.957 5.745 -6.788 1.00 98.56 165 THR A CA 1
ATOM 1304 C C . THR A 1 165 ? -5.344 7.234 -6.844 1.00 98.56 165 THR A C 1
ATOM 1306 O O . THR A 1 165 ? -5.525 7.787 -7.933 1.00 98.56 165 THR A O 1
ATOM 1309 N N . PRO A 1 166 ? -5.489 7.917 -5.691 1.00 97.44 166 PRO A N 1
ATOM 1310 C CA . PRO A 1 166 ? -5.719 9.361 -5.629 1.00 97.44 166 PRO A CA 1
ATOM 1311 C C . PRO A 1 166 ? -4.490 10.216 -5.993 1.00 97.44 166 PRO A C 1
ATOM 1313 O O . PRO A 1 166 ? -4.644 11.426 -6.165 1.00 97.44 166 PRO A O 1
ATOM 1316 N N . GLY A 1 167 ? -3.289 9.634 -6.095 1.00 97.81 167 GLY A N 1
ATOM 1317 C CA . GLY A 1 167 ? -2.056 10.350 -6.431 1.00 97.81 167 GLY A CA 1
ATOM 1318 C C . GLY A 1 167 ? -1.137 9.511 -7.313 1.00 97.81 167 GLY A C 1
ATOM 1319 O O . GLY A 1 167 ? -1.013 8.314 -7.122 1.00 97.81 167 GLY A O 1
ATOM 1320 N N . THR A 1 168 ? -0.481 10.132 -8.292 1.00 97.25 168 THR A N 1
ATOM 1321 C CA . THR A 1 168 ? 0.300 9.416 -9.320 1.00 97.25 168 THR A CA 1
ATOM 1322 C C . THR A 1 168 ? 1.788 9.292 -8.996 1.00 97.25 168 THR A C 1
ATOM 1324 O O . THR A 1 168 ? 2.561 8.899 -9.859 1.00 97.25 168 THR A O 1
ATOM 1327 N N . PHE A 1 169 ? 2.212 9.652 -7.784 1.00 97.00 169 PHE A N 1
ATOM 1328 C CA . PHE A 1 169 ? 3.549 9.377 -7.252 1.00 97.00 169 PHE A CA 1
ATOM 1329 C C . PHE A 1 169 ? 3.495 9.282 -5.719 1.00 97.00 169 PHE A C 1
ATOM 1331 O O . PHE A 1 169 ? 2.486 9.656 -5.113 1.00 97.00 169 PHE A O 1
ATOM 1338 N N . THR A 1 170 ? 4.581 8.820 -5.097 1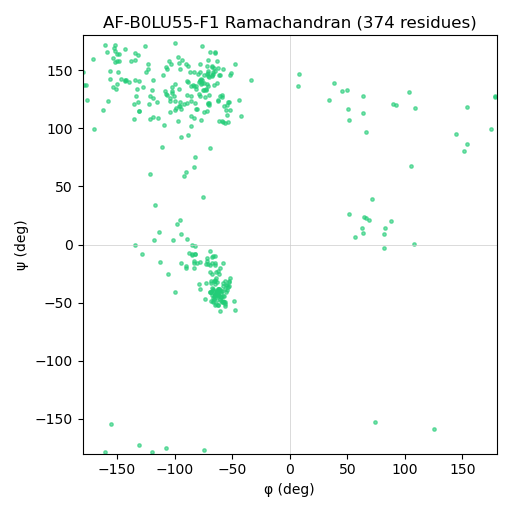.00 97.75 170 THR A N 1
ATOM 1339 C CA . THR A 1 170 ? 4.640 8.443 -3.678 1.00 97.75 170 THR A CA 1
ATOM 1340 C C . THR A 1 170 ? 4.032 9.474 -2.724 1.00 97.75 170 THR A C 1
ATOM 1342 O O . THR A 1 170 ? 3.113 9.147 -1.976 1.00 97.75 170 THR A O 1
ATOM 1345 N N . LEU A 1 171 ? 4.488 10.732 -2.740 1.00 98.25 171 LEU A N 1
ATOM 1346 C CA . LEU A 1 171 ? 4.048 11.731 -1.758 1.00 98.25 171 LEU A CA 1
ATOM 1347 C C . LEU A 1 171 ? 2.529 12.012 -1.783 1.00 98.25 171 LEU A C 1
ATOM 1349 O O . LEU A 1 171 ? 1.899 11.860 -0.737 1.00 98.25 171 LEU A O 1
ATOM 1353 N N . PRO A 1 172 ? 1.898 12.425 -2.903 1.00 98.19 172 PRO A N 1
ATOM 1354 C CA . PRO A 1 172 ? 0.469 12.732 -2.910 1.00 98.19 172 PRO A CA 1
ATOM 1355 C C . PRO A 1 172 ? -0.402 11.504 -2.644 1.00 98.19 172 PRO A C 1
ATOM 1357 O O . PRO A 1 172 ? -1.438 11.650 -1.997 1.00 98.19 172 PRO A O 1
ATOM 1360 N N . ALA A 1 173 ? 0.006 10.313 -3.100 1.00 98.56 173 ALA A N 1
ATOM 1361 C CA . ALA A 1 173 ? -0.722 9.080 -2.818 1.00 98.56 173 ALA A CA 1
ATOM 1362 C C . ALA A 1 173 ? -0.759 8.804 -1.308 1.00 98.56 173 ALA A C 1
ATOM 1364 O O . ALA A 1 173 ? -1.836 8.680 -0.726 1.00 98.56 173 ALA A O 1
ATOM 1365 N N . HIS A 1 174 ? 0.401 8.824 -0.647 1.00 98.69 174 HIS A N 1
ATOM 1366 C CA . HIS A 1 174 ? 0.495 8.565 0.789 1.00 98.69 174 HIS A CA 1
ATOM 1367 C C . HIS A 1 174 ? -0.160 9.661 1.639 1.00 98.69 174 HIS A C 1
ATOM 1369 O O . HIS A 1 174 ? -0.847 9.343 2.608 1.00 98.69 174 HIS A O 1
ATOM 1375 N N . MET A 1 175 ? -0.052 10.938 1.255 1.00 98.25 175 MET A N 1
ATOM 1376 C CA . MET A 1 175 ? -0.797 12.015 1.922 1.00 98.25 175 MET A CA 1
ATOM 1377 C C . MET A 1 175 ? -2.310 11.766 1.867 1.00 98.25 175 MET A C 1
ATOM 1379 O O . MET A 1 175 ? -2.994 11.900 2.879 1.00 98.25 175 MET A O 1
ATOM 1383 N N . ALA A 1 176 ? -2.842 11.349 0.713 1.00 98.00 176 ALA A N 1
ATOM 1384 C CA . ALA A 1 176 ? -4.256 11.005 0.582 1.00 98.00 176 ALA A CA 1
ATOM 1385 C C . ALA A 1 176 ? -4.633 9.777 1.430 1.00 98.00 176 ALA A C 1
ATOM 1387 O O . ALA A 1 176 ? -5.647 9.805 2.134 1.00 98.00 176 ALA A O 1
ATOM 1388 N N . PHE A 1 177 ? -3.804 8.730 1.419 1.00 98.50 177 PHE A N 1
ATOM 1389 C CA . PHE A 1 177 ? -4.009 7.518 2.215 1.00 98.50 177 PHE A CA 1
ATOM 1390 C C . PHE A 1 177 ? -4.072 7.822 3.712 1.00 98.50 177 PHE A C 1
ATOM 1392 O O . PHE A 1 177 ? -5.039 7.441 4.376 1.00 98.50 177 PHE A O 1
ATOM 1399 N N . PHE A 1 178 ? -3.105 8.580 4.232 1.00 97.69 178 PHE A N 1
ATOM 1400 C CA . PHE A 1 178 ? -3.065 8.973 5.640 1.00 97.69 178 PHE A CA 1
ATOM 1401 C C . PHE A 1 178 ? -4.135 10.009 6.002 1.00 97.69 178 PHE A C 1
ATOM 1403 O O . PHE A 1 178 ? -4.453 10.167 7.175 1.00 97.69 178 PHE A O 1
ATOM 1410 N N . SER A 1 179 ? -4.777 10.651 5.025 1.00 93.44 179 SER A N 1
ATOM 1411 C CA . SER A 1 179 ? -6.003 11.441 5.216 1.00 93.44 179 SER A CA 1
ATOM 1412 C C . SER A 1 179 ? -7.303 10.631 5.069 1.00 93.44 179 SER A C 1
ATOM 1414 O O . SER A 1 179 ? -8.386 11.208 5.125 1.00 93.44 179 SER A O 1
ATOM 1416 N N . GLY A 1 180 ? -7.234 9.307 4.890 1.00 90.81 180 GLY A N 1
ATOM 1417 C CA . GLY A 1 180 ? -8.408 8.428 4.819 1.00 90.81 180 GLY A CA 1
ATOM 1418 C C . GLY A 1 180 ? -9.016 8.260 3.421 1.00 90.81 180 GLY A C 1
ATOM 1419 O O . GLY A 1 180 ? -10.180 7.873 3.288 1.00 90.81 180 GLY A O 1
ATOM 1420 N N . PHE A 1 181 ? -8.256 8.551 2.364 1.00 94.94 181 PHE A N 1
ATOM 1421 C CA . PHE A 1 181 ? -8.676 8.376 0.972 1.00 94.94 181 PHE A CA 1
ATOM 1422 C C . PHE A 1 181 ? -7.889 7.241 0.318 1.00 94.94 181 PHE A C 1
ATOM 1424 O O . PHE A 1 181 ? -6.893 7.482 -0.350 1.00 94.94 181 PHE A O 1
ATOM 1431 N N . LEU A 1 182 ? -8.347 6.004 0.507 1.00 97.56 182 LEU A N 1
ATOM 1432 C CA . LEU A 1 182 ? -7.783 4.818 -0.150 1.00 97.56 182 LEU A CA 1
ATOM 1433 C C . LEU A 1 182 ? -8.083 4.807 -1.665 1.00 97.56 182 LEU A C 1
ATOM 1435 O O . LEU A 1 182 ? -8.963 5.557 -2.111 1.00 97.56 182 LEU A O 1
ATOM 1439 N N . PRO A 1 183 ? -7.398 3.957 -2.462 1.00 98.31 183 PRO A N 1
ATOM 1440 C CA . PRO A 1 183 ? -7.717 3.787 -3.876 1.00 98.31 183 PRO A CA 1
ATOM 1441 C C . PRO A 1 183 ? -9.207 3.486 -4.083 1.00 98.31 183 PRO A C 1
ATOM 1443 O O . PRO A 1 183 ? -9.839 2.828 -3.248 1.00 98.31 183 PRO A O 1
ATOM 1446 N N . LYS A 1 184 ? -9.771 3.980 -5.189 1.00 97.62 184 LYS A N 1
ATOM 1447 C CA . LYS A 1 184 ? -11.206 3.898 -5.512 1.00 97.62 184 LYS A CA 1
ATOM 1448 C C . LYS A 1 184 ? -11.495 2.913 -6.628 1.00 97.62 184 LYS A C 1
ATOM 1450 O O . LYS A 1 184 ? -10.673 2.742 -7.519 1.00 97.62 184 LYS A O 1
ATOM 1455 N N . LEU A 1 185 ? -12.693 2.340 -6.647 1.00 97.69 185 LEU A N 1
ATOM 1456 C CA . LEU A 1 185 ? -13.125 1.555 -7.801 1.00 97.69 185 LEU A CA 1
ATOM 1457 C C . LEU A 1 185 ? -13.174 2.431 -9.066 1.00 97.69 185 LEU A C 1
ATOM 1459 O O . LEU A 1 185 ? -13.562 3.602 -8.970 1.00 97.69 185 LEU A O 1
ATOM 1463 N N . PRO A 1 186 ? -12.865 1.879 -10.253 1.00 95.81 186 PRO A N 1
ATOM 1464 C CA . PRO A 1 186 ? -12.973 2.566 -11.540 1.00 95.81 186 PRO A CA 1
ATOM 1465 C C . PRO A 1 186 ? -14.436 2.692 -12.013 1.00 95.81 186 PRO A C 1
ATOM 1467 O O . PRO A 1 186 ? -14.738 2.485 -13.185 1.00 95.81 186 PRO A O 1
ATOM 1470 N N . GLN A 1 187 ? -15.363 2.995 -11.100 1.00 96.06 187 GLN A N 1
ATOM 1471 C CA . GLN A 1 187 ? -16.801 3.076 -11.356 1.00 96.06 187 GLN A CA 1
ATOM 1472 C C . GLN A 1 187 ? -17.484 4.096 -10.420 1.00 96.06 187 GLN A C 1
ATOM 1474 O O . GLN A 1 187 ? -16.906 4.479 -9.401 1.00 96.06 187 GLN A O 1
ATOM 1479 N N . PRO A 1 188 ? -18.718 4.548 -10.713 1.00 93.69 188 PRO A N 1
ATOM 1480 C CA . PRO A 1 188 ? -19.384 5.573 -9.904 1.00 93.69 188 PRO A CA 1
ATOM 1481 C C . PRO A 1 188 ? -19.739 5.116 -8.484 1.00 93.69 188 PRO A C 1
ATOM 1483 O O . PRO A 1 188 ? -19.603 5.887 -7.535 1.00 93.69 188 PRO A O 1
ATOM 1486 N N . VAL A 1 189 ? -20.190 3.867 -8.336 1.00 93.62 189 VAL A N 1
ATOM 1487 C CA . VAL A 1 189 ? -20.593 3.300 -7.044 1.00 93.62 189 VAL A CA 1
ATOM 1488 C C . VAL A 1 189 ? -19.355 2.821 -6.299 1.00 93.62 189 VAL A C 1
ATOM 1490 O O . VAL A 1 189 ? -18.602 1.987 -6.801 1.00 93.62 189 VAL A O 1
ATOM 1493 N N . GLN A 1 190 ? -19.145 3.369 -5.107 1.00 93.69 190 GLN A N 1
ATOM 1494 C CA . GLN A 1 190 ? -18.003 3.065 -4.250 1.00 93.69 190 GLN A CA 1
ATOM 1495 C C . GLN A 1 190 ? -18.471 2.269 -3.027 1.00 93.69 190 GLN A C 1
ATOM 1497 O O . GLN A 1 190 ? -19.566 2.547 -2.532 1.00 93.69 190 GLN A O 1
ATOM 1502 N N . PRO A 1 191 ? -17.654 1.330 -2.516 1.00 91.25 191 PRO A N 1
ATOM 1503 C CA . PRO A 1 191 ? -17.924 0.694 -1.236 1.00 91.25 191 PRO A CA 1
ATOM 1504 C C . PRO A 1 191 ? -17.841 1.725 -0.107 1.00 91.25 191 PRO A C 1
ATOM 1506 O O . PRO A 1 191 ? -17.299 2.830 -0.270 1.00 91.25 191 PRO A O 1
ATOM 1509 N N . THR A 1 192 ? -18.367 1.360 1.056 1.00 92.06 192 THR A N 1
ATOM 1510 C CA . THR A 1 192 ? -18.225 2.181 2.255 1.00 92.06 192 THR A CA 1
ATOM 1511 C C . THR A 1 192 ? -16.753 2.266 2.664 1.00 92.06 192 THR A C 1
ATOM 1513 O O . THR A 1 192 ? -15.930 1.401 2.350 1.00 92.06 192 THR A O 1
ATOM 1516 N N . ARG A 1 193 ? -16.368 3.391 3.273 1.00 93.38 193 ARG A N 1
ATOM 1517 C CA . ARG A 1 193 ? -14.975 3.599 3.686 1.00 93.38 193 ARG A CA 1
ATOM 1518 C C . ARG A 1 193 ? -14.711 2.814 4.964 1.00 93.38 193 ARG A C 1
ATOM 1520 O O . ARG A 1 193 ? -15.586 2.729 5.817 1.00 93.38 193 ARG A O 1
ATOM 1527 N N . LEU A 1 194 ? -13.479 2.347 5.149 1.00 96.38 194 LEU A N 1
ATOM 1528 C CA . LEU A 1 194 ? -13.043 1.817 6.447 1.00 96.38 194 LEU A CA 1
ATOM 1529 C C . LEU A 1 194 ? -13.119 2.910 7.524 1.00 96.38 194 LEU A C 1
ATOM 1531 O O . LEU A 1 194 ? -13.547 2.691 8.651 1.00 96.38 194 LEU A O 1
ATOM 1535 N N . TRP A 1 195 ? -12.748 4.130 7.157 1.00 96.06 195 TRP A N 1
ATOM 1536 C CA . TRP A 1 195 ? -12.731 5.257 8.073 1.00 96.06 195 TRP A CA 1
ATOM 1537 C C . TRP A 1 195 ? -12.917 6.580 7.352 1.00 96.06 195 TRP A C 1
ATOM 1539 O O . TRP A 1 195 ? -12.674 6.712 6.147 1.00 96.06 195 TRP A O 1
ATOM 1549 N N . GLU A 1 196 ? -13.317 7.583 8.120 1.00 94.31 196 GLU A N 1
ATOM 1550 C CA . GLU A 1 196 ? -13.488 8.940 7.640 1.00 94.31 196 GLU A CA 1
ATOM 1551 C C . GLU A 1 196 ? -13.221 9.955 8.760 1.00 94.31 196 GLU A C 1
ATOM 1553 O O . GLU A 1 196 ? -13.641 9.773 9.899 1.00 94.31 196 GLU A O 1
ATOM 1558 N N . CYS A 1 197 ? -12.525 11.046 8.438 1.00 93.19 197 CYS A N 1
ATOM 1559 C CA . CYS A 1 197 ? -12.485 12.225 9.301 1.00 93.19 197 CYS A CA 1
ATOM 1560 C C . CYS A 1 197 ? -13.838 12.938 9.240 1.00 93.19 197 CYS A C 1
ATOM 1562 O O . CYS A 1 197 ? -14.392 13.075 8.148 1.00 93.19 197 CYS A O 1
ATOM 1564 N N . ARG A 1 198 ? -14.348 13.408 10.386 1.00 91.31 198 ARG A N 1
ATOM 1565 C CA . ARG A 1 198 ? -15.689 13.991 10.533 1.00 91.31 198 ARG A CA 1
ATOM 1566 C C . ARG A 1 198 ? -16.028 14.930 9.364 1.00 91.31 198 ARG A C 1
ATOM 1568 O O . ARG A 1 198 ? -15.437 16.008 9.259 1.00 91.31 198 ARG A O 1
ATOM 1575 N N . PRO A 1 199 ? -16.975 14.545 8.488 1.00 87.75 199 PRO A N 1
ATOM 1576 C CA . PRO A 1 199 ? -17.373 15.392 7.382 1.00 87.75 199 PRO A CA 1
ATOM 1577 C C . PRO A 1 199 ? -18.285 16.521 7.885 1.00 87.75 199 PRO A C 1
ATOM 1579 O O . PRO A 1 199 ? -18.748 16.501 9.030 1.00 87.75 199 PRO A O 1
ATOM 1582 N N . PRO A 1 200 ? -18.602 17.507 7.030 1.00 85.69 200 PRO A N 1
ATOM 1583 C CA . PRO A 1 200 ? -19.665 18.461 7.317 1.00 85.69 200 PRO A CA 1
ATOM 1584 C C . PRO A 1 200 ? -20.981 17.766 7.714 1.00 85.69 200 PRO A C 1
ATOM 1586 O O . PRO A 1 200 ? -21.308 16.698 7.195 1.00 85.69 200 PRO A O 1
ATOM 1589 N N . ALA A 1 201 ? -21.768 18.405 8.586 1.00 83.50 201 ALA A N 1
ATOM 1590 C CA . ALA A 1 201 ? -22.919 17.804 9.278 1.00 83.50 201 ALA A CA 1
ATOM 1591 C C . ALA A 1 201 ? -24.027 17.213 8.378 1.00 83.50 201 ALA A C 1
ATOM 1593 O O . ALA A 1 201 ? -24.860 16.451 8.855 1.00 83.50 201 ALA A O 1
ATOM 1594 N N . PHE A 1 202 ? -24.056 17.555 7.089 1.00 83.44 202 PHE A N 1
ATOM 1595 C CA . PHE A 1 202 ? -25.053 17.060 6.136 1.00 83.44 202 PHE A CA 1
ATOM 1596 C C . PHE A 1 202 ? -24.734 15.672 5.561 1.00 83.44 202 PHE A C 1
ATOM 1598 O O . PHE A 1 202 ? -25.557 15.115 4.838 1.00 83.44 202 PHE A O 1
ATOM 1605 N N . LYS A 1 203 ? -23.543 15.119 5.823 1.00 88.88 203 LYS A N 1
ATOM 1606 C CA . LYS A 1 203 ? -23.153 13.803 5.316 1.00 88.88 203 LYS A CA 1
ATOM 1607 C C . LYS A 1 203 ? -23.404 12.720 6.366 1.00 88.88 203 LYS A C 1
ATOM 1609 O O . LYS A 1 203 ? -22.776 12.718 7.421 1.00 88.88 203 LYS A O 1
ATOM 1614 N N . THR A 1 204 ? -24.265 11.761 6.034 1.00 88.38 204 THR A N 1
ATOM 1615 C CA . THR A 1 204 ? -24.431 10.525 6.808 1.00 88.38 204 THR A CA 1
ATOM 1616 C C . THR A 1 204 ? -23.243 9.596 6.572 1.00 88.38 204 THR A C 1
ATOM 1618 O O . THR A 1 204 ? -22.840 9.374 5.428 1.00 88.38 204 THR A O 1
ATOM 1621 N N . VAL A 1 205 ? -22.688 9.055 7.656 1.00 91.25 205 VAL A N 1
ATOM 1622 C CA . VAL A 1 205 ? -21.593 8.079 7.633 1.00 91.25 205 VAL A CA 1
ATOM 1623 C C . VAL A 1 205 ? -22.168 6.704 8.005 1.00 91.25 205 VAL A C 1
ATOM 1625 O O . VAL A 1 205 ? -22.890 6.629 9.002 1.00 91.25 205 VAL A O 1
ATOM 1628 N N . PRO A 1 206 ? -21.915 5.646 7.211 1.00 93.88 206 PRO A N 1
ATOM 1629 C CA . PRO A 1 206 ? -22.339 4.280 7.529 1.00 93.88 206 PRO A CA 1
ATOM 1630 C C . PRO A 1 206 ? -21.791 3.792 8.878 1.00 93.88 206 PRO A C 1
ATOM 1632 O O . PRO A 1 206 ? -20.723 4.227 9.305 1.00 93.88 206 PRO A O 1
ATOM 1635 N N . ALA A 1 207 ? -22.513 2.892 9.550 1.00 95.19 207 ALA A N 1
ATOM 1636 C CA . ALA A 1 207 ? -22.176 2.449 10.907 1.00 95.19 207 ALA A CA 1
ATOM 1637 C C . ALA A 1 207 ? -20.877 1.626 10.973 1.00 95.19 207 ALA A C 1
ATOM 1639 O O . ALA A 1 207 ? -20.219 1.605 12.007 1.00 95.19 207 ALA A O 1
ATOM 1640 N N . GLU A 1 208 ? -20.503 0.971 9.873 1.00 96.19 208 GLU A N 1
ATOM 1641 C CA . GLU A 1 208 ? -19.278 0.186 9.726 1.00 96.19 208 GLU A CA 1
ATOM 1642 C C . GLU A 1 208 ? -18.018 1.040 9.492 1.00 96.19 208 GLU A C 1
ATOM 1644 O O . GLU A 1 208 ? -16.898 0.547 9.642 1.00 96.19 208 GLU A O 1
ATOM 1649 N N . THR A 1 209 ? -18.183 2.320 9.138 1.00 96.31 209 THR A N 1
ATOM 1650 C CA . THR A 1 209 ? -17.087 3.273 8.923 1.00 96.31 209 THR A CA 1
ATOM 1651 C C . THR A 1 209 ? -16.685 3.909 10.253 1.00 96.31 209 THR A C 1
ATOM 1653 O O . THR A 1 209 ? -17.498 4.567 10.902 1.00 96.31 209 THR A O 1
ATOM 1656 N N . PHE A 1 210 ? -15.412 3.800 10.647 1.00 97.00 210 PHE A N 1
ATOM 1657 C CA . PHE A 1 210 ? -14.940 4.484 11.854 1.00 97.00 210 PHE A CA 1
ATOM 1658 C C . PHE A 1 210 ? -14.808 5.998 11.618 1.00 97.00 210 PHE A C 1
ATOM 1660 O O . PHE A 1 210 ? -14.136 6.441 10.682 1.00 97.00 210 PHE A O 1
ATOM 1667 N N . LEU A 1 211 ? -15.435 6.802 12.479 1.00 96.00 211 LEU A N 1
ATOM 1668 C CA . LEU A 1 211 ? -15.434 8.259 12.378 1.00 96.00 211 LEU A CA 1
ATOM 1669 C C . LEU A 1 211 ? -14.386 8.874 13.310 1.00 96.00 211 LEU A C 1
ATOM 1671 O O . LEU A 1 211 ? -14.510 8.788 14.529 1.00 96.00 211 LEU A O 1
ATOM 1675 N N . PHE A 1 212 ? -13.400 9.563 12.743 1.00 96.12 212 PHE A N 1
ATOM 1676 C CA . PHE A 1 212 ? -12.394 10.295 13.509 1.00 96.12 212 PHE A CA 1
ATOM 1677 C C . PHE A 1 212 ? -12.759 11.772 13.656 1.00 96.12 212 PHE A C 1
ATOM 1679 O O . PHE A 1 212 ? -13.051 12.444 12.667 1.00 96.12 212 PHE A O 1
ATOM 1686 N N . ASP A 1 213 ? -12.643 12.318 14.866 1.00 94.81 213 ASP A N 1
ATOM 1687 C CA . ASP A 1 213 ? -12.682 13.768 15.107 1.00 94.81 213 ASP A CA 1
ATOM 1688 C C . ASP A 1 213 ? -11.262 14.361 15.069 1.00 94.81 213 ASP A C 1
ATOM 1690 O O . ASP A 1 213 ? -10.730 14.898 16.041 1.00 94.81 213 ASP A O 1
ATOM 1694 N N . ALA A 1 214 ? -10.599 14.175 13.926 1.00 96.06 214 ALA A N 1
ATOM 1695 C CA . ALA A 1 214 ? -9.188 14.485 13.726 1.00 96.06 214 ALA A CA 1
ATOM 1696 C C . ALA A 1 214 ? -8.916 14.918 12.275 1.00 96.06 214 ALA A C 1
ATOM 1698 O O . ALA A 1 214 ? -9.679 14.555 11.377 1.00 96.06 214 ALA A O 1
ATOM 1699 N N . PRO A 1 215 ? -7.821 15.656 12.005 1.00 94.19 215 PRO A N 1
ATOM 1700 C CA . PRO A 1 215 ? -7.506 16.132 10.655 1.00 94.19 215 PRO A CA 1
ATOM 1701 C C . PRO A 1 215 ? -7.053 15.027 9.688 1.00 94.19 215 PRO A C 1
ATOM 1703 O O . PRO A 1 215 ? -7.002 15.261 8.482 1.00 94.19 215 PRO A O 1
ATOM 1706 N N . ASN A 1 216 ? -6.663 13.855 10.196 1.00 96.25 216 ASN A N 1
ATOM 1707 C CA . ASN A 1 216 ? -6.192 12.723 9.401 1.00 96.25 216 ASN A CA 1
ATOM 1708 C C . ASN A 1 216 ? -6.293 11.408 10.203 1.00 96.25 216 ASN A C 1
ATOM 1710 O O . ASN A 1 216 ? -6.575 11.432 11.405 1.00 96.25 216 ASN A O 1
ATOM 1714 N N . LEU A 1 217 ? -6.051 10.277 9.531 1.00 97.12 217 LEU A N 1
ATOM 1715 C CA . LEU A 1 217 ? -6.117 8.926 10.097 1.00 97.12 217 LEU A CA 1
ATOM 1716 C C . LEU A 1 217 ? -5.174 8.759 11.291 1.00 97.12 217 LEU A C 1
ATOM 1718 O O . LEU A 1 217 ? -5.596 8.277 12.334 1.00 97.12 217 LEU A O 1
ATOM 1722 N N . LEU A 1 218 ? -3.911 9.164 11.150 1.00 97.38 218 LEU A N 1
ATOM 1723 C CA . LEU A 1 218 ? -2.870 8.907 12.149 1.00 97.38 218 LEU A CA 1
ATOM 1724 C C . LEU A 1 218 ? -3.133 9.681 13.449 1.00 97.38 218 LEU A C 1
ATOM 1726 O O . LEU A 1 218 ? -3.081 9.115 14.539 1.00 97.38 218 LEU A O 1
ATOM 1730 N N . ALA A 1 219 ? -3.522 10.954 13.335 1.00 97.19 219 ALA A N 1
ATOM 1731 C CA . ALA A 1 219 ? -3.950 11.762 14.472 1.00 97.19 219 ALA A CA 1
ATOM 1732 C C . ALA A 1 219 ? -5.210 11.188 15.142 1.00 97.19 219 ALA A C 1
ATOM 1734 O O . ALA A 1 219 ? -5.304 11.196 16.368 1.00 97.19 219 ALA A O 1
ATOM 1735 N N . GLY A 1 220 ? -6.156 10.673 14.350 1.00 97.19 220 GLY A N 1
ATOM 1736 C CA . GLY A 1 220 ? -7.360 10.017 14.854 1.00 97.19 220 GLY A CA 1
ATOM 1737 C C . GLY A 1 220 ? -7.043 8.737 15.624 1.00 97.19 220 GLY A C 1
ATOM 1738 O O . GLY A 1 220 ? -7.421 8.606 16.782 1.00 97.19 220 GLY A O 1
ATOM 1739 N N . LEU A 1 221 ? -6.276 7.825 15.031 1.00 97.19 221 LEU A N 1
ATOM 1740 C CA . LEU A 1 221 ? -5.851 6.575 15.666 1.00 97.19 221 LEU A CA 1
ATOM 1741 C C . LEU A 1 221 ? -5.135 6.826 17.000 1.00 97.19 221 LEU A C 1
ATOM 1743 O O . LEU A 1 221 ? -5.433 6.164 17.995 1.00 97.19 221 LEU A O 1
ATOM 1747 N N . LYS A 1 222 ? -4.278 7.850 17.066 1.00 95.25 222 LYS A N 1
ATOM 1748 C CA . LYS A 1 222 ? -3.603 8.255 18.306 1.00 95.25 222 LYS A CA 1
ATOM 1749 C C . LYS A 1 222 ? -4.572 8.676 19.416 1.00 95.25 222 LYS A C 1
ATOM 1751 O O . LYS A 1 222 ? -4.359 8.326 20.575 1.00 95.25 222 LYS A O 1
ATOM 1756 N N . GLN A 1 223 ? -5.654 9.389 19.090 1.00 95.94 223 GLN A N 1
ATOM 1757 C CA . GLN A 1 223 ? -6.705 9.734 20.064 1.00 95.94 223 GLN A CA 1
ATOM 1758 C C . GLN A 1 223 ? -7.429 8.490 20.605 1.00 95.94 223 GLN A C 1
ATOM 1760 O O . GLN A 1 223 ? -7.950 8.522 21.718 1.00 95.94 223 GLN A O 1
ATOM 1765 N N . HIS A 1 224 ? -7.411 7.391 19.848 1.00 95.69 224 HIS A N 1
ATOM 1766 C CA . HIS A 1 224 ? -7.978 6.094 20.219 1.00 95.69 224 HIS A CA 1
ATOM 1767 C C . HIS A 1 224 ? -6.935 5.104 20.766 1.00 95.69 224 HIS A C 1
ATOM 1769 O O . HIS A 1 224 ? -7.196 3.907 20.841 1.00 95.69 224 HIS A O 1
ATOM 1775 N N . GLY A 1 225 ? -5.764 5.595 21.188 1.00 95.25 225 GLY A N 1
ATOM 1776 C CA . GLY A 1 225 ? -4.761 4.799 21.898 1.00 95.25 225 GLY A CA 1
ATOM 1777 C C . GLY A 1 225 ? -3.862 3.937 21.012 1.00 95.25 225 GLY A C 1
ATOM 1778 O O . GLY A 1 225 ? -3.103 3.133 21.553 1.00 95.25 225 GLY A O 1
ATOM 1779 N N . TYR A 1 226 ? -3.915 4.105 19.688 1.00 96.81 226 TYR A N 1
ATOM 1780 C CA . TYR A 1 226 ? -3.017 3.402 18.775 1.00 96.81 226 TYR A CA 1
ATOM 1781 C C . TYR A 1 226 ? -1.622 4.020 18.775 1.00 96.81 226 TYR A C 1
ATOM 1783 O O . TYR A 1 226 ? -1.477 5.244 18.770 1.00 96.81 226 TYR A O 1
ATOM 1791 N N . GLY A 1 227 ? -0.602 3.166 18.690 1.00 95.75 227 GLY A N 1
ATOM 1792 C CA . GLY A 1 227 ? 0.743 3.583 18.301 1.00 95.75 227 GLY A CA 1
ATOM 1793 C C . GLY A 1 227 ? 0.904 3.510 16.787 1.00 95.75 227 GLY A C 1
ATOM 1794 O O . GLY A 1 227 ? 0.606 2.474 16.194 1.00 95.75 227 GLY A O 1
ATOM 1795 N N . THR A 1 228 ? 1.373 4.589 16.161 1.00 96.88 228 THR A N 1
ATOM 1796 C CA . THR A 1 228 ? 1.554 4.651 14.701 1.00 96.88 228 THR A CA 1
ATOM 1797 C C . THR A 1 228 ? 3.013 4.414 14.308 1.00 96.88 228 THR A C 1
ATOM 1799 O O . THR A 1 228 ? 3.903 5.191 14.654 1.00 96.88 228 THR A O 1
ATOM 1802 N N . LEU A 1 229 ? 3.265 3.318 13.588 1.00 97.06 229 LEU A N 1
ATOM 1803 C CA . LEU A 1 229 ? 4.599 2.803 13.271 1.00 97.06 229 LEU A CA 1
ATOM 1804 C C . LEU A 1 229 ? 4.797 2.760 11.757 1.00 97.06 229 LEU A C 1
ATOM 1806 O O . LEU A 1 229 ? 3.944 2.240 11.044 1.00 97.06 229 LEU A O 1
ATOM 1810 N N . CYS A 1 230 ? 5.931 3.257 11.273 1.00 98.19 230 CYS A N 1
ATOM 1811 C CA . CYS A 1 230 ? 6.273 3.277 9.853 1.00 98.19 230 CYS A CA 1
ATOM 1812 C C . CYS A 1 230 ? 7.576 2.522 9.581 1.00 98.19 230 CYS A C 1
ATOM 1814 O O . CYS A 1 230 ? 8.614 2.838 10.160 1.00 98.19 230 CYS A O 1
ATOM 1816 N N . VAL A 1 231 ? 7.546 1.588 8.632 1.00 98.75 231 VAL A N 1
ATOM 1817 C CA . VAL A 1 231 ? 8.732 1.023 7.977 1.00 98.75 231 VAL A CA 1
ATOM 1818 C C . VAL A 1 231 ? 8.759 1.541 6.539 1.00 98.75 231 VAL A C 1
ATOM 1820 O O . VAL A 1 231 ? 7.983 1.102 5.690 1.00 98.75 231 VAL A O 1
ATOM 1823 N N . GLY A 1 232 ? 9.624 2.522 6.280 1.00 97.94 232 GLY A N 1
ATOM 1824 C CA . GLY A 1 232 ? 9.724 3.198 4.986 1.00 97.94 232 GLY A CA 1
ATOM 1825 C C . GLY A 1 232 ? 10.697 2.507 4.033 1.00 97.94 232 GLY A C 1
ATOM 1826 O O . GLY A 1 232 ? 11.760 2.064 4.464 1.00 97.94 232 GLY A O 1
ATOM 1827 N N . GLY A 1 233 ? 10.360 2.427 2.744 1.00 95.94 233 GLY A N 1
ATOM 1828 C CA . GLY A 1 233 ? 11.182 1.754 1.732 1.00 95.94 233 GLY A CA 1
ATOM 1829 C C . GLY A 1 233 ? 11.810 2.663 0.680 1.00 95.94 233 GLY A C 1
ATOM 1830 O O . GLY A 1 233 ? 12.727 2.245 -0.017 1.00 95.94 233 GLY A O 1
ATOM 1831 N N . VAL A 1 234 ? 11.354 3.907 0.552 1.00 96.25 234 VAL A N 1
ATOM 1832 C CA . VAL A 1 234 ? 11.864 4.849 -0.457 1.00 96.25 234 VAL A CA 1
ATOM 1833 C C . VAL A 1 234 ? 12.332 6.160 0.171 1.00 96.25 234 VAL A C 1
ATOM 1835 O O . VAL A 1 234 ? 12.111 6.426 1.351 1.00 96.25 234 VAL A O 1
ATOM 1838 N N . THR A 1 235 ? 12.979 7.012 -0.623 1.00 94.38 235 THR A N 1
ATOM 1839 C CA . THR A 1 235 ? 13.596 8.273 -0.164 1.00 94.38 235 THR A CA 1
ATOM 1840 C C . THR A 1 235 ? 12.608 9.271 0.449 1.00 94.38 235 THR A C 1
ATOM 1842 O O . THR A 1 235 ? 13.007 10.118 1.244 1.00 94.38 235 THR A O 1
ATOM 1845 N N . TYR A 1 236 ? 11.307 9.150 0.162 1.00 97.38 236 TYR A N 1
ATOM 1846 C CA . TYR A 1 236 ? 10.257 9.924 0.840 1.00 97.38 236 TYR A CA 1
ATOM 1847 C C . TYR A 1 236 ? 10.091 9.582 2.329 1.00 97.38 236 TYR A C 1
ATOM 1849 O O . TYR A 1 236 ? 9.396 10.310 3.036 1.00 97.38 236 TYR A O 1
ATOM 1857 N N . PHE A 1 237 ? 10.738 8.512 2.797 1.00 97.69 237 PHE A N 1
ATOM 1858 C CA . PHE A 1 237 ? 10.753 8.079 4.190 1.00 97.69 237 PHE A CA 1
ATOM 1859 C C . PHE A 1 237 ? 12.153 8.097 4.822 1.00 97.69 237 PHE A C 1
ATOM 1861 O O . PHE A 1 237 ? 12.300 7.667 5.963 1.00 97.69 237 PHE A O 1
ATOM 1868 N N . SER A 1 238 ? 13.190 8.558 4.110 1.00 97.00 238 SER A N 1
ATOM 1869 C CA . SER A 1 238 ? 14.573 8.376 4.572 1.00 97.00 238 SER A CA 1
ATOM 1870 C C . SER A 1 238 ? 15.034 9.369 5.633 1.00 97.00 238 SER A C 1
ATOM 1872 O O . SER A 1 238 ? 16.061 9.145 6.268 1.00 97.00 238 SER A O 1
ATOM 1874 N N . ARG A 1 239 ? 14.316 10.487 5.816 1.00 96.88 239 ARG A N 1
ATOM 1875 C CA . ARG A 1 239 ? 14.754 11.654 6.609 1.00 96.88 239 ARG A CA 1
ATOM 1876 C C . ARG A 1 239 ? 16.092 12.273 6.174 1.00 96.88 239 ARG A C 1
ATOM 1878 O O . ARG A 1 239 ? 16.574 13.202 6.816 1.00 96.88 239 ARG A O 1
ATOM 1885 N N . GLU A 1 240 ? 16.685 11.827 5.067 1.00 96.56 240 GLU A N 1
ATOM 1886 C CA . GLU A 1 240 ? 17.961 12.359 4.563 1.00 96.56 240 GLU A CA 1
ATOM 1887 C C . GLU A 1 240 ? 17.808 13.758 3.951 1.00 96.56 240 GLU A C 1
ATOM 1889 O O . GLU A 1 240 ? 18.786 14.480 3.760 1.00 96.56 240 GLU A O 1
ATOM 1894 N N . THR A 1 241 ? 16.574 14.163 3.643 1.00 96.62 241 THR A N 1
ATOM 1895 C CA . THR A 1 241 ? 16.240 15.495 3.135 1.00 96.62 241 THR A CA 1
ATOM 1896 C C . THR A 1 241 ? 15.015 16.047 3.865 1.00 96.62 241 THR A C 1
ATOM 1898 O O . THR A 1 241 ? 14.202 15.260 4.351 1.00 96.62 241 THR A O 1
ATOM 1901 N N . PRO A 1 242 ? 14.797 17.378 3.883 1.00 97.81 242 PRO A N 1
ATOM 1902 C CA . PRO A 1 242 ? 13.571 17.952 4.442 1.00 97.81 242 PRO A CA 1
ATOM 1903 C C . PRO A 1 242 ? 12.290 17.373 3.825 1.00 97.81 242 PRO A C 1
ATOM 1905 O O . PRO A 1 242 ? 11.303 17.184 4.527 1.00 97.81 242 PRO A O 1
ATOM 1908 N N . LEU A 1 243 ? 12.311 17.049 2.526 1.00 96.94 243 LEU A N 1
ATOM 1909 C CA . LEU A 1 243 ? 11.193 16.386 1.852 1.00 96.94 243 LEU A CA 1
ATOM 1910 C C . LEU A 1 243 ? 11.019 14.935 2.324 1.00 96.94 243 LEU A C 1
ATOM 1912 O O . LEU A 1 243 ? 9.894 14.499 2.548 1.00 96.94 243 LEU A O 1
ATOM 1916 N N . GLY A 1 244 ? 12.124 14.210 2.510 1.00 97.50 244 GLY A N 1
ATOM 1917 C CA . GLY A 1 244 ? 12.143 12.837 3.022 1.00 97.50 244 GLY A CA 1
ATOM 1918 C C . GLY A 1 244 ? 11.747 12.698 4.496 1.00 97.50 244 GLY A C 1
ATOM 1919 O O . GLY A 1 244 ? 11.639 11.575 4.977 1.00 97.50 244 GLY A O 1
ATOM 1920 N N . SER A 1 245 ? 11.531 13.810 5.207 1.00 98.25 245 SER A N 1
ATOM 1921 C CA . SER A 1 245 ? 10.975 13.830 6.568 1.00 98.25 245 SER A CA 1
ATOM 1922 C C . SER A 1 245 ? 9.459 14.035 6.600 1.00 98.25 245 SER A C 1
ATOM 1924 O O . SER A 1 245 ? 8.841 13.729 7.612 1.00 98.25 245 SER A O 1
ATOM 1926 N N . VAL A 1 246 ? 8.834 14.490 5.504 1.00 98.38 246 VAL A N 1
ATOM 1927 C CA . VAL A 1 246 ? 7.408 14.872 5.492 1.00 98.38 246 VAL A CA 1
ATOM 1928 C C . VAL A 1 246 ? 6.484 13.715 5.872 1.00 98.38 246 VAL A C 1
ATOM 1930 O O . VAL A 1 246 ? 5.608 13.907 6.708 1.00 98.38 246 VAL A O 1
ATOM 1933 N N . LEU A 1 247 ? 6.659 12.530 5.273 1.00 98.38 247 LEU A N 1
ATOM 1934 C CA . LEU A 1 247 ? 5.838 11.360 5.610 1.00 98.38 247 LEU A CA 1
ATOM 1935 C C . LEU A 1 247 ? 6.223 10.765 6.978 1.00 98.38 247 LEU A C 1
ATOM 1937 O O . LEU A 1 247 ? 5.312 10.543 7.775 1.00 98.38 247 LEU A O 1
ATOM 1941 N N . PRO A 1 248 ? 7.518 10.555 7.308 1.00 98.19 248 PRO A N 1
ATOM 1942 C CA . PRO A 1 248 ? 7.924 10.087 8.635 1.00 98.19 248 PRO A CA 1
ATOM 1943 C C . PRO A 1 248 ? 7.412 10.936 9.800 1.00 98.19 248 PRO A C 1
ATOM 1945 O O . PRO A 1 248 ? 6.993 10.383 10.812 1.00 98.19 248 PRO A O 1
ATOM 1948 N N . ASP A 1 249 ? 7.386 12.265 9.660 1.00 98.12 249 ASP A N 1
ATOM 1949 C CA . ASP A 1 249 ? 6.931 13.187 10.712 1.00 98.12 249 ASP A CA 1
ATOM 1950 C C . ASP A 1 249 ? 5.436 13.043 11.053 1.00 98.12 249 ASP A C 1
ATOM 1952 O O . ASP A 1 249 ? 4.970 13.611 12.042 1.00 98.12 249 ASP A O 1
ATOM 1956 N N . MET A 1 250 ? 4.670 12.281 10.264 1.00 97.69 250 MET A N 1
ATOM 1957 C CA . MET A 1 250 ? 3.265 11.987 10.549 1.00 97.69 250 MET A CA 1
ATOM 1958 C C . MET A 1 250 ? 3.070 10.825 11.540 1.00 97.69 250 MET A C 1
ATOM 1960 O O . MET A 1 250 ? 1.959 10.657 12.045 1.00 97.69 250 MET A O 1
ATOM 1964 N N . PHE A 1 251 ? 4.110 10.028 11.804 1.00 97.69 251 PHE A N 1
ATOM 1965 C CA . PHE A 1 251 ? 4.061 8.831 12.650 1.00 97.69 251 PHE A CA 1
ATOM 1966 C C . PHE A 1 251 ? 4.660 9.084 14.037 1.00 97.69 251 PHE A C 1
ATOM 1968 O O . PHE A 1 251 ? 5.527 9.939 14.211 1.00 97.69 251 PHE A O 1
ATOM 1975 N N . ASP A 1 252 ? 4.243 8.299 15.034 1.00 95.81 252 ASP A N 1
ATOM 1976 C CA . ASP A 1 252 ? 4.879 8.310 16.359 1.00 95.81 252 ASP A CA 1
ATOM 1977 C C . ASP A 1 252 ? 6.301 7.742 16.302 1.00 95.81 252 ASP A C 1
ATOM 1979 O O . ASP A 1 252 ? 7.169 8.135 17.084 1.00 95.81 252 ASP A O 1
ATOM 1983 N N . MET A 1 253 ? 6.534 6.801 15.385 1.00 95.75 253 MET A N 1
ATOM 1984 C CA . MET A 1 253 ? 7.826 6.172 15.181 1.00 95.75 253 MET A CA 1
ATOM 1985 C C . MET A 1 253 ? 8.001 5.724 13.732 1.00 95.75 253 MET A C 1
ATOM 1987 O O . MET A 1 253 ? 7.150 5.038 13.169 1.00 95.75 253 MET A O 1
ATOM 1991 N N . ASP A 1 254 ? 9.163 6.023 13.167 1.00 97.38 254 ASP A N 1
ATOM 1992 C CA . ASP A 1 254 ? 9.575 5.557 11.852 1.00 97.38 254 ASP A CA 1
ATOM 1993 C C . ASP A 1 254 ? 10.899 4.778 11.898 1.00 97.38 254 ASP A C 1
ATOM 1995 O O . ASP A 1 254 ? 11.715 4.894 12.824 1.00 97.38 254 ASP A O 1
ATOM 1999 N N . ARG A 1 255 ? 11.077 3.918 10.898 1.00 98.12 255 ARG A N 1
ATOM 2000 C CA . ARG A 1 255 ? 12.286 3.149 10.632 1.00 98.12 255 ARG A CA 1
ATOM 2001 C C . ARG A 1 255 ? 12.621 3.243 9.159 1.00 98.12 255 ARG A C 1
ATOM 2003 O O . ARG A 1 255 ? 11.801 2.915 8.300 1.00 98.12 255 ARG A O 1
ATOM 2010 N N . TRP A 1 256 ? 13.863 3.619 8.899 1.00 98.19 256 TRP A N 1
ATOM 2011 C CA . TRP A 1 256 ? 14.463 3.581 7.581 1.00 98.19 256 TRP A CA 1
ATOM 2012 C C . TRP A 1 256 ? 15.952 3.253 7.694 1.00 98.19 256 TRP A C 1
ATOM 2014 O O . TRP A 1 256 ? 16.623 3.693 8.630 1.00 98.19 256 TRP A O 1
ATOM 2024 N N . ARG A 1 257 ? 16.457 2.463 6.747 1.00 97.88 257 ARG A N 1
ATOM 2025 C CA . ARG A 1 257 ? 17.884 2.213 6.525 1.00 97.88 257 ARG A CA 1
ATOM 2026 C C . ARG A 1 257 ? 18.117 1.880 5.046 1.00 97.88 257 ARG A C 1
ATOM 2028 O O . ARG A 1 257 ? 17.169 1.429 4.401 1.00 97.88 257 ARG A O 1
ATOM 2035 N N . PRO A 1 258 ? 19.330 2.065 4.498 1.00 97.62 258 PRO A N 1
ATOM 2036 C CA . PRO A 1 258 ? 19.609 1.808 3.082 1.00 97.62 258 PRO A CA 1
ATOM 2037 C C . PRO A 1 258 ? 19.198 0.410 2.595 1.00 97.62 258 PRO A C 1
ATOM 2039 O O . PRO A 1 258 ? 18.755 0.257 1.460 1.00 97.62 258 PRO A O 1
ATOM 2042 N N . GLU A 1 259 ? 19.275 -0.603 3.460 1.00 98.25 259 GLU A N 1
ATOM 2043 C CA . GLU A 1 259 ? 18.886 -1.986 3.166 1.00 98.25 259 GLU A CA 1
ATOM 2044 C C . GLU A 1 259 ? 17.375 -2.162 2.960 1.00 98.25 259 GLU A C 1
ATOM 2046 O O . GLU A 1 259 ? 16.946 -3.220 2.517 1.00 98.25 259 GLU A O 1
ATOM 2051 N N . PHE A 1 260 ? 16.555 -1.155 3.275 1.00 98.50 260 PHE A N 1
ATOM 2052 C CA . PHE A 1 260 ? 15.119 -1.153 2.982 1.00 98.50 260 PHE A CA 1
ATOM 2053 C C . PHE A 1 260 ? 14.791 -0.676 1.573 1.00 98.50 260 PHE A C 1
ATOM 2055 O O . PHE A 1 260 ? 13.634 -0.780 1.176 1.00 98.50 260 PHE A O 1
ATOM 2062 N N . CYS A 1 261 ? 15.756 -0.145 0.825 1.00 98.00 261 CYS A N 1
ATOM 2063 C CA . CYS A 1 261 ? 15.510 0.489 -0.466 1.00 98.00 261 CYS A CA 1
ATOM 2064 C C . CYS A 1 261 ? 15.595 -0.488 -1.641 1.00 98.00 261 CYS A C 1
ATOM 2066 O O . CYS A 1 261 ? 16.327 -1.475 -1.593 1.00 98.00 261 CYS A O 1
ATOM 2068 N N . SER A 1 262 ? 14.910 -0.153 -2.738 1.00 96.94 262 SER A N 1
ATOM 2069 C CA . SER A 1 262 ? 14.823 -0.966 -3.961 1.00 96.94 262 SER A CA 1
ATOM 2070 C C . SER A 1 262 ? 16.157 -1.421 -4.579 1.00 96.94 262 SER A C 1
ATOM 2072 O O . SER A 1 262 ? 16.187 -2.535 -5.109 1.00 96.94 262 SER A O 1
ATOM 2074 N N . PRO A 1 263 ? 17.284 -0.673 -4.493 1.00 96.81 263 PRO A N 1
ATOM 2075 C CA . PRO A 1 263 ? 18.564 -1.180 -4.989 1.00 96.81 263 PRO A CA 1
ATOM 2076 C C . PRO A 1 263 ? 19.084 -2.405 -4.223 1.00 96.81 263 PRO A C 1
ATOM 2078 O O . PRO A 1 263 ? 19.973 -3.093 -4.719 1.00 96.81 263 PRO A O 1
ATOM 2081 N N . HIS A 1 264 ? 18.577 -2.668 -3.014 1.00 97.69 264 HIS A N 1
ATOM 2082 C CA . HIS A 1 264 ? 18.948 -3.830 -2.218 1.00 97.69 264 HIS A CA 1
ATOM 2083 C C . HIS A 1 264 ? 18.040 -5.021 -2.555 1.00 97.69 264 HIS A C 1
ATOM 2085 O O . HIS A 1 264 ? 16.821 -4.958 -2.366 1.00 97.69 264 HIS A O 1
ATOM 2091 N N . SER A 1 265 ? 18.635 -6.134 -3.001 1.00 96.50 265 SER A N 1
ATOM 2092 C CA . SER A 1 265 ? 17.906 -7.356 -3.385 1.00 96.50 265 SER A CA 1
ATOM 2093 C C . SER A 1 265 ? 17.056 -7.922 -2.254 1.00 96.50 265 SER A C 1
ATOM 2095 O O . SER A 1 265 ? 15.953 -8.393 -2.489 1.00 96.50 265 SER A O 1
ATOM 2097 N N . ASP A 1 266 ? 17.540 -7.812 -1.015 1.00 98.19 266 ASP A N 1
ATOM 2098 C CA . ASP A 1 266 ? 16.857 -8.376 0.151 1.00 98.19 266 ASP A CA 1
ATOM 2099 C C . ASP A 1 266 ? 15.964 -7.344 0.874 1.00 98.19 266 ASP A C 1
ATOM 2101 O O . ASP A 1 266 ? 15.655 -7.491 2.058 1.00 98.19 266 ASP A O 1
ATOM 2105 N N . SER A 1 267 ? 15.560 -6.266 0.194 1.00 98.69 267 SER A N 1
ATOM 2106 C CA . SER A 1 267 ? 14.858 -5.133 0.818 1.00 98.69 267 SER A CA 1
ATOM 2107 C C . SER A 1 267 ? 13.583 -5.531 1.559 1.00 98.69 267 SER A C 1
ATOM 2109 O O . SER A 1 267 ? 13.468 -5.273 2.758 1.00 98.69 267 SER A O 1
ATOM 2111 N N . THR A 1 268 ? 12.663 -6.246 0.903 1.00 98.88 268 THR A N 1
ATOM 2112 C CA . THR A 1 268 ? 11.422 -6.710 1.550 1.00 98.88 268 THR A CA 1
ATOM 2113 C C . THR A 1 268 ? 11.696 -7.590 2.766 1.00 98.88 268 THR A C 1
ATOM 2115 O O . THR A 1 268 ? 11.035 -7.422 3.789 1.00 98.88 268 THR A O 1
ATOM 2118 N N . ARG A 1 269 ? 12.696 -8.483 2.715 1.00 98.81 269 ARG A N 1
ATOM 2119 C CA . ARG A 1 269 ? 13.102 -9.279 3.880 1.00 98.81 269 ARG A CA 1
ATOM 2120 C C . ARG A 1 269 ? 13.457 -8.381 5.061 1.00 98.81 269 ARG A C 1
ATOM 2122 O O . ARG A 1 269 ? 12.930 -8.579 6.152 1.00 98.81 269 ARG A O 1
ATOM 2129 N N . HIS A 1 270 ? 14.327 -7.395 4.847 1.00 98.81 270 HIS A N 1
ATOM 2130 C CA . HIS A 1 270 ? 14.758 -6.484 5.904 1.00 98.81 270 HIS A CA 1
ATOM 2131 C C . HIS A 1 270 ? 13.601 -5.653 6.466 1.00 98.81 270 HIS A C 1
ATOM 2133 O O . HIS A 1 270 ? 13.538 -5.455 7.680 1.00 98.81 270 HIS A O 1
ATOM 2139 N N . GLN A 1 271 ? 12.691 -5.193 5.604 1.00 98.81 271 GLN A N 1
ATOM 2140 C CA . GLN A 1 271 ? 11.500 -4.447 6.012 1.00 98.81 271 GLN A CA 1
ATOM 2141 C C . GLN A 1 271 ? 10.549 -5.308 6.849 1.00 98.81 271 GLN A C 1
ATOM 2143 O O . GLN A 1 271 ? 10.061 -4.852 7.880 1.00 98.81 271 GLN A O 1
ATOM 2148 N N . VAL A 1 272 ? 10.322 -6.562 6.449 1.00 98.75 272 VAL A N 1
ATOM 2149 C CA . VAL A 1 272 ? 9.465 -7.508 7.179 1.00 98.75 272 VAL A CA 1
ATOM 2150 C C . VAL A 1 272 ? 10.081 -7.908 8.519 1.00 98.75 272 VAL A C 1
ATOM 2152 O O . VAL A 1 272 ? 9.367 -7.951 9.519 1.00 98.75 272 VAL A O 1
ATOM 2155 N N . ASP A 1 273 ? 11.394 -8.146 8.571 1.00 98.62 273 ASP A N 1
ATOM 2156 C CA . ASP A 1 273 ? 12.097 -8.451 9.823 1.00 98.62 273 ASP A CA 1
ATOM 2157 C C . ASP A 1 273 ? 11.941 -7.292 10.838 1.00 98.62 273 ASP A C 1
ATOM 2159 O O . ASP A 1 273 ? 11.667 -7.521 12.021 1.00 98.62 273 ASP A O 1
ATOM 2163 N N . GLU A 1 274 ? 12.046 -6.036 10.381 1.00 98.38 274 GLU A N 1
ATOM 2164 C CA . GLU A 1 274 ? 11.792 -4.855 11.218 1.00 98.38 274 GLU A CA 1
ATOM 2165 C C . GLU A 1 274 ? 10.316 -4.764 11.627 1.00 98.38 274 GLU A C 1
ATOM 2167 O O . GLU A 1 274 ? 10.017 -4.601 12.806 1.00 98.38 274 GLU A O 1
ATOM 2172 N N . ALA A 1 275 ? 9.390 -4.913 10.677 1.00 97.75 275 ALA A N 1
ATOM 2173 C CA . ALA A 1 275 ? 7.952 -4.819 10.913 1.00 97.75 275 ALA A CA 1
ATOM 2174 C C . ALA A 1 275 ? 7.469 -5.818 11.981 1.00 97.75 275 ALA A C 1
ATOM 2176 O O . ALA A 1 275 ? 6.744 -5.435 12.900 1.00 97.75 275 ALA A O 1
ATOM 2177 N N . LEU A 1 276 ? 7.931 -7.072 11.918 1.00 96.56 276 LEU A N 1
ATOM 2178 C CA . LEU A 1 276 ? 7.634 -8.099 12.922 1.00 96.56 276 LEU A CA 1
ATOM 2179 C C . LEU A 1 276 ? 8.264 -7.776 14.285 1.00 96.56 276 LEU A C 1
ATOM 2181 O O . LEU A 1 276 ? 7.624 -7.964 15.319 1.00 96.56 276 LEU A O 1
ATOM 2185 N N . THR A 1 277 ? 9.485 -7.233 14.299 1.00 95.00 277 THR A N 1
ATOM 2186 C CA . THR A 1 277 ? 10.140 -6.778 15.538 1.00 95.00 277 THR A CA 1
ATOM 2187 C C . THR A 1 277 ? 9.338 -5.661 16.209 1.00 95.00 277 THR A C 1
ATOM 2189 O O . THR A 1 277 ? 9.119 -5.691 17.421 1.00 95.00 277 THR A O 1
ATOM 2192 N N . LEU A 1 278 ? 8.866 -4.685 15.428 1.00 93.25 278 LEU A N 1
ATOM 2193 C CA . LEU A 1 278 ? 8.047 -3.584 15.927 1.00 93.25 278 LEU A CA 1
ATOM 2194 C C . LEU A 1 278 ? 6.690 -4.071 16.446 1.00 93.25 278 LEU A C 1
ATOM 2196 O O . LEU A 1 278 ? 6.280 -3.662 17.532 1.00 93.25 278 LEU A O 1
ATOM 2200 N N . ALA A 1 279 ? 6.025 -4.965 15.710 1.00 90.25 279 ALA A N 1
ATOM 2201 C CA . ALA A 1 279 ? 4.751 -5.546 16.126 1.00 90.25 279 ALA A CA 1
ATOM 2202 C C . ALA A 1 279 ? 4.876 -6.305 17.457 1.00 90.25 279 ALA A C 1
ATOM 2204 O O . ALA A 1 279 ? 4.077 -6.083 18.363 1.00 90.25 279 ALA A O 1
ATOM 2205 N N . GLY A 1 280 ? 5.922 -7.124 17.621 1.00 86.31 280 GLY A N 1
ATOM 2206 C CA . GLY A 1 280 ? 6.167 -7.880 18.854 1.00 86.31 280 GLY A CA 1
ATOM 2207 C C . GLY A 1 280 ? 6.563 -7.027 20.068 1.00 86.31 280 GLY A C 1
ATOM 2208 O O . GLY A 1 280 ? 6.477 -7.494 21.204 1.00 86.31 280 GLY A O 1
ATOM 2209 N N . ALA A 1 281 ? 6.998 -5.780 19.862 1.00 84.50 281 ALA A N 1
ATOM 2210 C CA . ALA A 1 281 ? 7.298 -4.845 20.947 1.00 84.50 281 ALA A CA 1
ATOM 2211 C C . ALA A 1 281 ? 6.045 -4.114 21.474 1.00 84.50 281 ALA A C 1
ATOM 2213 O O . ALA A 1 281 ? 6.044 -3.612 22.603 1.00 84.50 281 ALA A O 1
ATOM 2214 N N . TYR A 1 282 ? 4.968 -4.057 20.684 1.00 75.88 282 TYR A N 1
ATOM 2215 C CA . TYR A 1 282 ? 3.755 -3.290 20.975 1.00 75.88 282 TYR A CA 1
ATOM 2216 C C . TYR A 1 282 ? 2.714 -4.101 21.769 1.00 75.88 282 TYR A C 1
ATOM 2218 O O . TYR A 1 282 ? 1.584 -4.310 21.348 1.00 75.88 282 TYR A O 1
ATOM 2226 N N . ASN A 1 283 ? 3.069 -4.522 22.988 1.00 66.69 283 ASN A N 1
ATOM 2227 C CA . ASN A 1 283 ? 2.215 -5.407 23.803 1.00 66.69 283 ASN A CA 1
ATOM 2228 C C . ASN A 1 283 ? 1.136 -4.687 24.641 1.00 66.69 283 ASN A C 1
ATOM 2230 O O . ASN A 1 283 ? 0.425 -5.336 25.405 1.00 66.69 283 ASN A O 1
ATOM 2234 N N . LYS A 1 284 ? 1.043 -3.351 24.584 1.00 71.62 284 LYS A N 1
ATOM 2235 C CA . LYS A 1 284 ? 0.149 -2.556 25.461 1.00 71.62 284 LYS A CA 1
ATOM 2236 C C . LYS A 1 284 ? -0.764 -1.569 24.734 1.00 71.62 284 LYS A C 1
ATOM 2238 O O . LYS A 1 284 ? -1.597 -0.945 25.385 1.00 71.62 284 LYS A O 1
ATOM 2243 N N . GLN A 1 285 ? -0.581 -1.387 23.431 1.00 84.62 285 GLN A N 1
ATOM 2244 C CA . GLN A 1 285 ? -1.357 -0.465 22.605 1.00 84.62 285 GLN A CA 1
ATOM 2245 C C . GLN A 1 285 ? -1.635 -1.146 21.270 1.00 84.62 285 GLN A C 1
ATOM 2247 O O . GLN A 1 285 ? -0.720 -1.791 20.753 1.00 84.62 285 GLN A O 1
ATOM 2252 N N . PRO A 1 286 ? -2.842 -1.001 20.703 1.00 90.44 286 PRO A N 1
ATOM 2253 C CA . PRO A 1 286 ? -3.117 -1.528 19.379 1.00 90.44 286 PRO A CA 1
ATOM 2254 C C . PRO A 1 286 ? -2.203 -0.844 18.347 1.00 90.44 286 PRO A C 1
ATOM 2256 O O . PRO A 1 286 ? -2.144 0.388 18.294 1.00 90.44 286 PRO A O 1
ATOM 2259 N N . PRO A 1 287 ? -1.426 -1.596 17.554 1.00 94.69 287 PRO A N 1
ATOM 2260 C CA . PRO A 1 287 ? -0.517 -0.996 16.589 1.00 94.69 287 PRO A CA 1
ATOM 2261 C C . PRO A 1 287 ? -1.244 -0.639 15.288 1.00 94.69 287 PRO A C 1
ATOM 2263 O O . PRO A 1 287 ? -1.993 -1.443 14.733 1.00 94.69 287 PRO A O 1
ATOM 2266 N N . PHE A 1 288 ? -0.957 0.550 14.758 1.00 97.62 288 PHE A N 1
ATOM 2267 C CA . PHE A 1 288 ? -1.062 0.828 13.329 1.00 97.62 288 PHE A CA 1
ATOM 2268 C C . PHE A 1 288 ? 0.332 0.673 12.728 1.00 97.62 288 PHE A C 1
ATOM 2270 O O . PHE A 1 288 ? 1.205 1.510 12.956 1.00 97.62 288 PHE A O 1
ATOM 2277 N N . LEU A 1 289 ? 0.550 -0.411 11.992 1.00 98.12 289 LEU A N 1
ATOM 2278 C CA . LEU A 1 289 ? 1.814 -0.729 11.346 1.00 98.12 289 LEU A CA 1
ATOM 2279 C C . LEU A 1 289 ? 1.709 -0.447 9.851 1.00 98.12 289 LEU A C 1
ATOM 2281 O O . LEU A 1 289 ? 0.972 -1.112 9.126 1.00 98.12 289 LEU A O 1
ATOM 2285 N N . PHE A 1 290 ? 2.473 0.533 9.392 1.00 98.81 290 PHE A N 1
ATOM 2286 C CA . PHE A 1 290 ? 2.605 0.875 7.989 1.00 98.81 290 PHE A CA 1
ATOM 2287 C C . PHE A 1 290 ? 3.924 0.343 7.420 1.00 98.81 290 PHE A C 1
ATOM 2289 O O . PHE A 1 290 ? 4.984 0.551 8.015 1.00 98.81 290 PHE A O 1
ATOM 2296 N N . VAL A 1 291 ? 3.866 -0.312 6.259 1.00 98.88 291 VAL A N 1
ATOM 2297 C CA . VAL A 1 291 ? 5.043 -0.828 5.545 1.00 98.88 291 VAL A CA 1
ATOM 2298 C C . VAL A 1 291 ? 4.979 -0.400 4.081 1.00 98.88 291 VAL A C 1
ATOM 2300 O O . VAL A 1 291 ? 4.106 -0.842 3.340 1.00 98.88 291 VAL A O 1
ATOM 2303 N N . ASN A 1 292 ? 5.925 0.430 3.650 1.00 98.81 292 ASN A N 1
ATOM 2304 C CA . ASN A 1 292 ? 6.093 0.818 2.249 1.00 98.81 292 ASN A CA 1
ATOM 2305 C C . ASN A 1 292 ? 7.125 -0.106 1.592 1.00 98.81 292 ASN A C 1
ATOM 2307 O O . ASN A 1 292 ? 8.325 0.123 1.698 1.00 98.81 292 ASN A O 1
ATOM 2311 N N . VAL A 1 293 ? 6.669 -1.188 0.968 1.00 98.81 293 VAL A N 1
ATOM 2312 C CA . VAL A 1 293 ? 7.521 -2.202 0.335 1.00 98.81 293 VAL A CA 1
ATOM 2313 C C . VAL A 1 293 ? 8.176 -1.622 -0.908 1.00 98.81 293 VAL A C 1
ATOM 2315 O O . VAL A 1 293 ? 7.492 -1.244 -1.855 1.00 98.81 293 VAL A O 1
ATOM 2318 N N . SER A 1 294 ? 9.506 -1.592 -0.917 1.00 98.62 294 SER A N 1
ATOM 2319 C CA . SER A 1 294 ? 10.276 -0.922 -1.968 1.00 98.62 294 SER A CA 1
ATOM 2320 C C . SER A 1 294 ? 10.625 -1.808 -3.156 1.00 98.62 294 SER A C 1
ATOM 2322 O O . SER A 1 294 ? 10.956 -1.278 -4.208 1.00 98.62 294 SER A O 1
ATOM 2324 N N . ALA A 1 295 ? 10.572 -3.137 -3.023 1.00 98.69 295 ALA A N 1
ATOM 2325 C CA . ALA A 1 295 ? 11.095 -4.051 -4.042 1.00 98.69 295 ALA A CA 1
ATOM 2326 C C . ALA A 1 295 ? 10.490 -3.833 -5.441 1.00 98.69 295 ALA A C 1
ATOM 2328 O O . ALA A 1 295 ? 11.181 -4.028 -6.435 1.00 98.69 295 ALA A O 1
ATOM 2329 N N . THR A 1 296 ? 9.228 -3.402 -5.525 1.00 98.38 296 THR A N 1
ATOM 2330 C CA . THR A 1 296 ? 8.523 -3.120 -6.788 1.00 98.38 296 THR A CA 1
ATOM 2331 C C . THR A 1 296 ? 8.773 -1.716 -7.350 1.00 98.38 296 THR A C 1
ATOM 2333 O O . THR A 1 296 ? 8.385 -1.451 -8.490 1.00 98.38 296 THR A O 1
ATOM 2336 N N . HIS A 1 297 ? 9.438 -0.836 -6.598 1.00 98.38 297 HIS A N 1
ATOM 2337 C CA . HIS A 1 297 ? 9.871 0.489 -7.038 1.00 98.38 297 HIS A CA 1
ATOM 2338 C C . HIS A 1 297 ? 11.242 0.396 -7.720 1.00 98.38 297 HIS A C 1
ATOM 2340 O O . HIS A 1 297 ? 12.079 -0.441 -7.389 1.00 98.38 297 HIS A O 1
ATOM 2346 N N . VAL A 1 298 ? 11.494 1.269 -8.691 1.00 96.62 298 VAL A N 1
ATOM 2347 C CA . VAL A 1 298 ? 12.767 1.312 -9.427 1.00 96.62 298 VAL A CA 1
ATOM 2348 C C . VAL A 1 298 ? 13.977 1.596 -8.510 1.00 96.62 298 VAL A C 1
ATOM 2350 O O . VAL A 1 298 ? 13.864 2.357 -7.548 1.00 96.62 298 VAL A O 1
ATOM 2353 N N . PRO A 1 299 ? 15.173 1.048 -8.760 1.00 97.62 299 PRO A N 1
ATOM 2354 C CA . PRO A 1 299 ? 15.468 0.013 -9.737 1.00 97.62 299 PRO A CA 1
ATOM 2355 C C . PRO A 1 299 ? 15.076 -1.382 -9.227 1.00 97.62 299 PRO A C 1
ATOM 2357 O O . PRO A 1 299 ? 15.350 -1.743 -8.085 1.00 97.62 299 PRO A O 1
ATOM 2360 N N . HIS A 1 300 ? 14.512 -2.193 -10.113 1.00 98.19 300 HIS A N 1
ATOM 2361 C CA . HIS A 1 300 ? 14.156 -3.599 -9.897 1.00 98.19 300 HIS A CA 1
ATOM 2362 C C . HIS A 1 300 ? 14.588 -4.512 -11.058 1.00 98.19 300 HIS A C 1
ATOM 2364 O O . HIS A 1 300 ? 14.456 -5.730 -10.971 1.00 98.19 300 HIS A O 1
ATOM 2370 N N . GLY A 1 301 ? 15.203 -3.971 -12.115 1.00 98.25 301 GLY A N 1
ATOM 2371 C CA . GLY A 1 301 ? 15.804 -4.729 -13.218 1.00 98.25 301 GLY A CA 1
ATOM 2372 C C . GLY A 1 301 ? 16.779 -5.813 -12.748 1.00 98.25 301 GLY A C 1
ATOM 2373 O O . GLY A 1 301 ? 16.898 -6.865 -13.383 1.00 98.25 301 GLY A O 1
ATOM 2374 N N . HIS A 1 302 ? 17.425 -5.597 -11.597 1.00 97.81 302 HIS A N 1
ATOM 2375 C CA . HIS A 1 302 ? 18.387 -6.523 -11.000 1.00 97.81 302 HIS A CA 1
ATOM 2376 C C . HIS A 1 302 ? 17.782 -7.886 -10.635 1.00 97.81 302 HIS A C 1
ATOM 2378 O O . HIS A 1 302 ? 18.498 -8.882 -10.727 1.00 97.81 302 HIS A O 1
ATOM 2384 N N . TYR A 1 303 ? 16.469 -7.979 -10.376 1.00 98.12 303 TYR A N 1
ATOM 2385 C CA . TYR A 1 303 ? 15.784 -9.267 -10.177 1.00 98.12 303 TYR A CA 1
ATOM 2386 C C . TYR A 1 303 ? 15.776 -10.151 -11.437 1.00 98.12 303 TYR A C 1
ATOM 2388 O O . TYR A 1 303 ? 15.536 -11.352 -11.346 1.00 98.12 303 TYR A O 1
ATOM 2396 N N . LEU A 1 304 ? 16.072 -9.581 -12.610 1.00 98.12 304 LEU A N 1
ATOM 2397 C CA . LEU A 1 304 ? 16.283 -10.301 -13.870 1.00 98.12 304 LEU A CA 1
ATOM 2398 C C . LEU A 1 304 ? 17.732 -10.206 -14.380 1.00 98.12 304 LEU A C 1
ATOM 2400 O O . LEU A 1 304 ? 18.001 -10.550 -15.529 1.00 98.12 304 LEU A O 1
ATOM 2404 N N . GLY A 1 305 ? 18.669 -9.704 -13.569 1.00 97.56 305 GLY A N 1
ATOM 2405 C CA . GLY A 1 305 ? 20.046 -9.446 -14.007 1.00 97.56 305 GLY A CA 1
ATOM 2406 C C . GLY A 1 305 ? 20.166 -8.334 -15.059 1.00 97.56 305 GLY A C 1
ATOM 2407 O O . GLY A 1 305 ? 21.139 -8.300 -15.809 1.00 97.56 305 GLY A O 1
ATOM 2408 N N . SER A 1 306 ? 19.180 -7.435 -15.132 1.00 96.44 306 SER A N 1
ATOM 2409 C CA . SER A 1 306 ? 19.115 -6.311 -16.072 1.00 96.44 306 SER A CA 1
ATOM 2410 C C . SER A 1 306 ? 19.388 -4.980 -15.364 1.00 96.44 306 SER A C 1
ATOM 2412 O O . SER A 1 306 ? 19.063 -4.805 -14.193 1.00 96.44 306 SER A O 1
ATOM 2414 N N . SER A 1 307 ? 19.944 -4.001 -16.079 1.00 94.00 307 SER A N 1
ATOM 2415 C CA . SER A 1 307 ? 20.017 -2.604 -15.618 1.00 94.00 307 SER A CA 1
ATOM 2416 C C . SER A 1 307 ? 18.778 -1.779 -15.986 1.00 94.00 307 SER A C 1
ATOM 2418 O O . SER A 1 307 ? 18.669 -0.625 -15.582 1.00 94.00 307 SER A O 1
ATOM 2420 N N . THR A 1 308 ? 17.869 -2.347 -16.783 1.00 96.44 308 THR A N 1
ATOM 2421 C CA . THR A 1 308 ? 16.645 -1.692 -17.260 1.00 96.44 308 THR A CA 1
ATOM 2422 C C . THR A 1 308 ? 15.428 -2.267 -16.551 1.00 96.44 308 THR A C 1
ATOM 2424 O O . THR A 1 308 ? 15.237 -3.487 -16.534 1.00 96.44 308 THR A O 1
ATOM 2427 N N . ASP A 1 309 ? 14.598 -1.373 -16.021 1.00 98.38 309 ASP A N 1
ATOM 2428 C CA . ASP A 1 309 ? 13.327 -1.695 -15.382 1.00 98.38 309 ASP A CA 1
ATOM 2429 C C . ASP A 1 309 ? 12.223 -1.902 -16.424 1.00 98.38 309 ASP A C 1
ATOM 2431 O O . ASP A 1 309 ? 12.064 -1.120 -17.360 1.00 98.38 309 ASP A O 1
ATOM 2435 N N . THR A 1 310 ? 11.446 -2.968 -16.257 1.00 98.44 310 THR A N 1
ATOM 2436 C CA . THR A 1 310 ? 10.325 -3.343 -17.126 1.00 98.44 310 THR A CA 1
ATOM 2437 C C . THR A 1 310 ? 9.182 -3.924 -16.294 1.00 98.44 310 THR A C 1
ATOM 2439 O O . THR A 1 310 ? 9.375 -4.315 -15.143 1.00 98.44 310 THR A O 1
ATOM 2442 N N . ALA A 1 311 ? 8.002 -4.096 -16.894 1.00 98.44 311 ALA A N 1
ATOM 2443 C CA . ALA A 1 311 ? 6.911 -4.837 -16.255 1.00 98.44 311 ALA A CA 1
ATOM 2444 C C . ALA A 1 311 ? 7.342 -6.261 -15.835 1.00 98.44 311 ALA A C 1
ATOM 2446 O O . ALA A 1 311 ? 6.940 -6.754 -14.783 1.00 98.44 311 ALA A O 1
ATOM 2447 N N . ALA A 1 312 ? 8.222 -6.905 -16.614 1.00 98.62 312 ALA A N 1
ATOM 2448 C CA . ALA A 1 312 ? 8.737 -8.236 -16.303 1.00 98.62 312 ALA A CA 1
ATOM 2449 C C . ALA A 1 312 ? 9.651 -8.244 -15.068 1.00 98.62 312 ALA A C 1
ATOM 2451 O O . ALA A 1 312 ? 9.545 -9.154 -14.245 1.00 98.62 312 ALA A O 1
ATOM 2452 N N . SER A 1 313 ? 10.526 -7.245 -14.910 1.00 98.69 313 SER A N 1
ATOM 2453 C CA . SER A 1 313 ? 11.376 -7.152 -13.717 1.00 98.69 313 SER A CA 1
ATOM 2454 C C . SER A 1 313 ? 10.582 -6.741 -12.480 1.00 98.69 313 SER A C 1
ATOM 2456 O O . SER A 1 313 ? 10.839 -7.275 -11.404 1.00 98.69 313 SER A O 1
ATOM 2458 N N . GLN A 1 314 ? 9.540 -5.915 -12.635 1.00 98.81 314 GLN A N 1
ATOM 2459 C CA . GLN A 1 314 ? 8.623 -5.602 -11.537 1.00 98.81 314 GLN A CA 1
ATOM 2460 C C . GLN A 1 314 ? 7.869 -6.854 -11.063 1.00 98.81 314 GLN A C 1
ATOM 2462 O O . GLN A 1 314 ? 7.729 -7.077 -9.861 1.00 98.81 314 GLN A O 1
ATOM 2467 N N . ARG A 1 315 ? 7.432 -7.714 -11.994 1.00 98.81 315 ARG A N 1
ATOM 2468 C CA . ARG A 1 315 ? 6.815 -9.010 -11.671 1.00 98.81 315 ARG A CA 1
ATOM 2469 C C . ARG A 1 315 ? 7.777 -9.932 -10.922 1.00 98.81 315 ARG A C 1
ATOM 2471 O O . ARG A 1 315 ? 7.377 -10.563 -9.950 1.00 98.81 315 ARG A O 1
ATOM 2478 N N . ALA A 1 316 ? 9.039 -9.997 -11.351 1.00 98.81 316 ALA A N 1
ATOM 2479 C CA . ALA A 1 316 ? 10.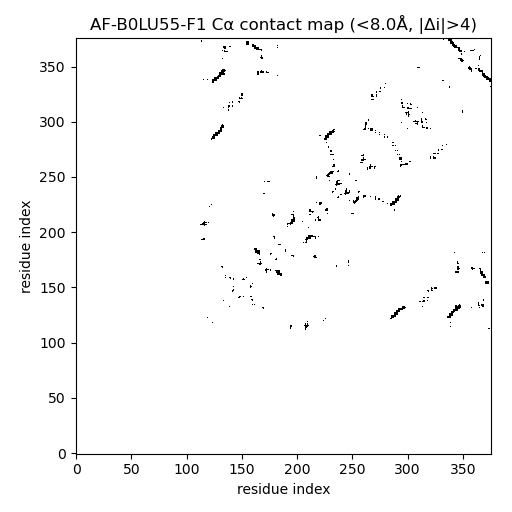070 -10.777 -10.665 1.00 98.81 316 ALA A CA 1
ATOM 2480 C C . ALA A 1 316 ? 10.333 -10.252 -9.244 1.00 98.81 316 ALA A C 1
ATOM 2482 O O . ALA A 1 316 ? 10.444 -11.041 -8.307 1.00 98.81 316 ALA A O 1
ATOM 2483 N N . ALA A 1 317 ? 10.348 -8.930 -9.068 1.00 98.81 317 ALA A N 1
ATOM 2484 C CA . ALA A 1 317 ? 10.458 -8.300 -7.759 1.00 98.81 317 ALA A CA 1
ATOM 2485 C C . ALA A 1 317 ? 9.270 -8.632 -6.844 1.00 98.81 317 ALA A C 1
ATOM 2487 O O . ALA A 1 317 ? 9.463 -8.940 -5.669 1.00 98.81 317 ALA A O 1
ATOM 2488 N N . LEU A 1 318 ? 8.043 -8.616 -7.380 1.00 98.88 318 LEU A N 1
ATOM 2489 C CA . LEU A 1 318 ? 6.843 -8.999 -6.636 1.00 98.88 318 LEU A CA 1
ATOM 2490 C C . LEU A 1 318 ? 6.873 -10.482 -6.232 1.00 98.88 318 LEU A C 1
ATOM 2492 O O . LEU A 1 318 ? 6.540 -10.802 -5.094 1.00 98.88 318 LEU A O 1
ATOM 2496 N N . ALA A 1 319 ? 7.317 -11.373 -7.123 1.00 98.81 319 ALA A N 1
ATOM 2497 C CA . ALA A 1 319 ? 7.480 -12.797 -6.821 1.00 98.81 319 ALA A CA 1
ATOM 2498 C C . ALA A 1 319 ? 8.508 -13.037 -5.699 1.00 98.81 319 ALA A C 1
ATOM 2500 O O . ALA A 1 319 ? 8.295 -13.870 -4.821 1.00 98.81 319 ALA A O 1
ATOM 2501 N N . TYR A 1 320 ? 9.603 -12.271 -5.677 1.00 98.75 320 TYR A N 1
ATOM 2502 C CA . TYR A 1 320 ? 10.536 -12.264 -4.548 1.00 98.75 320 TYR A CA 1
ATOM 2503 C C . TYR A 1 320 ? 9.863 -11.759 -3.254 1.00 98.75 320 TYR A C 1
ATOM 2505 O O . TYR A 1 320 ? 9.968 -12.395 -2.201 1.00 98.75 320 TYR A O 1
ATOM 2513 N N . ALA A 1 321 ? 9.147 -10.634 -3.328 1.00 98.88 321 ALA A N 1
ATOM 2514 C CA . ALA A 1 321 ? 8.512 -10.012 -2.171 1.00 98.88 321 ALA A CA 1
ATOM 2515 C C . ALA A 1 321 ? 7.429 -10.907 -1.536 1.00 98.88 321 ALA A C 1
ATOM 2517 O O . ALA A 1 321 ? 7.272 -10.887 -0.314 1.00 98.88 321 ALA A O 1
ATOM 2518 N N . ASP A 1 322 ? 6.729 -11.717 -2.338 1.00 98.88 322 ASP A N 1
ATOM 2519 C CA . ASP A 1 322 ? 5.643 -12.619 -1.928 1.00 98.88 322 ASP A CA 1
ATOM 2520 C C . ASP A 1 322 ? 5.996 -13.478 -0.708 1.00 98.88 322 ASP A C 1
ATOM 2522 O O . ASP A 1 322 ? 5.262 -13.493 0.280 1.00 98.88 322 ASP A O 1
ATOM 2526 N N . THR A 1 323 ? 7.171 -14.117 -0.721 1.00 98.31 323 THR A N 1
ATOM 2527 C CA . THR A 1 323 ? 7.617 -14.982 0.387 1.00 98.31 323 THR A CA 1
ATOM 2528 C C . THR A 1 323 ? 7.713 -14.211 1.705 1.00 98.31 323 THR A C 1
ATOM 2530 O O . THR A 1 323 ? 7.354 -14.713 2.771 1.00 98.31 323 THR A O 1
ATOM 2533 N N . HIS A 1 324 ? 8.194 -12.971 1.654 1.00 98.88 324 HIS A N 1
ATOM 2534 C CA . HIS A 1 324 ? 8.346 -12.131 2.838 1.00 98.88 324 HIS A CA 1
ATOM 2535 C C . HIS A 1 324 ? 7.016 -11.517 3.278 1.00 98.88 324 HIS A C 1
ATOM 2537 O O . HIS A 1 324 ? 6.773 -11.392 4.476 1.00 98.88 324 HIS A O 1
ATOM 2543 N N . LEU A 1 325 ? 6.130 -11.196 2.338 1.00 98.75 325 LEU A N 1
ATOM 2544 C CA . LEU A 1 325 ? 4.780 -10.728 2.641 1.00 98.75 325 LEU A CA 1
ATOM 2545 C C . LEU A 1 325 ? 3.938 -11.817 3.317 1.00 98.75 325 LEU A C 1
ATOM 2547 O O . LEU A 1 325 ? 3.273 -11.516 4.305 1.00 98.75 325 LEU A O 1
ATOM 2551 N N . GLY A 1 326 ? 4.044 -13.076 2.879 1.00 98.25 326 GLY A N 1
ATOM 2552 C CA . GLY A 1 326 ? 3.455 -14.220 3.588 1.00 98.25 326 GLY A CA 1
ATOM 2553 C C . GLY A 1 326 ? 3.958 -14.322 5.027 1.00 98.25 326 GLY A C 1
ATOM 2554 O O . GLY A 1 326 ? 3.169 -14.334 5.967 1.00 98.25 326 GLY A O 1
ATOM 2555 N N . ARG A 1 327 ? 5.285 -14.251 5.223 1.00 98.19 327 ARG A N 1
ATOM 2556 C CA . ARG A 1 327 ? 5.897 -14.235 6.568 1.00 98.19 327 ARG A CA 1
ATOM 2557 C C . ARG A 1 327 ? 5.371 -13.105 7.456 1.00 98.19 327 ARG A C 1
ATOM 2559 O O . ARG A 1 327 ? 5.225 -13.310 8.659 1.00 98.19 327 ARG A O 1
ATOM 2566 N N . LEU A 1 328 ? 5.134 -11.918 6.894 1.00 98.44 328 LEU A N 1
ATOM 2567 C CA . LEU A 1 328 ? 4.563 -10.796 7.637 1.00 98.44 328 LEU A CA 1
ATOM 2568 C C . LEU A 1 328 ? 3.140 -11.121 8.098 1.00 98.44 328 LEU A C 1
ATOM 2570 O O . LEU A 1 328 ? 2.842 -10.978 9.279 1.00 98.44 328 LEU A O 1
ATOM 2574 N N . LEU A 1 329 ? 2.281 -11.575 7.186 1.00 97.81 329 LEU A N 1
ATOM 2575 C CA . LEU A 1 329 ? 0.880 -11.883 7.479 1.00 97.81 329 LEU A CA 1
ATOM 2576 C C . LEU A 1 329 ? 0.761 -13.008 8.516 1.00 97.81 329 LEU A C 1
ATOM 2578 O O . LEU A 1 329 ? 0.157 -12.807 9.571 1.00 97.81 329 LEU A O 1
ATOM 2582 N N . ASP A 1 330 ? 1.442 -14.130 8.283 1.00 95.69 330 ASP A N 1
ATOM 2583 C CA . ASP A 1 330 ? 1.461 -15.272 9.201 1.00 95.69 330 ASP A CA 1
ATOM 2584 C C . ASP A 1 330 ? 2.047 -14.921 10.572 1.00 95.69 330 ASP A C 1
ATOM 2586 O O . ASP A 1 330 ? 1.566 -15.396 11.603 1.00 95.69 330 ASP A O 1
ATOM 2590 N N . GLY A 1 331 ? 3.088 -14.083 10.603 1.00 95.12 331 GLY A N 1
ATOM 2591 C CA . GLY A 1 331 ? 3.693 -13.620 11.847 1.00 95.12 331 GLY A CA 1
ATOM 2592 C C . GLY A 1 331 ? 2.734 -12.756 12.662 1.00 95.12 331 GLY A C 1
ATOM 2593 O O . GLY A 1 331 ? 2.569 -12.975 13.859 1.00 95.12 331 GLY A O 1
ATOM 2594 N N . LEU A 1 332 ? 2.043 -11.811 12.020 1.00 93.31 332 LEU A N 1
ATOM 2595 C CA . LEU A 1 332 ? 1.105 -10.915 12.701 1.00 93.31 332 LEU A CA 1
ATOM 2596 C C . LEU A 1 332 ? -0.145 -11.638 13.206 1.00 93.31 332 LEU A C 1
ATOM 2598 O O . LEU A 1 332 ? -0.634 -11.302 14.287 1.00 93.31 332 LEU A O 1
ATOM 2602 N N . LYS A 1 333 ? -0.613 -12.674 12.499 1.00 88.06 333 LYS A N 1
ATOM 2603 C CA . LYS A 1 333 ? -1.722 -13.533 12.944 1.00 88.06 333 LYS A CA 1
ATOM 2604 C C . LYS A 1 333 ? -1.520 -14.094 14.351 1.00 88.06 333 LYS A C 1
ATOM 2606 O O . LYS A 1 333 ? -2.465 -14.207 15.126 1.00 88.06 333 LYS A O 1
ATOM 2611 N N . GLN A 1 334 ? -0.277 -14.408 14.712 1.00 84.69 334 GLN A N 1
ATOM 2612 C CA . GLN A 1 334 ? 0.065 -14.947 16.033 1.00 84.69 334 GLN A CA 1
ATOM 2613 C C . GLN A 1 334 ? -0.151 -13.929 17.165 1.00 84.69 334 GLN A C 1
ATOM 2615 O O . GLN A 1 334 ? -0.220 -14.313 18.332 1.00 84.69 334 GLN A O 1
ATOM 2620 N N . HIS A 1 335 ? -0.282 -12.644 16.828 1.00 83.19 335 HIS A N 1
ATOM 2621 C CA . HIS A 1 335 ? -0.460 -11.540 17.769 1.00 83.19 335 HIS A CA 1
ATOM 2622 C C . HIS A 1 335 ? -1.911 -11.047 17.883 1.00 83.19 335 HIS A C 1
ATOM 2624 O O . HIS A 1 335 ? -2.166 -10.100 18.624 1.00 83.19 335 HIS A O 1
ATOM 2630 N N . GLY A 1 336 ? -2.866 -11.688 17.199 1.00 89.31 336 GLY A N 1
ATOM 2631 C CA . GLY A 1 336 ? -4.294 -11.399 17.326 1.00 89.31 336 GLY A CA 1
ATOM 2632 C C . GLY A 1 336 ? -4.968 -11.074 15.997 1.00 89.31 336 GLY A C 1
ATOM 2633 O O . GLY A 1 336 ? -4.495 -11.450 14.929 1.00 89.31 336 GLY A O 1
ATOM 2634 N N . THR A 1 337 ? -6.107 -10.385 16.074 1.00 93.75 337 THR A N 1
ATOM 2635 C CA . THR A 1 337 ? -6.859 -9.957 14.889 1.00 93.75 337 THR A CA 1
ATOM 2636 C C . THR A 1 337 ? -6.256 -8.685 14.300 1.00 93.75 337 THR A C 1
ATOM 2638 O O . THR A 1 337 ? -5.949 -7.740 15.031 1.00 93.75 337 THR A O 1
ATOM 2641 N N . TRP A 1 338 ? -6.138 -8.650 12.973 1.00 96.56 338 TRP A N 1
ATOM 2642 C CA . TRP A 1 338 ? -5.635 -7.501 12.227 1.00 96.56 338 TRP A CA 1
ATOM 2643 C C . TRP A 1 338 ? -6.593 -7.092 11.116 1.00 96.56 338 TRP A C 1
ATOM 2645 O O . TRP A 1 338 ? -7.051 -7.927 10.342 1.00 96.56 338 TRP A O 1
ATOM 2655 N N . LEU A 1 339 ? -6.848 -5.796 10.975 1.00 98.00 339 LEU A N 1
ATOM 2656 C CA . LEU A 1 339 ? -7.341 -5.241 9.721 1.00 98.00 339 LEU A CA 1
ATOM 2657 C C . LEU A 1 339 ? -6.153 -5.029 8.791 1.00 98.00 339 LEU A C 1
ATOM 2659 O O . LEU A 1 339 ? -5.272 -4.223 9.084 1.00 98.00 339 LEU A O 1
ATOM 2663 N N . VAL A 1 340 ? -6.138 -5.743 7.672 1.00 98.56 340 VAL A N 1
ATOM 2664 C CA . VAL A 1 340 ? -5.094 -5.615 6.661 1.00 98.56 340 VAL A CA 1
ATOM 2665 C C . VAL A 1 340 ? -5.620 -4.795 5.495 1.00 98.56 340 VAL A C 1
ATOM 2667 O O . VAL A 1 340 ? -6.692 -5.075 4.963 1.00 98.56 340 VAL A O 1
ATOM 2670 N N . ILE A 1 341 ? -4.844 -3.794 5.090 1.00 98.75 341 ILE A N 1
ATOM 2671 C CA . ILE A 1 341 ? -4.982 -3.075 3.829 1.00 98.75 341 ILE A CA 1
ATOM 2672 C C . ILE A 1 341 ? -3.686 -3.285 3.062 1.00 98.75 341 ILE A C 1
ATOM 2674 O O . ILE A 1 341 ? -2.604 -2.997 3.574 1.00 98.75 341 ILE A O 1
ATOM 2678 N N . MET A 1 342 ? -3.791 -3.758 1.827 1.00 98.81 342 MET A N 1
ATOM 2679 C CA . MET A 1 342 ? -2.655 -3.897 0.930 1.00 98.81 342 MET A CA 1
ATOM 2680 C C . MET A 1 342 ? -3.008 -3.296 -0.422 1.00 98.81 342 MET A C 1
ATOM 2682 O O . MET A 1 342 ? -3.991 -3.688 -1.047 1.00 98.81 342 MET A O 1
ATOM 2686 N N . CYS A 1 343 ? -2.230 -2.323 -0.876 1.00 98.88 343 CYS A N 1
ATOM 2687 C CA . CYS A 1 343 ? -2.418 -1.728 -2.195 1.00 98.88 343 CYS A CA 1
ATOM 2688 C C . CYS A 1 343 ? -1.106 -1.199 -2.759 1.00 98.88 343 CYS A C 1
ATOM 2690 O O . CYS A 1 343 ? -0.116 -1.143 -2.042 1.00 98.88 343 CYS A O 1
ATOM 2692 N N . ALA A 1 344 ? -1.077 -0.776 -4.019 1.00 98.81 344 ALA A N 1
ATOM 2693 C CA . ALA A 1 344 ? -0.001 0.102 -4.477 1.00 98.81 344 ALA A CA 1
ATOM 2694 C C . ALA A 1 344 ? -0.369 1.571 -4.248 1.00 98.81 344 ALA A C 1
ATOM 2696 O O . ALA A 1 344 ? -1.548 1.940 -4.201 1.00 98.81 344 ALA A O 1
ATOM 2697 N N . ASP A 1 345 ? 0.644 2.412 -4.088 1.00 98.62 345 ASP A N 1
ATOM 2698 C CA . ASP A 1 345 ? 0.486 3.861 -4.021 1.00 98.62 345 ASP A CA 1
ATOM 2699 C C . ASP A 1 345 ? 0.293 4.474 -5.408 1.00 98.62 345 ASP A C 1
ATOM 2701 O O . ASP A 1 345 ? -0.542 5.357 -5.577 1.00 98.62 345 ASP A O 1
ATOM 2705 N N . HIS A 1 346 ? 0.997 3.961 -6.407 1.00 98.75 346 HIS A N 1
ATOM 2706 C CA . HIS A 1 346 ? 0.818 4.215 -7.832 1.00 98.75 346 HIS A CA 1
ATOM 2707 C C . HIS A 1 346 ? 1.491 3.085 -8.630 1.00 98.75 346 HIS A C 1
ATOM 2709 O O . HIS A 1 346 ? 2.023 2.147 -8.050 1.00 98.75 346 HIS A O 1
ATOM 2715 N N . GLY A 1 347 ? 1.460 3.165 -9.957 1.00 98.56 347 GLY A N 1
ATOM 2716 C CA . GLY A 1 347 ? 2.250 2.340 -10.871 1.00 98.56 347 GLY A CA 1
ATOM 2717 C C . GLY A 1 347 ? 3.393 3.123 -11.532 1.00 98.56 347 GLY A C 1
ATOM 2718 O O . GLY A 1 347 ? 3.580 4.309 -11.253 1.00 98.56 347 GLY A O 1
ATOM 2719 N N . ASP A 1 348 ? 4.110 2.490 -12.458 1.00 98.12 348 ASP A N 1
ATOM 2720 C CA . ASP A 1 348 ? 5.140 3.109 -13.305 1.00 98.12 348 ASP A CA 1
ATOM 2721 C C . ASP A 1 348 ? 4.907 2.741 -14.781 1.00 98.12 348 ASP A C 1
ATOM 2723 O O . ASP A 1 348 ? 4.560 1.604 -15.115 1.00 98.12 348 ASP A O 1
ATOM 2727 N N . ALA A 1 349 ? 5.122 3.696 -15.686 1.00 98.44 349 ALA A N 1
ATOM 2728 C CA . ALA A 1 349 ? 5.197 3.420 -17.118 1.00 98.44 349 ALA A CA 1
ATOM 2729 C C . ALA A 1 349 ? 6.614 2.958 -17.502 1.00 98.44 349 ALA A C 1
ATOM 2731 O O . ALA A 1 349 ? 7.608 3.544 -17.068 1.00 98.44 349 ALA A O 1
ATOM 2732 N N . TYR A 1 350 ? 6.714 1.937 -18.349 1.00 97.88 350 TYR A N 1
ATOM 2733 C CA . TYR A 1 350 ? 7.980 1.350 -18.809 1.00 97.88 350 TYR A CA 1
ATOM 2734 C C . TYR A 1 350 ? 8.164 1.507 -20.327 1.00 97.88 350 TYR A C 1
ATOM 2736 O O . TYR A 1 350 ? 8.709 0.625 -20.987 1.00 97.88 350 TYR A O 1
ATOM 2744 N N . GLY A 1 351 ? 7.669 2.613 -20.889 1.00 97.75 351 GLY A N 1
ATOM 2745 C CA . GLY A 1 351 ? 7.571 2.854 -22.331 1.00 97.75 351 GLY A CA 1
ATOM 2746 C C . GLY A 1 351 ? 6.140 2.787 -22.871 1.00 97.75 351 GLY A C 1
ATOM 2747 O O . GLY A 1 351 ? 5.942 2.981 -24.071 1.00 97.75 351 GLY A O 1
ATOM 2748 N N . ASP A 1 352 ? 5.149 2.535 -22.007 1.00 98.06 352 ASP A N 1
ATOM 2749 C CA . ASP A 1 352 ? 3.725 2.521 -22.350 1.00 98.06 352 ASP A CA 1
ATOM 2750 C C . ASP A 1 352 ? 3.325 3.843 -23.024 1.00 98.06 352 ASP A C 1
ATOM 2752 O O . ASP A 1 352 ? 3.508 4.916 -22.451 1.00 98.06 352 ASP A O 1
ATOM 2756 N N . ASP A 1 353 ? 2.830 3.779 -24.263 1.00 97.44 353 ASP A N 1
ATOM 2757 C CA . ASP A 1 353 ? 2.487 4.950 -25.086 1.00 97.44 353 ASP A CA 1
ATOM 2758 C C . ASP A 1 353 ? 3.620 6.001 -25.203 1.00 97.44 353 ASP A C 1
ATOM 2760 O O . ASP A 1 353 ? 3.380 7.190 -25.416 1.00 97.44 353 ASP A O 1
ATOM 2764 N N . GLY A 1 354 ? 4.881 5.570 -25.058 1.00 97.38 354 GLY A N 1
ATOM 2765 C CA . GLY A 1 354 ? 6.065 6.435 -25.032 1.00 97.38 354 GLY A CA 1
ATOM 2766 C C . GLY A 1 354 ? 6.358 7.092 -23.675 1.00 97.38 354 GLY A C 1
ATOM 2767 O O . GLY A 1 354 ? 7.384 7.763 -23.528 1.00 97.38 354 GLY A O 1
ATOM 2768 N N . PHE A 1 355 ? 5.509 6.890 -22.665 1.00 97.81 355 PHE A N 1
ATOM 2769 C CA . PHE A 1 355 ? 5.703 7.403 -21.312 1.00 97.81 355 PHE A CA 1
ATOM 2770 C C . PHE A 1 355 ? 6.613 6.508 -20.471 1.00 97.81 355 PHE A C 1
ATOM 2772 O O . PHE A 1 355 ? 6.626 5.286 -20.603 1.00 97.81 355 PHE A O 1
ATOM 2779 N N . HIS A 1 356 ? 7.352 7.136 -19.557 1.00 97.44 356 HIS A N 1
ATOM 2780 C CA . HIS A 1 356 ? 8.231 6.458 -18.608 1.00 97.44 356 HIS A CA 1
ATOM 2781 C C . HIS A 1 356 ? 8.048 7.034 -17.200 1.00 97.44 356 HIS A C 1
ATOM 2783 O O . HIS A 1 356 ? 7.906 8.248 -17.037 1.00 97.44 356 HIS A O 1
ATOM 2789 N N . GLY A 1 357 ? 8.094 6.162 -16.194 1.00 96.38 357 GLY A N 1
ATOM 2790 C CA . GLY A 1 357 ? 7.996 6.505 -14.780 1.00 96.38 357 GLY A CA 1
ATOM 2791 C C . GLY A 1 357 ? 6.588 6.889 -14.320 1.00 96.38 357 GLY A C 1
ATOM 2792 O O . GLY A 1 357 ? 5.575 6.469 -14.885 1.00 96.38 357 GLY A O 1
ATOM 2793 N N . ARG A 1 358 ? 6.553 7.712 -13.272 1.00 96.94 358 ARG A N 1
ATOM 2794 C CA . ARG A 1 358 ? 5.369 8.110 -12.499 1.00 96.94 358 ARG A CA 1
ATOM 2795 C C . ARG A 1 358 ? 5.121 9.617 -12.542 1.00 96.94 358 ARG A C 1
ATOM 2797 O O . ARG A 1 358 ? 5.858 10.376 -13.162 1.00 96.94 358 ARG A O 1
ATOM 2804 N N . GLY A 1 359 ? 4.084 10.069 -11.842 1.00 96.75 359 GLY A N 1
ATOM 2805 C CA . GLY A 1 359 ? 3.685 11.479 -11.781 1.00 96.75 359 GLY A CA 1
ATOM 2806 C C . GLY A 1 359 ? 2.835 11.919 -12.974 1.00 96.75 359 GLY A C 1
ATOM 2807 O O . GLY A 1 359 ? 2.632 13.112 -13.183 1.00 96.75 359 GLY A O 1
ATOM 2808 N N . ILE A 1 360 ? 2.316 10.961 -13.745 1.00 96.50 360 ILE A N 1
ATOM 2809 C CA . ILE A 1 360 ? 1.553 11.183 -14.976 1.00 96.50 360 ILE A CA 1
ATOM 2810 C C . ILE A 1 360 ? 0.169 10.538 -14.892 1.00 96.50 360 ILE A C 1
ATOM 2812 O O . ILE A 1 360 ? -0.031 9.533 -14.212 1.0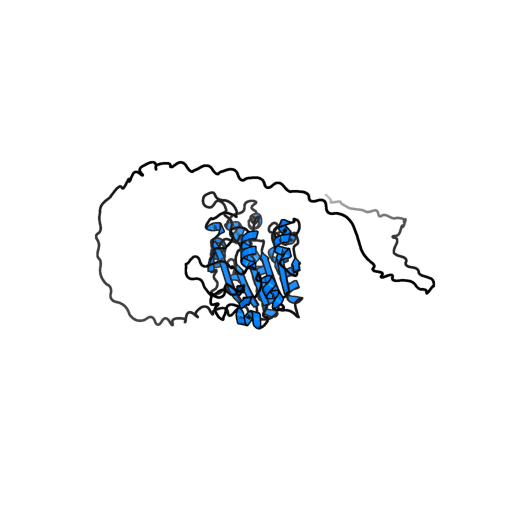0 96.50 360 ILE A O 1
ATOM 2816 N N . ALA A 1 361 ? -0.799 11.110 -15.604 1.00 96.00 361 ALA A N 1
ATOM 2817 C CA . ALA A 1 361 ? -2.156 10.577 -15.701 1.00 96.00 361 ALA A CA 1
ATOM 2818 C C . ALA A 1 361 ? -2.236 9.478 -16.776 1.00 96.00 361 ALA A C 1
ATOM 2820 O O . ALA A 1 361 ? -2.872 9.657 -17.811 1.00 96.00 361 ALA A O 1
ATOM 2821 N N . HIS A 1 362 ? -1.562 8.353 -16.536 1.00 98.19 362 HIS A N 1
ATOM 2822 C CA . HIS A 1 362 ? -1.517 7.210 -17.450 1.00 98.19 362 HIS A CA 1
ATOM 2823 C C . HIS A 1 362 ? -2.109 5.954 -16.785 1.00 98.19 362 HIS A C 1
ATOM 2825 O O . HIS A 1 362 ? -1.848 5.748 -15.597 1.00 98.19 362 HIS A O 1
ATOM 2831 N N . PRO A 1 363 ? -2.864 5.088 -17.495 1.00 97.94 363 PRO A N 1
ATOM 2832 C CA . PRO A 1 363 ? -3.446 3.873 -16.916 1.00 97.94 363 PRO A CA 1
ATOM 2833 C C . PRO A 1 363 ? -2.441 2.959 -16.210 1.00 97.94 363 PRO A C 1
ATOM 2835 O O . PRO A 1 363 ? -2.776 2.416 -15.163 1.00 97.94 363 PRO A O 1
ATOM 2838 N N . ALA A 1 364 ? -1.215 2.834 -16.725 1.00 98.31 364 ALA A N 1
ATOM 2839 C CA . ALA A 1 364 ? -0.140 2.090 -16.057 1.00 98.31 364 ALA A CA 1
ATOM 2840 C C . ALA A 1 364 ? 0.260 2.684 -14.693 1.00 98.31 364 ALA A C 1
ATOM 2842 O O . ALA A 1 364 ? 0.797 1.977 -13.858 1.00 98.31 364 ALA A O 1
ATOM 2843 N N . VAL A 1 365 ? 0.000 3.973 -14.458 1.00 98.56 365 VAL A N 1
ATOM 2844 C CA . VAL A 1 365 ? 0.380 4.686 -13.230 1.00 98.56 365 VAL A CA 1
ATOM 2845 C C . VAL A 1 365 ? -0.787 4.800 -12.256 1.00 98.56 365 VAL A C 1
ATOM 2847 O O . VAL A 1 365 ? -0.590 4.656 -11.054 1.00 98.56 365 VAL A O 1
ATOM 2850 N N . PHE A 1 366 ? -2.008 5.071 -12.727 1.00 97.62 366 PHE A N 1
ATOM 2851 C CA . PHE A 1 366 ? -3.130 5.252 -11.804 1.00 97.62 366 PHE A CA 1
ATOM 2852 C C . PHE A 1 366 ? -3.896 3.960 -11.484 1.00 97.62 366 PHE A C 1
ATOM 2854 O O . PHE A 1 366 ? -4.578 3.943 -10.462 1.00 97.62 366 PHE A O 1
ATOM 2861 N N . ASN A 1 367 ? -3.807 2.894 -12.297 1.00 98.62 367 ASN A N 1
ATOM 2862 C CA . ASN A 1 367 ? -4.401 1.596 -11.951 1.00 98.62 367 ASN A CA 1
ATOM 2863 C C . ASN A 1 367 ? -3.490 0.824 -10.995 1.00 98.62 367 ASN A C 1
ATOM 2865 O O . ASN A 1 367 ? -2.393 0.410 -11.367 1.00 98.62 367 ASN A O 1
ATOM 2869 N N . VAL A 1 368 ? -3.990 0.571 -9.791 1.00 98.88 368 VAL A N 1
ATOM 2870 C CA . VAL A 1 368 ? -3.259 -0.085 -8.707 1.00 98.88 368 VAL A CA 1
ATOM 2871 C C . VAL A 1 368 ? -4.009 -1.316 -8.192 1.00 98.88 368 VAL A C 1
ATOM 2873 O O . VAL A 1 368 ? -5.248 -1.329 -8.214 1.00 98.88 368 VAL A O 1
ATOM 2876 N N . PRO A 1 369 ? -3.292 -2.354 -7.723 1.00 98.81 369 PRO A N 1
ATOM 2877 C CA . PRO A 1 369 ? -3.895 -3.435 -6.957 1.00 98.81 369 PRO A CA 1
ATOM 2878 C C . PRO A 1 369 ? -4.366 -2.926 -5.595 1.00 98.81 369 PRO A C 1
ATOM 2880 O O . PRO A 1 369 ? -3.733 -2.061 -4.985 1.00 98.81 369 PRO A O 1
ATOM 2883 N N . TYR A 1 370 ? -5.479 -3.472 -5.120 1.00 98.75 370 TYR A N 1
ATOM 2884 C CA . TYR A 1 370 ? -6.016 -3.221 -3.791 1.00 98.75 370 TYR A CA 1
ATOM 2885 C C . TYR A 1 370 ? -6.635 -4.495 -3.216 1.00 98.75 370 TYR A C 1
ATOM 2887 O O . TYR A 1 370 ? -7.309 -5.243 -3.922 1.00 98.75 370 TYR A O 1
ATOM 2895 N N . ALA A 1 371 ? -6.452 -4.699 -1.919 1.00 98.25 371 ALA A N 1
ATOM 2896 C CA . ALA A 1 371 ? -7.197 -5.645 -1.111 1.00 98.25 371 ALA A CA 1
ATOM 2897 C C . ALA A 1 371 ? -7.306 -5.124 0.325 1.00 98.25 371 ALA A C 1
ATOM 2899 O O . ALA A 1 371 ? -6.407 -4.451 0.836 1.00 98.25 371 ALA A O 1
ATOM 2900 N N . ALA A 1 372 ? -8.410 -5.457 0.986 1.00 97.88 372 ALA A N 1
ATOM 2901 C CA . ALA A 1 372 ? -8.560 -5.275 2.419 1.00 97.88 372 ALA A CA 1
ATOM 2902 C C . ALA A 1 372 ? -9.343 -6.446 3.006 1.00 97.88 372 ALA A C 1
ATOM 2904 O O . ALA A 1 372 ? -10.275 -6.940 2.371 1.00 97.88 372 ALA A O 1
ATOM 2905 N N . TRP A 1 373 ? -8.955 -6.900 4.194 1.00 97.44 373 TRP A N 1
ATOM 2906 C CA . TRP A 1 373 ? -9.610 -8.009 4.886 1.00 97.44 373 TRP A CA 1
ATOM 2907 C C . TRP A 1 373 ? -9.323 -7.980 6.385 1.00 97.44 373 TRP A C 1
ATOM 2909 O O . TRP A 1 373 ? -8.417 -7.290 6.856 1.00 97.44 373 TRP A O 1
ATOM 2919 N N . VAL A 1 374 ? -10.096 -8.758 7.139 1.00 97.12 374 VAL A N 1
ATOM 2920 C CA . VAL A 1 374 ? -9.812 -9.031 8.549 1.00 97.12 374 VAL A CA 1
ATOM 2921 C C . VAL A 1 374 ? -9.035 -10.337 8.633 1.00 97.12 374 VAL A C 1
ATOM 2923 O O . VAL A 1 374 ? -9.539 -11.394 8.262 1.00 97.12 374 VAL A O 1
ATOM 2926 N N . HIS A 1 375 ? -7.800 -10.264 9.109 1.00 94.50 375 HIS A N 1
ATOM 2927 C CA . HIS A 1 375 ? -6.924 -11.403 9.320 1.00 94.50 375 HIS A CA 1
ATOM 2928 C C . HIS A 1 375 ? -7.080 -11.915 10.755 1.00 94.50 375 HIS A C 1
ATOM 2930 O O . HIS A 1 375 ? -6.896 -11.156 11.709 1.00 94.50 375 HIS A O 1
ATOM 2936 N N . ARG A 1 376 ? -7.477 -13.183 10.894 1.00 89.81 376 ARG A N 1
ATOM 2937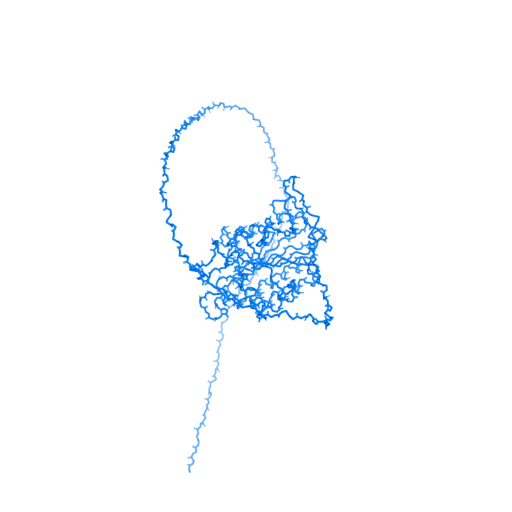 C CA . ARG A 1 376 ? -7.780 -13.859 12.163 1.00 89.81 376 ARG A CA 1
ATOM 2938 C C . ARG A 1 376 ? -7.000 -15.154 12.286 1.00 89.81 376 ARG A C 1
ATOM 2940 O O . ARG A 1 376 ? -6.780 -15.806 11.234 1.00 89.81 376 ARG A O 1
#

Radius of gyration: 33.76 Å; Cα contacts (8 Å, |Δi|>4): 587; chains: 1; bounding box: 101×108×100 Å